Protein AF-A0A8E0RDA8-F1 (afdb_monomer)

Radius of gyration: 33.46 Å; Cα contacts (8 Å, |Δi|>4): 1144; chains: 1; bounding box: 103×60×83 Å

Secondary structure (DSSP, 8-state):
---BGGGTB--EEEEEETTEEEEEEE--HHHHHGGGSB-TT-GGGHHHHHHHHHHGGGS-TTS---HHHHHHHHT--TTSPPPHHHHHHHHHHTTEEEEEEESS--HHHHHHHHHTT--EEEEEEESSTTSS--EEEEEEEEEEEETTEEEEEEE-SBTTEEEEEE----TTSTTHHHHHHHHHHTT--SEEEEEETTTTEEEEEEEEEEEEEEEEETTS--PPPTTS-----S--PPPSSEEEEE-TT--------SSS-HHHHHHHHHHHHHTT--SS-S--HHHHHHHHSTT--HHHHTTS---BHHHHHHHHHHHH-EEEEEESSPPPHHHHHHHHHTT--EEEEEEETT--SHHHHHHH-EEEEEEEEEEESS--TTSPPEEEEE-TT-SSEEEEETT-S-EEETTEEEEEEEEEEEEEESPPPB--HHHHTSBPP----TTT-SS--SSPPPTT--S--------------GGGTTS-SB-SPEEEEETTEEEEEEEB---SSS--EEEEETTEEEEES-TTSHHHHHHHHHHHHHHHHHHHHHHTT--HHHHHHHHHHHTTS-HHHHHHHHHHHHHHHHSSPPPHHHHHHHHHHHHHHHHHHHHHHHHHHHHHTT-

Mean predicted aligned error: 21.12 Å

Sequence (623 aa):
MLSNRASGVFNVNLTKSGNDITGAEFTDSDVQALRRKHPATIKDSETKLAAVSLINLYFDDENQKTVADLETFAKIETSQEVTGEQIVNWYKSLGFSCDTSQGRLTKDLTKSLSSSGKLYLTTYKALDKKDKIQQLASIGKGFTENNFGYNPDISPVIQDESISTVYNINWSGQNAYQEYLARNKSFNYDYFTRIDISKGASQGDYQSDLTIYNIRQKSAPEVENTQFKPTIPNVTVPEKTATFNSSNNFQIRETQGSEPWCASYVEAAAINAFRKATDTPITSAKALMQLKQPGVSDEELLKLNGGSIGDSVRVIKEKYNVGVTVEERALNFSEVKKEIDAGRIIEMDAYNINAETYEEKIETGHALAIVGYVTSNDGDSSKVPYYEIWNPWWSSTFYIPADNSIFRLAGIDYRWTRSWYNWRQDGLVSVNESTAKQKVASIGNPISVVEKNFIEPNPILRGKTFYSNINLKNSQDVMQQYVSEFGAEETAEGIGATYGFASSTGKLKGKILRIRKNESTKNIYSPALPAALSFVEAVKGLKSNRELFIYYGVSTAFILTAVAISLAVPGFALAAILADIVGGITGGGMGVGAAAGLATLVIEYCKNSNSANSNYKKLEDGV

Foldseek 3Di:
DCAPVQQQAAAWDFDDDVPDTFKIAGDDPLLVCLQVQDEQPPVQCLALCQLQSVVQVSPDPVPRDDSVLLCVQLVHDPNDDDDPVSSQVSLVVVQKDWDKDFFADFPVVLAVQRVRRKKKKWKKAFPDPVQSHGIAIWIFRMWGHDQQATGTDIHSSYNQKDKAFAAPFPPVDPCRSVVNSVCRNRVPGPWIWMARNVVRDTRGTITTGMMIISIHGNLDFNDPRPVDDPCFPPPPPFPVQKDKFFQPLAAQLAFFFQAQQQVLQQLQRQLSQVVSPDNDGPDHSQRLLCQLPPPDDPVVSSHDFSAFLLSSQVCCCPVSQKAKEKDQADDAPVQQQVQSVVSGKKKFWKFFPPDPDPVNRQQRIHIKIQGIKMDGRVPDPVDFIWTWIGGSNDNGIGIDTRPDQWDDDRNGIIGRGMMMGPIDHNDDHHDDPVRRNDGGRTGGNSVNPPDDDPDPPDPVPDDDPPDPPPDPPPPDDPVCVPDPQFDDWQWADADPWIKIKTWGPDPDPFIWIWIDTHPDIDIRRHCVPPLNVLLVVLRVLRVVLVVVCVVVVHDPVLLVVLLVVPVVDDLVVSLVVSQVVVCVVPVHTDDSVVSSVNSVSSVSRNVSRVSNVVSVVVVVVPD

Nearest PDB structures (foldseek):
  1cv8-assembly1_A-2  TM=8.646E-01  e=1.963E-11  Staphylococcus aureus
  1y4h-assembly1_A  TM=8.898E-01  e=9.290E-11  Staphylococcus aureus
  1pxv-assembly1_A  TM=8.624E-01  e=7.865E-11  Staphylococcus aureus
  8oig-assembly3_C  TM=8.628E-01  e=2.258E-10  Staphylococcus aureus
  1x9y-assembly4_D  TM=5.262E-01  e=4.159E-10  Staphylococcus aureus

Solvent-accessible surface area (backbone atoms only — not comparable to full-atom values): 34364 Å² total; per-residue (Å²): 134,81,59,47,48,54,48,24,29,45,43,55,49,73,40,67,61,88,93,44,79,32,29,18,43,52,67,45,67,70,67,62,39,37,43,64,66,36,66,72,84,54,68,89,41,30,34,48,51,33,54,33,57,59,58,33,72,69,39,57,91,90,65,55,66,46,59,66,56,52,30,62,73,64,72,49,57,85,91,52,85,77,51,62,67,52,50,53,53,48,43,44,73,76,48,31,40,67,46,77,46,75,40,75,78,48,54,68,58,51,51,52,36,23,67,58,19,24,50,31,42,36,30,29,36,44,75,54,89,84,41,92,63,58,58,42,26,29,36,38,55,19,33,44,46,58,99,76,22,47,45,73,38,64,29,41,25,28,53,44,50,45,73,43,80,36,68,91,61,63,74,89,45,99,54,28,70,59,53,46,39,53,30,31,53,62,45,59,54,75,38,34,35,35,30,36,61,87,73,75,36,79,71,48,47,26,39,52,42,35,36,42,28,67,48,18,35,67,87,40,64,88,69,72,46,97,87,51,79,70,88,65,70,95,65,73,72,71,60,101,50,53,48,79,47,58,17,86,32,62,68,89,84,72,63,51,44,55,38,17,37,24,33,37,40,37,53,22,43,39,53,23,15,65,70,53,42,67,96,63,68,80,56,42,32,68,56,50,48,45,69,73,42,72,91,60,51,75,80,59,48,51,75,44,60,58,51,31,38,42,53,47,55,46,49,41,30,77,75,65,47,34,11,42,35,48,44,88,38,63,76,54,69,69,60,49,49,56,39,24,78,70,34,31,51,30,39,36,33,23,29,38,73,83,44,90,45,72,66,52,28,49,59,52,9,34,29,26,28,40,39,23,34,37,42,71,60,80,75,57,84,86,62,82,36,31,36,29,32,36,43,38,67,43,98,56,71,48,77,45,57,65,82,61,74,65,50,75,55,96,89,40,48,27,26,64,44,26,29,37,33,77,74,33,75,79,43,74,70,43,62,51,76,75,58,28,70,34,67,43,28,24,29,38,27,82,84,56,51,80,86,70,77,94,57,83,78,67,82,87,76,76,80,84,82,76,82,73,82,73,79,78,66,79,78,68,65,75,82,55,77,83,48,66,73,35,49,85,67,50,65,21,73,45,84,96,43,39,36,32,39,21,50,38,78,60,93,57,98,58,57,34,30,38,40,30,52,65,90,50,73,49,80,36,72,61,46,84,39,67,50,51,47,49,23,54,53,16,39,53,46,27,38,53,40,51,56,50,38,54,74,72,71,54,52,72,70,52,52,57,52,51,47,59,49,55,79,75,47,59,72,78,58,37,18,59,54,50,24,53,54,48,22,71,72,65,79,52,77,54,54,70,68,58,21,46,51,51,35,50,46,47,51,51,36,52,51,19,30,52,40,27,55,53,24,48,51,44,60,70,74,72,108

pLDDT: mean 72.12, std 19.64, range [21.81, 98.12]

Structure (mmCIF, N/CA/C/O backbone):
data_AF-A0A8E0RDA8-F1
#
_entry.id   AF-A0A8E0RDA8-F1
#
loop_
_atom_site.group_PDB
_atom_site.id
_atom_site.type_symbol
_atom_site.label_atom_id
_atom_site.label_alt_id
_atom_site.label_comp_id
_atom_site.label_asym_id
_atom_site.label_entity_id
_atom_site.label_seq_id
_atom_site.pdbx_PDB_ins_code
_atom_site.Cartn_x
_atom_site.Cartn_y
_atom_site.Cartn_z
_atom_site.occupancy
_atom_site.B_iso_or_equiv
_atom_site.auth_seq_id
_atom_site.auth_comp_id
_atom_site.auth_asym_id
_atom_site.auth_atom_id
_atom_site.pdbx_PDB_model_num
ATOM 1 N N . MET A 1 1 ? -3.629 19.428 -9.178 1.00 34.75 1 MET A N 1
ATOM 2 C CA . MET A 1 1 ? -3.366 18.903 -7.822 1.00 34.75 1 MET A CA 1
ATOM 3 C C . MET A 1 1 ? -1.933 19.265 -7.465 1.00 34.75 1 MET A C 1
ATOM 5 O O . MET A 1 1 ? -1.179 19.603 -8.370 1.00 34.75 1 MET A O 1
ATOM 9 N N . LEU A 1 2 ? -1.582 19.306 -6.182 1.00 36.19 2 LEU A N 1
ATOM 10 C CA . LEU A 1 2 ? -0.190 19.471 -5.752 1.00 36.19 2 LEU A CA 1
ATOM 11 C C . LEU A 1 2 ? 0.412 18.070 -5.595 1.00 36.19 2 LEU A C 1
ATOM 13 O O . LEU A 1 2 ? -0.268 17.186 -5.075 1.00 36.19 2 LEU A O 1
ATOM 17 N N . SER A 1 3 ? 1.637 17.855 -6.080 1.00 43.91 3 SER A N 1
ATOM 18 C CA . SER A 1 3 ? 2.310 16.554 -5.989 1.00 43.91 3 SER A CA 1
ATOM 19 C C . SER A 1 3 ? 2.582 16.192 -4.526 1.00 43.91 3 SER A C 1
ATOM 21 O O . SER A 1 3 ? 3.038 17.029 -3.748 1.00 43.91 3 SER A O 1
ATOM 23 N N . ASN A 1 4 ? 2.324 14.938 -4.140 1.00 51.34 4 ASN A N 1
ATOM 24 C CA . ASN A 1 4 ? 2.665 14.417 -2.816 1.00 51.34 4 ASN A CA 1
ATOM 25 C C . ASN A 1 4 ? 4.028 13.722 -2.869 1.00 51.34 4 ASN A C 1
ATOM 27 O O . ASN A 1 4 ? 4.153 12.493 -2.822 1.00 51.34 4 ASN A O 1
ATOM 31 N N . ARG A 1 5 ? 5.061 14.556 -2.972 1.00 60.34 5 ARG A N 1
ATOM 32 C CA . ARG A 1 5 ? 6.447 14.123 -3.167 1.00 60.34 5 ARG A CA 1
ATOM 33 C C . ARG A 1 5 ? 6.967 13.297 -1.998 1.00 60.34 5 ARG A C 1
ATOM 35 O O . ARG A 1 5 ? 7.676 12.331 -2.226 1.00 60.34 5 ARG A O 1
ATOM 42 N N . ALA A 1 6 ? 6.549 13.592 -0.767 1.00 49.28 6 ALA A N 1
ATOM 43 C CA . ALA A 1 6 ? 6.927 12.797 0.403 1.00 49.28 6 ALA A CA 1
ATOM 44 C C . ALA A 1 6 ? 6.525 11.315 0.251 1.00 49.28 6 ALA A C 1
ATOM 46 O O . ALA A 1 6 ? 7.305 10.429 0.593 1.00 49.28 6 ALA A O 1
ATOM 47 N N . SER A 1 7 ? 5.357 11.047 -0.342 1.00 46.16 7 SER A N 1
ATOM 48 C CA . SER A 1 7 ? 4.859 9.692 -0.633 1.00 46.16 7 SER A CA 1
ATOM 49 C C . SER A 1 7 ? 5.321 9.093 -1.971 1.00 46.16 7 SER A C 1
ATOM 51 O O . SER A 1 7 ? 4.933 7.974 -2.302 1.00 46.16 7 SER A O 1
ATOM 53 N N . GLY A 1 8 ? 6.114 9.825 -2.762 1.00 57.62 8 GLY A N 1
ATOM 54 C CA . GLY A 1 8 ? 6.546 9.381 -4.093 1.00 57.62 8 GLY A CA 1
ATOM 55 C C . GLY A 1 8 ? 5.499 9.511 -5.199 1.00 57.62 8 GLY A C 1
ATOM 56 O O . GLY A 1 8 ? 5.666 8.903 -6.256 1.00 57.62 8 GLY A O 1
ATOM 57 N N . VAL A 1 9 ? 4.426 10.281 -4.975 1.00 65.25 9 VAL A N 1
ATOM 58 C CA . VAL A 1 9 ? 3.326 10.459 -5.936 1.00 65.25 9 VAL A CA 1
ATOM 59 C C . VAL A 1 9 ? 3.387 11.847 -6.572 1.00 65.25 9 VAL A C 1
ATOM 61 O O . VAL A 1 9 ? 3.207 12.874 -5.912 1.00 65.25 9 VAL A O 1
ATOM 64 N N . PHE A 1 10 ? 3.602 11.869 -7.881 1.00 67.50 10 PHE A N 1
ATOM 65 C CA . PHE A 1 10 ? 3.641 13.061 -8.723 1.00 67.50 10 PHE A CA 1
ATOM 66 C C . PHE A 1 10 ? 2.333 13.217 -9.505 1.00 67.50 10 PHE A C 1
ATOM 68 O O . PHE A 1 10 ? 1.539 12.282 -9.635 1.00 67.50 10 PHE A O 1
ATOM 75 N N . ASN A 1 11 ? 2.090 14.418 -10.025 1.00 70.75 11 ASN A N 1
ATOM 76 C CA . ASN A 1 11 ? 0.912 14.690 -10.832 1.00 70.75 11 ASN A CA 1
ATOM 77 C C . ASN A 1 11 ? 1.047 14.013 -12.194 1.00 70.75 11 ASN A C 1
ATOM 79 O O . ASN A 1 11 ? 2.051 14.185 -12.887 1.00 70.75 11 ASN A O 1
ATOM 83 N N . VAL A 1 12 ? 0.003 13.293 -12.597 1.00 70.44 12 VAL A N 1
ATOM 84 C CA . VAL A 1 12 ? -0.047 12.572 -13.866 1.00 70.44 12 VAL A CA 1
ATOM 85 C C . VAL A 1 12 ? -1.401 12.764 -14.542 1.00 70.44 12 VAL A C 1
ATOM 87 O O . VAL A 1 12 ? -2.454 12.674 -13.911 1.00 70.44 12 VAL A O 1
ATOM 90 N N . ASN A 1 13 ? -1.369 13.021 -15.844 1.00 77.56 13 ASN A N 1
ATOM 91 C CA . ASN A 1 13 ? -2.521 12.975 -16.726 1.00 77.56 13 ASN A CA 1
ATOM 92 C C . ASN A 1 13 ? -2.609 11.588 -17.353 1.00 77.56 13 ASN A C 1
ATOM 94 O O . ASN A 1 13 ? -1.661 11.120 -17.983 1.00 77.56 13 ASN A O 1
ATOM 98 N N . LEU A 1 14 ? -3.764 10.942 -17.209 1.00 72.06 14 LEU A N 1
ATOM 99 C CA . LEU A 1 14 ? -4.016 9.640 -17.813 1.00 72.06 14 LEU A CA 1
ATOM 100 C C . LEU A 1 14 ? -4.832 9.777 -19.094 1.00 72.06 14 LEU A C 1
ATOM 102 O O . LEU A 1 14 ? -5.882 10.421 -19.109 1.00 72.06 14 LEU A O 1
ATOM 106 N N . THR A 1 15 ? -4.385 9.092 -20.142 1.00 73.06 15 THR A N 1
ATOM 107 C CA . THR A 1 15 ? -5.163 8.875 -21.365 1.00 73.06 15 THR A CA 1
ATOM 108 C C . THR A 1 15 ? -5.843 7.514 -21.283 1.00 73.06 15 THR A C 1
ATOM 110 O O . THR A 1 15 ? -5.224 6.540 -20.849 1.00 73.06 15 THR A O 1
ATOM 113 N N . LYS A 1 16 ? -7.117 7.437 -21.681 1.00 71.00 16 LYS A N 1
ATOM 114 C CA . LYS A 1 16 ? -7.912 6.202 -21.651 1.00 71.00 16 LYS A CA 1
ATOM 115 C C . LYS A 1 16 ? -8.558 5.914 -23.001 1.00 71.00 16 LYS A C 1
ATOM 117 O O . LYS A 1 16 ? -9.000 6.836 -23.683 1.00 71.00 16 LYS A O 1
ATOM 122 N N . SER A 1 17 ? -8.674 4.631 -23.330 1.00 56.06 17 SER A N 1
ATOM 123 C CA . SER A 1 17 ? -9.500 4.116 -24.423 1.00 56.06 17 SER A CA 1
ATOM 124 C C . SER A 1 17 ? -10.450 3.071 -23.847 1.00 56.06 17 SER A C 1
ATOM 126 O O . SER A 1 17 ? -10.035 1.975 -23.475 1.00 56.06 17 SER A O 1
ATOM 128 N N . GLY A 1 18 ? -11.725 3.431 -23.688 1.00 66.81 18 GLY A N 1
ATOM 129 C CA . GLY A 1 18 ? -12.658 2.629 -22.893 1.00 66.81 18 GLY A CA 1
ATOM 130 C C . GLY A 1 18 ? -12.213 2.544 -21.427 1.00 66.81 18 GLY A C 1
ATOM 131 O O . GLY A 1 18 ? -11.976 3.572 -20.791 1.00 66.81 18 GLY A O 1
ATOM 132 N N . ASN A 1 19 ? -12.096 1.321 -20.902 1.00 56.97 19 ASN A N 1
ATOM 133 C CA . ASN A 1 19 ? -11.655 1.066 -19.525 1.00 56.97 19 ASN A CA 1
ATOM 134 C C . ASN A 1 19 ? -10.127 0.977 -19.377 1.00 56.97 19 ASN A C 1
ATOM 136 O O . ASN A 1 19 ? -9.628 1.004 -18.253 1.00 56.97 19 ASN A O 1
ATOM 140 N N . ASP A 1 20 ? -9.386 0.913 -20.484 1.00 56.09 20 ASP A N 1
ATOM 141 C CA . ASP A 1 20 ? -7.939 0.741 -20.461 1.00 56.09 20 ASP A CA 1
ATOM 142 C C . ASP A 1 20 ? -7.220 2.088 -20.408 1.00 56.09 20 ASP A C 1
ATOM 144 O O . ASP A 1 20 ? -7.518 3.011 -21.171 1.00 56.09 20 ASP A O 1
ATOM 148 N N . ILE A 1 21 ? -6.224 2.196 -19.527 1.00 71.31 21 ILE A N 1
ATOM 149 C CA . ILE A 1 21 ? -5.286 3.320 -19.541 1.00 71.31 21 ILE A CA 1
ATOM 150 C C . ILE A 1 21 ? -4.303 3.081 -20.682 1.00 71.31 21 ILE A C 1
ATOM 152 O O . ILE A 1 21 ? -3.584 2.082 -20.696 1.00 71.31 21 ILE A O 1
ATOM 156 N N . THR A 1 22 ? -4.273 4.005 -21.631 1.00 75.12 22 THR A N 1
ATOM 157 C CA . THR A 1 22 ? -3.434 3.953 -22.831 1.00 75.12 22 THR A CA 1
ATOM 158 C C . THR A 1 22 ? -2.321 4.993 -22.812 1.00 75.12 22 THR A C 1
ATOM 160 O O . THR A 1 22 ? -1.497 5.031 -23.716 1.00 75.12 22 THR A O 1
ATOM 163 N N . GLY A 1 23 ? -2.248 5.838 -21.787 1.00 70.62 23 GLY A N 1
ATOM 164 C CA . GLY A 1 23 ? -1.114 6.732 -21.609 1.00 70.62 23 GLY A CA 1
ATOM 165 C C . GLY A 1 23 ? -1.068 7.346 -20.224 1.00 70.62 23 GLY A C 1
ATOM 166 O O . GLY A 1 23 ? -2.100 7.489 -19.567 1.00 70.62 23 GLY A O 1
ATOM 167 N N . ALA A 1 24 ? 0.132 7.725 -19.811 1.00 80.25 24 ALA A N 1
ATOM 168 C CA . ALA A 1 24 ? 0.392 8.465 -18.587 1.00 80.25 24 ALA A CA 1
ATOM 169 C C . ALA A 1 24 ? 1.457 9.525 -18.875 1.00 80.25 24 ALA A C 1
ATOM 171 O O . ALA A 1 24 ? 2.543 9.187 -19.345 1.00 80.25 24 ALA A O 1
ATOM 172 N N . GLU A 1 25 ? 1.147 10.786 -18.590 1.00 84.06 25 GLU A N 1
ATOM 173 C CA . GLU A 1 25 ? 2.044 11.925 -18.788 1.00 84.06 25 GLU A CA 1
ATOM 174 C C . GLU A 1 25 ? 2.137 12.740 -17.499 1.00 84.06 25 GLU A C 1
ATOM 176 O O . GLU A 1 25 ? 1.135 13.251 -17.001 1.00 84.06 25 GLU A O 1
ATOM 181 N N . PHE A 1 26 ? 3.336 12.865 -16.936 1.00 82.31 26 PHE A N 1
ATOM 182 C CA . PHE A 1 26 ? 3.539 13.600 -15.688 1.00 82.31 26 PHE A CA 1
ATOM 183 C C . PHE A 1 26 ? 3.447 15.107 -15.932 1.00 82.31 26 PHE A C 1
ATOM 185 O O . PHE A 1 26 ? 4.003 15.604 -16.900 1.00 82.31 26 PHE A O 1
ATOM 192 N N . THR A 1 27 ? 2.777 15.870 -15.073 1.00 80.25 27 THR A N 1
ATOM 193 C CA . THR A 1 27 ? 2.532 17.304 -15.333 1.00 80.25 27 THR A CA 1
ATOM 194 C C . THR A 1 27 ? 3.394 18.244 -14.499 1.00 80.25 27 THR A C 1
ATOM 196 O O . THR A 1 27 ? 3.349 19.453 -14.712 1.00 80.25 27 THR A O 1
ATOM 199 N N . ASP A 1 28 ? 4.150 17.726 -13.528 1.00 78.38 28 ASP A N 1
ATOM 200 C CA . ASP A 1 28 ? 5.095 18.532 -12.754 1.00 78.38 28 ASP A CA 1
ATOM 201 C C . ASP A 1 28 ? 6.206 19.081 -13.671 1.00 78.38 28 ASP A C 1
ATOM 203 O O . ASP A 1 28 ? 6.812 18.352 -14.463 1.00 78.38 28 ASP A O 1
ATOM 207 N N . SER A 1 29 ? 6.466 20.388 -13.587 1.00 83.62 29 SER A N 1
ATOM 208 C CA . SER A 1 29 ? 7.376 21.094 -14.499 1.00 83.62 29 SER A CA 1
ATOM 209 C C . SER A 1 29 ? 8.829 20.637 -14.372 1.00 83.62 29 SER A C 1
ATOM 211 O O . SER A 1 29 ? 9.543 20.563 -15.369 1.00 83.62 29 SER A O 1
ATOM 213 N N . ASP A 1 30 ? 9.265 20.295 -13.166 1.00 82.31 30 ASP A N 1
ATOM 214 C CA . ASP A 1 30 ? 10.597 19.766 -12.880 1.00 82.31 30 ASP A CA 1
ATOM 215 C C . ASP A 1 30 ? 10.768 18.310 -13.337 1.00 82.31 30 ASP A C 1
ATOM 217 O O . ASP A 1 30 ? 11.843 17.945 -13.816 1.00 82.31 30 ASP A O 1
ATOM 221 N N . VAL A 1 31 ? 9.703 17.502 -13.298 1.00 86.38 31 VAL A N 1
ATOM 222 C CA . VAL A 1 31 ? 9.677 16.167 -13.920 1.00 86.38 31 VAL A CA 1
ATOM 223 C C . VAL A 1 31 ? 9.787 16.284 -15.441 1.00 86.38 31 VAL A C 1
ATOM 225 O O . VAL A 1 31 ? 10.582 15.580 -16.067 1.00 86.38 31 VAL A O 1
ATOM 228 N N . GLN A 1 32 ? 9.051 17.215 -16.051 1.00 86.19 32 GLN A N 1
ATOM 229 C CA . GLN A 1 32 ? 9.147 17.488 -17.489 1.00 86.19 32 GLN A CA 1
ATOM 230 C C . GLN A 1 32 ? 10.526 18.032 -17.894 1.00 86.19 32 GLN A C 1
ATOM 232 O O . GLN A 1 32 ? 11.036 17.715 -18.973 1.00 86.19 32 GLN A O 1
ATOM 237 N N . ALA A 1 33 ? 11.179 18.785 -17.007 1.00 86.12 33 ALA A N 1
ATOM 238 C CA . ALA A 1 33 ? 12.523 19.307 -17.223 1.00 86.12 33 ALA A CA 1
ATOM 239 C C . ALA A 1 33 ? 13.627 18.236 -17.163 1.00 86.12 33 ALA A C 1
ATOM 241 O O . ALA A 1 33 ? 14.729 18.502 -17.646 1.00 86.12 33 ALA A O 1
ATOM 242 N N . LEU A 1 34 ? 13.359 17.023 -16.649 1.00 88.00 34 LEU A N 1
ATOM 243 C CA . LEU A 1 34 ? 14.370 15.964 -16.520 1.00 88.00 34 LEU A CA 1
ATOM 244 C C . LEU A 1 34 ? 15.097 15.678 -17.835 1.00 88.00 34 LEU A C 1
ATOM 246 O O . LEU A 1 34 ? 16.316 15.558 -17.825 1.00 88.00 34 LEU A O 1
ATOM 250 N N . ARG A 1 35 ? 14.389 15.649 -18.972 1.00 76.56 35 ARG A N 1
ATOM 251 C CA . ARG A 1 35 ? 14.987 15.374 -20.294 1.00 76.56 35 ARG A CA 1
ATOM 252 C C . ARG A 1 35 ? 15.999 16.438 -20.736 1.00 76.56 35 ARG A C 1
ATOM 254 O O . ARG A 1 35 ? 16.821 16.174 -21.602 1.00 76.56 35 ARG A O 1
ATOM 261 N N . ARG A 1 36 ? 15.933 17.647 -20.172 1.00 76.12 36 ARG A N 1
ATOM 262 C CA . ARG A 1 36 ? 16.795 18.781 -20.537 1.00 76.12 36 ARG A CA 1
ATOM 263 C C . ARG A 1 36 ? 17.723 19.215 -19.410 1.00 76.12 36 ARG A C 1
ATOM 265 O O . ARG A 1 36 ? 18.251 20.325 -19.464 1.00 76.12 36 ARG A O 1
ATOM 272 N N . LYS A 1 37 ? 17.909 18.367 -18.398 1.00 84.94 37 LYS A N 1
ATOM 273 C CA . LYS A 1 37 ? 18.558 18.764 -17.151 1.00 84.94 37 LYS A CA 1
ATOM 274 C C . LYS A 1 37 ? 20.063 18.988 -17.306 1.00 84.94 37 LYS A C 1
ATOM 276 O O . LYS A 1 37 ? 20.578 19.925 -16.706 1.00 84.94 37 LYS A O 1
ATOM 281 N N . HIS A 1 38 ? 20.744 18.187 -18.129 1.00 89.38 38 HIS A N 1
ATOM 282 C CA . HIS A 1 38 ? 22.207 18.226 -18.261 1.00 89.38 38 HIS A CA 1
ATOM 283 C C . HIS A 1 38 ? 22.682 18.354 -19.720 1.00 89.38 38 HIS A C 1
ATOM 285 O O . HIS A 1 38 ? 22.030 17.823 -20.626 1.00 89.38 38 HIS A O 1
ATOM 291 N N . PRO A 1 39 ? 23.818 19.038 -19.968 1.00 85.81 39 PRO A N 1
ATOM 292 C CA . PRO A 1 39 ? 24.393 19.182 -21.304 1.00 85.81 39 PRO A CA 1
ATOM 293 C C . PRO A 1 39 ? 24.971 17.858 -21.824 1.00 85.81 39 PRO A C 1
ATOM 295 O O . PRO A 1 39 ? 25.405 17.002 -21.053 1.00 85.81 39 PRO A O 1
ATOM 298 N N . ALA A 1 40 ? 25.053 17.725 -23.150 1.00 79.06 40 ALA A N 1
ATOM 299 C CA . ALA A 1 40 ? 25.505 16.513 -23.848 1.00 79.06 40 ALA A CA 1
ATOM 300 C C . ALA A 1 40 ? 26.962 16.080 -23.579 1.00 79.06 40 ALA A C 1
ATOM 302 O O . ALA A 1 40 ? 27.399 15.035 -24.056 1.00 79.06 40 ALA A O 1
ATOM 303 N N . THR A 1 41 ? 27.741 16.870 -22.841 1.00 80.31 41 THR A N 1
ATOM 304 C CA . THR A 1 41 ? 29.162 16.615 -22.572 1.00 80.31 41 THR A CA 1
ATOM 305 C C . THR A 1 41 ? 29.422 15.708 -21.363 1.00 80.31 41 THR A C 1
ATOM 307 O O . THR A 1 41 ? 30.552 15.259 -21.206 1.00 80.31 41 THR A O 1
ATOM 310 N N . ILE A 1 42 ? 28.421 15.401 -20.524 1.00 75.62 42 ILE A N 1
ATOM 311 C CA . ILE A 1 42 ? 28.600 14.699 -19.228 1.00 75.62 42 ILE A CA 1
ATOM 312 C C . ILE A 1 42 ? 28.315 13.182 -19.327 1.00 75.62 42 ILE A C 1
ATOM 314 O O . ILE A 1 42 ? 27.798 12.551 -18.406 1.00 75.62 42 ILE A O 1
ATOM 318 N N . LYS A 1 43 ? 28.632 12.578 -20.477 1.00 70.69 43 LYS A N 1
ATOM 319 C CA . LYS A 1 43 ? 28.207 11.214 -20.842 1.00 70.69 43 LYS A CA 1
ATOM 320 C C . LYS A 1 43 ? 28.690 10.120 -19.882 1.00 70.69 43 LYS A C 1
ATOM 322 O O . LYS A 1 43 ? 27.966 9.156 -19.670 1.00 70.69 43 LYS A O 1
ATOM 327 N N . ASP A 1 44 ? 29.863 10.293 -19.278 1.00 69.25 44 ASP A N 1
ATOM 328 C CA . ASP A 1 44 ? 30.513 9.289 -18.417 1.00 69.25 44 ASP A CA 1
ATOM 329 C C . ASP A 1 44 ? 29.967 9.274 -16.973 1.00 69.25 44 ASP A C 1
ATOM 331 O O . ASP A 1 44 ? 30.509 8.619 -16.089 1.00 69.25 44 ASP A O 1
ATOM 335 N N . SER A 1 45 ? 28.917 10.045 -16.675 1.00 81.75 45 SER A N 1
ATOM 336 C CA . SER A 1 45 ? 28.287 10.077 -15.346 1.00 81.75 45 SER A CA 1
ATOM 337 C C . SER A 1 45 ? 26.766 10.014 -15.411 1.00 81.75 45 SER A C 1
ATOM 339 O O . SER A 1 45 ? 26.096 10.358 -14.439 1.00 81.75 45 SER A O 1
ATOM 341 N N . GLU A 1 46 ? 26.205 9.558 -16.532 1.00 86.62 46 GLU A N 1
ATOM 342 C CA . GLU A 1 46 ? 24.759 9.504 -16.775 1.00 86.62 46 GLU A CA 1
ATOM 343 C C . GLU A 1 46 ? 24.008 8.790 -15.639 1.00 86.62 46 GLU A C 1
ATOM 345 O O . GLU A 1 46 ? 23.046 9.331 -15.094 1.00 86.62 46 GLU A O 1
ATOM 350 N N . THR A 1 47 ? 24.509 7.637 -15.184 1.00 90.88 47 THR A N 1
ATOM 351 C CA . THR A 1 47 ? 23.926 6.877 -14.067 1.00 90.88 47 THR A CA 1
ATOM 352 C C . THR A 1 47 ? 23.876 7.693 -12.771 1.00 90.88 47 THR A C 1
ATOM 354 O O . THR A 1 47 ? 22.839 7.759 -12.105 1.00 90.88 47 THR A O 1
ATOM 357 N N . LYS A 1 48 ? 24.983 8.368 -12.430 1.00 93.38 48 LYS A N 1
ATOM 358 C CA . LYS A 1 48 ? 25.088 9.226 -11.239 1.00 93.38 48 LYS A CA 1
ATOM 359 C C . LYS A 1 48 ? 24.152 10.429 -11.359 1.00 93.38 48 LYS A C 1
ATOM 361 O O . LYS A 1 48 ? 23.424 10.747 -10.421 1.00 93.38 48 LYS A O 1
ATOM 366 N N . LEU A 1 49 ? 24.125 11.067 -12.530 1.00 92.94 49 LEU A N 1
ATOM 367 C CA . LEU A 1 49 ? 23.271 12.215 -12.817 1.00 92.94 49 LEU A CA 1
ATOM 368 C C . LEU A 1 49 ? 21.794 11.855 -12.753 1.00 92.94 49 LEU A C 1
ATOM 370 O O . LEU A 1 49 ? 21.029 12.624 -12.179 1.00 92.94 49 LEU A O 1
ATOM 374 N N . ALA A 1 50 ? 21.378 10.714 -13.296 1.00 93.88 50 ALA A N 1
ATOM 375 C CA . ALA A 1 50 ? 19.997 10.255 -13.231 1.00 93.88 50 ALA A CA 1
ATOM 376 C C . ALA A 1 50 ? 19.581 9.968 -11.778 1.00 93.88 50 ALA A C 1
ATOM 378 O O . ALA A 1 50 ? 18.535 10.446 -11.335 1.00 93.88 50 ALA A O 1
ATOM 379 N N . ALA A 1 51 ? 20.432 9.284 -11.004 1.00 94.44 51 ALA A N 1
ATOM 380 C CA . ALA A 1 51 ? 20.181 9.007 -9.590 1.00 94.44 51 ALA A CA 1
ATOM 381 C C . ALA A 1 51 ? 20.045 10.293 -8.756 1.00 94.44 51 ALA A C 1
ATOM 383 O O . ALA A 1 51 ? 19.072 10.458 -8.016 1.00 94.44 51 ALA A O 1
ATOM 384 N N . VAL A 1 52 ? 20.981 11.232 -8.906 1.00 93.50 52 VAL A N 1
ATOM 385 C CA . VAL A 1 52 ? 20.932 12.539 -8.235 1.00 93.50 52 VAL A CA 1
ATOM 386 C C . VAL A 1 52 ? 19.710 13.330 -8.698 1.00 93.50 52 VAL A C 1
ATOM 388 O O . VAL A 1 52 ? 18.982 13.900 -7.892 1.00 93.50 52 VAL A O 1
ATOM 391 N N . SER A 1 53 ? 19.431 13.329 -10.002 1.00 93.62 53 SER A N 1
ATOM 392 C CA . SER A 1 53 ? 18.335 14.106 -10.577 1.00 93.62 53 SER A CA 1
ATOM 393 C C . SER A 1 53 ? 16.969 13.659 -10.088 1.00 93.62 53 SER A C 1
ATOM 395 O O . SER A 1 53 ? 16.122 14.525 -9.886 1.00 93.62 53 SER A O 1
ATOM 397 N N . LEU A 1 54 ? 16.773 12.350 -9.908 1.00 93.50 54 LEU A N 1
ATOM 398 C CA . LEU A 1 54 ? 15.536 11.776 -9.395 1.00 93.50 54 LEU A CA 1
ATOM 399 C C . LEU A 1 54 ? 15.344 12.089 -7.911 1.00 93.50 54 LEU A C 1
ATOM 401 O O . LEU A 1 54 ? 14.277 12.566 -7.532 1.00 93.50 54 LEU A O 1
ATOM 405 N N . ILE A 1 55 ? 16.362 11.859 -7.073 1.00 82.38 55 ILE A N 1
ATOM 406 C CA . ILE A 1 55 ? 16.224 12.081 -5.625 1.00 82.38 55 ILE A CA 1
ATOM 407 C C . ILE A 1 55 ? 16.053 13.564 -5.289 1.00 82.38 55 ILE A C 1
ATOM 409 O O . ILE A 1 55 ? 15.334 13.927 -4.365 1.00 82.38 55 ILE A O 1
ATOM 413 N N . ASN A 1 56 ? 16.629 14.438 -6.106 1.00 84.31 56 ASN A N 1
ATOM 414 C CA . ASN A 1 56 ? 16.497 15.878 -5.967 1.00 84.31 56 ASN A CA 1
ATOM 415 C C . ASN A 1 56 ? 15.094 16.419 -6.241 1.00 84.31 56 ASN A C 1
ATOM 417 O O . ASN A 1 56 ? 14.812 17.546 -5.850 1.00 84.31 56 ASN A O 1
ATOM 421 N N . LEU A 1 57 ? 14.198 15.636 -6.850 1.00 81.25 57 LEU A N 1
ATOM 422 C CA . LEU A 1 57 ? 12.784 16.015 -6.935 1.00 81.25 57 LEU A CA 1
ATOM 423 C C . LEU A 1 57 ? 12.111 16.055 -5.554 1.00 81.25 57 LEU A C 1
ATOM 425 O O . LEU A 1 57 ? 11.058 16.670 -5.405 1.00 81.25 57 LEU A O 1
ATOM 429 N N . TYR A 1 58 ? 12.706 15.397 -4.555 1.00 71.62 58 TYR A N 1
ATOM 430 C CA . TYR A 1 58 ? 12.199 15.298 -3.187 1.00 71.62 58 TYR A CA 1
ATOM 431 C C . TYR A 1 58 ? 12.838 16.313 -2.231 1.00 71.62 58 TYR A C 1
ATOM 433 O O . TYR A 1 58 ? 12.362 16.461 -1.106 1.00 71.62 58 TYR A O 1
ATOM 441 N N . PHE A 1 59 ? 13.907 16.987 -2.660 1.00 57.75 59 PHE A N 1
ATOM 442 C CA . PHE A 1 59 ? 14.604 18.014 -1.892 1.00 57.75 59 PHE A CA 1
ATOM 443 C C . PHE A 1 59 ? 14.223 19.406 -2.399 1.00 57.75 59 PHE A C 1
ATOM 445 O O . PHE A 1 59 ? 13.930 19.585 -3.580 1.00 57.75 59 PHE A O 1
ATOM 452 N N . ASP A 1 60 ? 14.239 20.393 -1.507 1.00 56.41 60 ASP A N 1
ATOM 453 C CA . ASP A 1 60 ? 14.187 21.803 -1.901 1.00 56.41 60 ASP A CA 1
ATOM 454 C C . ASP A 1 60 ? 15.496 22.243 -2.585 1.00 56.41 60 ASP A C 1
ATOM 456 O O . ASP A 1 60 ? 16.470 21.484 -2.652 1.00 56.41 60 ASP A O 1
ATOM 460 N N . ASP A 1 61 ? 15.511 23.467 -3.111 1.00 66.06 61 ASP A N 1
ATOM 461 C CA . ASP A 1 61 ? 16.653 24.028 -3.842 1.00 66.06 61 ASP A CA 1
ATOM 462 C C . ASP A 1 61 ? 17.912 24.189 -2.967 1.00 66.06 61 ASP A C 1
ATOM 464 O O . ASP A 1 61 ? 19.028 24.147 -3.483 1.00 66.06 61 ASP A O 1
ATOM 468 N N . GLU A 1 62 ? 17.754 24.341 -1.649 1.00 53.69 62 GLU A N 1
ATOM 469 C CA . GLU A 1 62 ? 18.856 24.559 -0.702 1.00 53.69 62 GLU A CA 1
ATOM 470 C C . GLU A 1 62 ? 19.514 23.238 -0.266 1.00 53.69 62 GLU A C 1
ATOM 472 O O . GLU A 1 62 ? 20.681 23.221 0.125 1.00 53.69 62 GLU A O 1
ATOM 477 N N . ASN A 1 63 ? 18.792 22.117 -0.370 1.00 59.59 63 ASN A N 1
ATOM 478 C CA . ASN A 1 63 ? 19.210 20.798 0.112 1.00 59.59 63 ASN A CA 1
ATOM 479 C C . ASN A 1 63 ? 19.503 19.781 -1.002 1.00 59.59 63 ASN A C 1
ATOM 481 O O . ASN A 1 63 ? 19.676 18.584 -0.716 1.00 59.59 63 ASN A O 1
ATOM 485 N N . GLN A 1 64 ? 19.567 20.248 -2.250 1.00 75.69 64 GLN A N 1
ATOM 486 C CA . GLN A 1 64 ? 19.888 19.446 -3.427 1.00 75.69 64 GLN A CA 1
ATOM 487 C C . GLN A 1 64 ? 21.159 18.620 -3.208 1.00 75.69 64 GLN A C 1
ATOM 489 O O . GLN A 1 64 ? 22.176 19.111 -2.721 1.00 75.69 64 GLN A O 1
ATOM 494 N N . LYS A 1 65 ? 21.103 17.346 -3.592 1.00 85.25 65 LYS A N 1
ATOM 495 C CA . LYS A 1 65 ? 22.265 16.462 -3.607 1.00 85.25 65 LYS A CA 1
ATOM 496 C C . LYS A 1 65 ? 23.053 16.634 -4.888 1.00 85.25 65 LYS A C 1
ATOM 498 O O . LYS A 1 65 ? 22.524 17.030 -5.928 1.00 85.25 65 LYS A O 1
ATOM 503 N N . THR A 1 66 ? 24.329 16.307 -4.800 1.00 90.50 66 THR A N 1
ATOM 504 C CA . THR A 1 66 ? 25.289 16.385 -5.891 1.00 90.50 66 THR A CA 1
ATOM 505 C C . THR A 1 66 ? 25.813 14.999 -6.244 1.00 90.50 66 THR A C 1
ATOM 507 O O . THR A 1 66 ? 25.666 14.035 -5.492 1.00 90.50 66 THR A O 1
ATOM 510 N N . VAL A 1 67 ? 26.464 14.895 -7.403 1.00 93.31 67 VAL A N 1
ATOM 511 C CA . VAL A 1 67 ? 27.198 13.678 -7.778 1.00 93.31 67 VAL A CA 1
ATOM 512 C C . VAL A 1 67 ? 28.309 13.378 -6.767 1.00 93.31 67 VAL A C 1
ATOM 514 O O . VAL A 1 67 ? 28.487 12.222 -6.400 1.00 93.31 67 VAL A O 1
ATOM 517 N N . ALA A 1 68 ? 28.981 14.408 -6.242 1.00 90.81 68 ALA A N 1
ATOM 518 C CA . ALA A 1 68 ? 30.026 14.245 -5.234 1.00 90.81 68 ALA A CA 1
ATOM 519 C C . ALA A 1 68 ? 29.494 13.629 -3.925 1.00 90.81 68 ALA A C 1
ATOM 521 O O . ALA A 1 68 ? 30.185 12.814 -3.312 1.00 90.81 68 ALA A O 1
ATOM 522 N N . ASP A 1 69 ? 28.260 13.951 -3.518 1.00 82.75 69 ASP A N 1
ATOM 523 C CA . ASP A 1 69 ? 27.630 13.342 -2.335 1.00 82.75 69 ASP A CA 1
ATOM 524 C C . ASP A 1 69 ? 27.405 11.836 -2.527 1.00 82.75 69 ASP A C 1
ATOM 526 O O . ASP A 1 69 ? 27.664 11.040 -1.621 1.00 82.75 69 ASP A O 1
ATOM 530 N N . LEU A 1 70 ? 26.945 11.440 -3.720 1.00 88.44 70 LEU A N 1
ATOM 531 C CA . LEU A 1 70 ? 26.768 10.035 -4.085 1.00 88.44 70 LEU A CA 1
ATOM 532 C C . LEU A 1 70 ? 28.114 9.303 -4.147 1.00 88.44 70 LEU A C 1
ATOM 534 O O . LEU A 1 70 ? 28.235 8.210 -3.600 1.00 88.44 70 LEU A O 1
ATOM 538 N N . GLU A 1 71 ? 29.130 9.897 -4.773 1.00 90.06 71 GLU A N 1
ATOM 539 C CA . GLU A 1 71 ? 30.478 9.319 -4.873 1.00 90.06 71 GLU A CA 1
ATOM 540 C C . GLU A 1 71 ? 31.109 9.109 -3.495 1.00 90.06 71 GLU A C 1
ATOM 542 O O . GLU A 1 71 ? 31.612 8.023 -3.194 1.00 90.06 71 GLU A O 1
ATOM 547 N N . THR A 1 72 ? 30.991 10.115 -2.625 1.00 84.69 72 THR A N 1
ATOM 548 C CA . THR A 1 72 ? 31.470 10.060 -1.239 1.00 84.69 72 THR A CA 1
ATOM 549 C C . THR A 1 72 ? 30.776 8.945 -0.460 1.00 84.69 72 THR A C 1
ATOM 551 O O . THR A 1 72 ? 31.440 8.162 0.220 1.00 84.69 72 THR A O 1
ATOM 554 N N . PHE A 1 73 ? 29.448 8.828 -0.576 1.00 84.62 73 PHE A N 1
ATOM 555 C CA . PHE A 1 73 ? 28.693 7.764 0.086 1.00 84.62 73 PHE A CA 1
ATOM 556 C C . PHE A 1 73 ? 29.071 6.374 -0.436 1.00 84.62 73 PHE A C 1
ATOM 558 O O . PHE A 1 73 ? 29.314 5.454 0.347 1.00 84.62 73 PHE A O 1
ATOM 565 N N . ALA A 1 74 ? 29.129 6.222 -1.759 1.00 80.62 74 ALA A N 1
ATOM 566 C CA . ALA A 1 74 ? 29.428 4.957 -2.418 1.00 80.62 74 ALA A CA 1
ATOM 567 C C . ALA A 1 74 ? 30.909 4.557 -2.313 1.00 80.62 74 ALA A C 1
ATOM 569 O O . ALA A 1 74 ? 31.236 3.409 -2.616 1.00 80.62 74 ALA A O 1
ATOM 570 N N . LYS A 1 75 ? 31.776 5.473 -1.851 1.00 91.50 75 LYS A N 1
ATOM 571 C CA . LYS A 1 75 ? 33.235 5.320 -1.746 1.00 91.50 75 LYS A CA 1
ATOM 572 C C . LYS A 1 75 ? 33.872 4.968 -3.091 1.00 91.50 75 LYS A C 1
ATOM 574 O O . LYS A 1 75 ? 34.682 4.048 -3.175 1.00 91.50 75 LYS A O 1
ATOM 579 N N . ILE A 1 76 ? 33.472 5.698 -4.129 1.00 88.38 76 ILE A N 1
ATOM 580 C CA . ILE A 1 76 ? 33.953 5.514 -5.500 1.00 88.38 76 ILE A CA 1
ATOM 581 C C . ILE A 1 76 ? 34.642 6.778 -6.012 1.00 88.38 76 ILE A C 1
ATOM 583 O O . ILE A 1 76 ? 34.299 7.891 -5.616 1.00 88.38 76 ILE A O 1
ATOM 587 N N . GLU A 1 77 ? 35.603 6.606 -6.914 1.00 87.62 77 GLU A N 1
ATOM 588 C CA . GLU A 1 77 ? 36.222 7.718 -7.639 1.00 87.62 77 GLU A CA 1
ATOM 589 C C . GLU A 1 77 ? 35.285 8.262 -8.732 1.00 87.62 77 GLU A C 1
ATOM 591 O O . GLU A 1 77 ? 34.384 7.571 -9.217 1.00 87.62 77 GLU A O 1
ATOM 596 N N . THR A 1 78 ? 35.522 9.493 -9.192 1.00 85.69 78 THR A N 1
ATOM 597 C CA . THR A 1 78 ? 34.693 10.122 -10.235 1.00 85.69 78 THR A CA 1
ATOM 598 C C . THR A 1 78 ? 34.665 9.326 -11.545 1.00 85.69 78 THR A C 1
ATOM 600 O O . THR A 1 78 ? 33.632 9.267 -12.208 1.00 85.69 78 THR A O 1
ATOM 603 N N . SER A 1 79 ? 35.761 8.645 -11.882 1.00 84.06 79 SER A N 1
ATOM 604 C CA . SER A 1 79 ? 35.886 7.773 -13.059 1.00 84.06 79 SER A CA 1
ATOM 605 C C . SER A 1 79 ? 35.169 6.423 -12.923 1.00 84.06 79 SER A C 1
ATOM 607 O O . SER A 1 79 ? 35.030 5.708 -13.913 1.00 84.06 79 SER A O 1
ATOM 609 N N . GLN A 1 80 ? 34.747 6.042 -11.715 1.00 87.50 80 GLN A N 1
ATOM 610 C CA . GLN A 1 80 ? 34.108 4.757 -11.449 1.00 87.50 80 GLN A CA 1
ATOM 611 C C . GLN A 1 80 ? 32.589 4.848 -11.592 1.00 87.50 80 GLN A C 1
ATOM 613 O O . GLN A 1 80 ? 31.963 5.821 -11.172 1.00 87.50 80 GLN A O 1
ATOM 618 N N . GLU A 1 81 ? 31.990 3.794 -12.139 1.00 87.44 81 GLU A N 1
ATOM 619 C CA . GLU A 1 81 ? 30.539 3.664 -12.262 1.00 87.44 81 GLU A CA 1
ATOM 620 C C . GLU A 1 81 ? 29.876 3.393 -10.908 1.00 87.44 81 GLU A C 1
ATOM 622 O O . GLU A 1 81 ? 30.420 2.684 -10.059 1.00 87.44 81 GLU A O 1
ATOM 627 N N . VAL A 1 82 ? 28.658 3.909 -10.733 1.00 90.50 82 VAL A N 1
ATOM 628 C CA . VAL A 1 82 ? 27.820 3.599 -9.570 1.00 90.50 82 VAL A CA 1
ATOM 629 C C . VAL A 1 82 ? 26.851 2.471 -9.912 1.00 90.50 82 VAL A C 1
ATOM 631 O O . VAL A 1 82 ? 26.222 2.479 -10.966 1.00 90.50 82 VAL A O 1
ATOM 634 N N . THR A 1 83 ? 26.716 1.494 -9.022 1.00 88.81 83 THR A N 1
ATOM 635 C CA . THR A 1 83 ? 25.768 0.383 -9.187 1.00 88.81 83 THR A CA 1
ATOM 636 C C . THR A 1 83 ? 24.363 0.748 -8.710 1.00 88.81 83 THR A C 1
ATOM 638 O O . THR A 1 83 ? 24.180 1.602 -7.839 1.00 88.81 83 THR A O 1
ATOM 641 N N . GLY A 1 84 ? 23.351 0.035 -9.217 1.00 85.56 84 GLY A N 1
ATOM 642 C CA . GLY A 1 84 ? 21.972 0.168 -8.738 1.00 85.56 84 GLY A CA 1
ATOM 643 C C . GLY A 1 84 ? 21.827 -0.072 -7.228 1.00 85.56 84 GLY A C 1
ATOM 644 O O . GLY A 1 84 ? 21.112 0.663 -6.553 1.00 85.56 84 GLY A O 1
ATOM 645 N N . GLU A 1 85 ? 22.556 -1.041 -6.669 1.00 83.75 85 GLU A N 1
ATOM 646 C CA . GLU A 1 85 ? 22.548 -1.323 -5.228 1.00 83.75 85 GLU A CA 1
ATOM 647 C C . GLU A 1 85 ? 23.152 -0.174 -4.404 1.00 83.75 85 GLU A C 1
ATOM 649 O O . GLU A 1 85 ? 22.586 0.222 -3.383 1.00 83.75 85 GLU A O 1
ATOM 654 N N . GLN A 1 86 ? 24.253 0.426 -4.873 1.00 86.75 86 GLN A N 1
ATOM 655 C CA . GLN A 1 86 ? 24.828 1.618 -4.241 1.00 86.75 86 GLN A CA 1
ATOM 656 C C . GLN A 1 86 ? 23.845 2.797 -4.258 1.00 86.75 86 GLN A C 1
ATOM 658 O O . GLN A 1 86 ? 23.731 3.494 -3.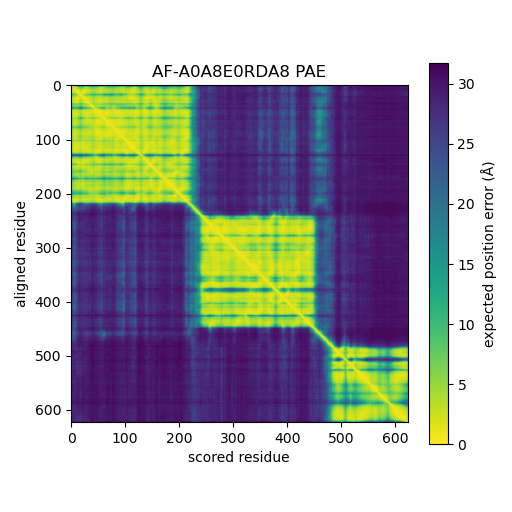251 1.00 86.75 86 GLN A O 1
ATOM 663 N N . ILE A 1 87 ? 23.084 2.982 -5.345 1.00 90.19 87 ILE A N 1
ATOM 664 C CA . ILE A 1 87 ? 22.035 4.013 -5.423 1.00 90.19 87 ILE A CA 1
ATOM 665 C C . ILE A 1 87 ? 20.918 3.738 -4.407 1.00 90.19 87 ILE A C 1
ATOM 667 O O . ILE A 1 87 ? 20.527 4.646 -3.676 1.00 90.19 87 ILE A O 1
ATOM 671 N N . VAL A 1 88 ? 20.426 2.497 -4.313 1.00 73.88 88 VAL A N 1
ATOM 672 C CA . VAL A 1 88 ? 19.394 2.111 -3.330 1.00 73.88 88 VAL A CA 1
ATOM 673 C C . VAL A 1 88 ? 19.865 2.394 -1.905 1.00 73.88 88 VAL A C 1
ATOM 675 O O . VAL A 1 88 ? 19.134 2.988 -1.111 1.00 73.88 88 VAL A O 1
ATOM 678 N N . ASN A 1 89 ? 21.092 1.993 -1.576 1.00 63.75 89 ASN A N 1
ATOM 679 C CA . ASN A 1 89 ? 21.664 2.211 -0.251 1.00 63.75 89 ASN A CA 1
ATOM 680 C C . ASN A 1 89 ? 21.853 3.703 0.047 1.00 63.75 89 ASN A C 1
ATOM 682 O O . ASN A 1 89 ? 21.618 4.133 1.177 1.00 63.75 89 ASN A O 1
ATOM 686 N N . TRP A 1 90 ? 22.195 4.501 -0.965 1.00 78.88 90 TRP A N 1
ATOM 687 C CA . TRP A 1 90 ? 22.284 5.950 -0.833 1.00 78.88 90 TRP A CA 1
ATOM 688 C C . TRP A 1 90 ? 20.917 6.588 -0.586 1.00 78.88 90 TRP A C 1
ATOM 690 O O . TRP A 1 90 ? 20.750 7.355 0.354 1.00 78.88 90 TRP A O 1
ATOM 700 N N . TYR A 1 91 ? 19.886 6.212 -1.342 1.00 78.56 91 TYR A N 1
ATOM 701 C CA . TYR A 1 91 ? 18.527 6.697 -1.083 1.00 78.56 91 TYR A CA 1
ATOM 702 C C . TYR A 1 91 ? 18.059 6.324 0.334 1.00 78.56 91 TYR A C 1
ATOM 704 O O . TYR A 1 91 ? 17.487 7.154 1.043 1.00 78.56 91 TYR A O 1
ATOM 712 N N . LYS A 1 92 ? 18.375 5.107 0.798 1.00 63.81 92 LYS A N 1
ATOM 713 C CA . LYS A 1 92 ? 18.074 4.659 2.166 1.00 63.81 92 LYS A CA 1
ATOM 714 C C . LYS A 1 92 ? 18.785 5.470 3.247 1.00 63.81 92 LYS A C 1
ATOM 716 O O . LYS A 1 92 ? 18.169 5.726 4.290 1.00 63.81 92 LYS A O 1
ATOM 721 N N . SER A 1 93 ? 20.041 5.863 3.021 1.00 56.25 93 SER A N 1
ATOM 722 C CA . SER A 1 93 ? 20.808 6.695 3.959 1.00 56.25 93 SER A CA 1
ATOM 723 C C . SER A 1 93 ? 20.302 8.138 4.004 1.00 56.25 93 SER A C 1
ATOM 725 O O . SER A 1 93 ? 20.353 8.771 5.054 1.00 56.25 93 SER A O 1
ATOM 727 N N . LEU A 1 94 ? 19.703 8.615 2.912 1.00 55.50 94 LEU A N 1
ATOM 728 C CA . LEU A 1 94 ? 19.013 9.904 2.834 1.00 55.50 94 LEU A CA 1
ATOM 729 C C . LEU A 1 94 ? 17.614 9.904 3.480 1.00 55.50 94 LEU A C 1
ATOM 731 O O . LEU A 1 94 ? 16.919 10.916 3.429 1.00 55.50 94 LEU A O 1
ATOM 735 N N . GLY A 1 95 ? 17.187 8.792 4.088 1.00 46.62 95 GLY A N 1
ATOM 736 C CA . GLY A 1 95 ? 15.893 8.689 4.766 1.00 46.62 95 GLY A CA 1
ATOM 737 C C . GLY A 1 95 ? 14.735 8.256 3.865 1.00 46.62 95 GLY A C 1
ATOM 738 O O . GLY A 1 95 ? 13.579 8.427 4.248 1.00 46.62 95 GLY A O 1
ATOM 739 N N . PHE A 1 96 ? 15.018 7.672 2.698 1.00 56.88 96 PHE A N 1
ATOM 740 C CA . PHE A 1 96 ? 13.996 7.154 1.787 1.00 56.88 96 PHE A CA 1
ATOM 741 C C . PHE A 1 96 ? 13.843 5.632 1.885 1.00 56.88 96 PHE A C 1
ATOM 743 O O . PHE A 1 96 ? 14.766 4.897 2.233 1.00 56.88 96 PHE A O 1
ATOM 750 N N . SER A 1 97 ? 12.653 5.157 1.555 1.00 53.81 97 SER A N 1
ATOM 751 C CA . SER A 1 97 ? 12.345 3.768 1.242 1.00 53.81 97 SER A CA 1
ATOM 752 C C . SER A 1 97 ? 12.105 3.666 -0.257 1.00 53.81 97 SER A C 1
ATOM 754 O O . SER A 1 97 ? 11.540 4.572 -0.867 1.00 53.81 97 SER A O 1
ATOM 756 N N . CYS A 1 98 ? 12.545 2.571 -0.858 1.00 63.59 98 CYS A N 1
ATOM 757 C CA . CYS A 1 98 ? 12.305 2.270 -2.261 1.00 63.59 98 CYS A CA 1
ATOM 758 C C . CYS A 1 98 ? 12.187 0.761 -2.437 1.00 63.59 98 CYS A C 1
ATOM 760 O O . CYS A 1 98 ? 12.767 -0.014 -1.671 1.00 63.59 98 CYS A O 1
ATOM 762 N N . ASP A 1 99 ? 11.440 0.380 -3.460 1.00 71.50 99 ASP A N 1
ATOM 763 C CA . ASP A 1 99 ? 11.257 -1.000 -3.871 1.00 71.50 99 ASP A CA 1
ATOM 764 C C . ASP A 1 99 ? 12.144 -1.258 -5.097 1.00 71.50 99 ASP A C 1
ATOM 766 O O . ASP A 1 99 ? 12.537 -0.327 -5.814 1.00 71.50 99 ASP A O 1
ATOM 770 N N . THR A 1 100 ? 12.481 -2.524 -5.342 1.00 70.56 100 THR A N 1
ATOM 771 C CA . THR A 1 100 ? 13.352 -2.910 -6.454 1.00 70.56 100 THR A CA 1
ATOM 772 C C . THR A 1 100 ? 12.779 -4.066 -7.263 1.00 70.56 100 THR A C 1
ATOM 774 O O . THR A 1 100 ? 12.028 -4.899 -6.761 1.00 70.56 100 THR A O 1
ATOM 777 N N . SER A 1 101 ? 13.111 -4.099 -8.552 1.00 72.19 101 SER A N 1
ATOM 778 C CA . SER A 1 101 ? 12.834 -5.215 -9.457 1.00 72.19 101 SER A CA 1
ATOM 779 C C . SER A 1 101 ? 14.095 -5.506 -10.255 1.00 72.19 101 SER A C 1
ATOM 781 O O . SER A 1 101 ? 14.632 -4.606 -10.901 1.00 72.19 101 SER A O 1
ATOM 783 N N . GLN A 1 102 ? 14.579 -6.744 -10.201 1.00 80.25 102 GLN A N 1
ATOM 784 C CA . GLN A 1 102 ? 15.772 -7.161 -10.936 1.00 80.25 102 GLN A CA 1
ATOM 785 C C . GLN A 1 102 ? 15.430 -7.649 -12.344 1.00 80.25 102 GLN A C 1
ATOM 787 O O . GLN A 1 102 ? 14.375 -8.237 -12.585 1.00 80.25 102 GLN A O 1
ATOM 792 N N . GLY A 1 103 ? 16.369 -7.445 -13.261 1.00 82.94 103 GLY A N 1
ATOM 793 C CA . GLY A 1 103 ? 16.334 -7.973 -14.611 1.00 82.94 103 GLY A CA 1
ATOM 794 C C . GLY A 1 103 ? 15.486 -7.145 -15.568 1.00 82.94 103 GLY A C 1
ATOM 795 O O . GLY A 1 103 ? 15.619 -5.925 -15.686 1.00 82.94 103 GLY A O 1
ATOM 796 N N . ARG A 1 104 ? 14.662 -7.842 -16.348 1.00 85.56 104 ARG A N 1
ATOM 797 C CA . ARG A 1 104 ? 13.992 -7.285 -17.521 1.00 85.56 104 ARG A CA 1
ATOM 798 C C . ARG A 1 104 ? 12.886 -6.300 -17.134 1.00 85.56 104 ARG A C 1
ATOM 800 O O . ARG A 1 104 ? 11.937 -6.671 -16.450 1.00 85.56 104 ARG A O 1
ATOM 807 N N . LEU A 1 105 ? 12.959 -5.073 -17.646 1.00 86.44 105 LEU A N 1
ATOM 808 C CA . LEU A 1 105 ? 11.889 -4.085 -17.514 1.00 86.44 105 LEU A CA 1
ATOM 809 C C . LEU A 1 105 ? 10.631 -4.568 -18.255 1.00 86.44 105 LEU A C 1
ATOM 811 O O . LEU A 1 105 ? 10.722 -4.886 -19.442 1.00 86.44 105 LEU A O 1
ATOM 815 N N . THR A 1 106 ? 9.474 -4.614 -17.587 1.00 84.25 106 THR A N 1
ATOM 816 C CA . THR A 1 106 ? 8.216 -5.128 -18.161 1.00 84.25 106 THR A CA 1
ATOM 817 C C . THR A 1 106 ? 7.189 -4.026 -18.418 1.00 84.25 106 THR A C 1
ATOM 819 O O . THR A 1 106 ? 7.202 -2.961 -17.788 1.00 84.25 106 THR A O 1
ATOM 822 N N . LYS A 1 107 ? 6.261 -4.298 -19.345 1.00 82.56 107 LYS A N 1
ATOM 823 C CA . LYS A 1 107 ? 5.115 -3.427 -19.629 1.00 82.56 107 LYS A CA 1
ATOM 824 C C . LYS A 1 107 ? 4.263 -3.209 -18.384 1.00 82.56 107 LYS A C 1
ATOM 826 O O . LYS A 1 107 ? 4.005 -2.067 -18.031 1.00 82.56 107 LYS A O 1
ATOM 831 N N . ASP A 1 108 ? 3.874 -4.286 -17.707 1.00 80.12 108 ASP A N 1
ATOM 832 C CA . ASP A 1 108 ? 2.957 -4.217 -16.564 1.00 80.12 108 ASP A CA 1
ATOM 833 C C . ASP A 1 108 ? 3.533 -3.382 -15.421 1.00 80.12 108 ASP A C 1
ATOM 835 O O . ASP A 1 108 ? 2.837 -2.529 -14.870 1.00 80.12 108 ASP A O 1
ATOM 839 N N . LEU A 1 109 ? 4.827 -3.554 -15.123 1.00 76.50 109 LEU A N 1
ATOM 840 C CA . LEU A 1 109 ? 5.512 -2.767 -14.101 1.00 76.50 109 LEU A CA 1
ATOM 841 C C . LEU A 1 109 ? 5.522 -1.280 -14.471 1.00 76.50 109 LEU A C 1
ATOM 843 O O . LEU A 1 109 ? 5.034 -0.443 -13.717 1.00 76.50 109 LEU A O 1
ATOM 847 N N . THR A 1 110 ? 6.043 -0.939 -15.649 1.00 82.38 110 THR A N 1
ATOM 848 C CA . THR A 1 110 ? 6.208 0.466 -16.068 1.00 82.38 110 THR A CA 1
ATOM 849 C C . THR A 1 110 ? 4.874 1.191 -16.250 1.00 82.38 110 THR A C 1
ATOM 851 O O . THR A 1 110 ? 4.741 2.356 -15.855 1.00 82.38 110 THR A O 1
ATOM 854 N N . LYS A 1 111 ? 3.864 0.483 -16.767 1.00 80.06 111 LYS A N 1
ATOM 855 C CA . LYS A 1 111 ? 2.489 0.959 -16.911 1.00 80.06 111 LYS A CA 1
ATOM 856 C C . LYS A 1 111 ? 1.841 1.209 -15.553 1.00 80.06 111 LYS A C 1
ATOM 858 O O . LYS A 1 111 ? 1.260 2.276 -15.358 1.00 80.06 111 LYS A O 1
ATOM 863 N N . SER A 1 112 ? 1.970 0.270 -14.614 1.00 76.00 112 SER A N 1
ATOM 864 C CA . SER A 1 112 ? 1.440 0.400 -13.251 1.00 76.00 112 SER A CA 1
ATOM 865 C C . SER A 1 112 ? 2.057 1.597 -12.522 1.00 76.00 112 SER A C 1
ATOM 867 O O . SER A 1 112 ? 1.342 2.487 -12.058 1.00 76.00 112 SER A O 1
ATOM 869 N N . LEU A 1 113 ? 3.391 1.690 -12.518 1.00 76.88 113 LEU A N 1
ATOM 870 C CA . LEU A 1 113 ? 4.116 2.761 -11.834 1.00 76.88 113 LEU A CA 1
ATOM 871 C C . LEU A 1 113 ? 3.736 4.138 -12.377 1.00 76.88 113 LEU A C 1
ATOM 873 O O . LEU A 1 113 ? 3.268 4.991 -11.621 1.00 76.88 113 LEU A O 1
ATOM 877 N N . SER A 1 114 ? 3.834 4.326 -13.692 1.00 80.19 114 SER A N 1
ATOM 878 C CA . SER A 1 114 ? 3.539 5.613 -14.323 1.00 80.19 114 SER A CA 1
ATOM 879 C C . SER A 1 114 ? 2.074 6.015 -14.157 1.00 80.19 114 SER A C 1
ATOM 881 O O . SER A 1 114 ? 1.789 7.171 -13.859 1.00 80.19 114 SER A O 1
ATOM 883 N N . SER A 1 115 ? 1.139 5.063 -14.285 1.00 69.81 115 SER A N 1
ATOM 884 C CA . SER A 1 115 ? -0.292 5.337 -14.078 1.00 69.81 115 SER A CA 1
ATOM 885 C C . SER A 1 115 ? -0.603 5.738 -12.636 1.00 69.81 115 SER A C 1
ATOM 887 O O . SER A 1 115 ? -1.555 6.472 -12.392 1.00 69.81 115 SER A O 1
ATOM 889 N N . SER A 1 116 ? 0.210 5.279 -11.681 1.00 59.31 116 SER A N 1
ATOM 890 C CA . SER A 1 116 ? 0.102 5.640 -10.266 1.00 59.31 116 SER A CA 1
ATOM 891 C C . SER A 1 116 ? 0.842 6.934 -9.894 1.00 59.31 116 SER A C 1
ATOM 893 O O . SER A 1 116 ? 0.928 7.267 -8.712 1.00 59.31 116 SER A O 1
ATOM 895 N N . GLY A 1 117 ? 1.381 7.667 -10.874 1.00 66.19 117 GLY A N 1
ATOM 896 C CA . GLY A 1 117 ? 2.158 8.882 -10.630 1.00 66.19 117 GLY A CA 1
ATOM 897 C C . GLY A 1 117 ? 3.507 8.611 -9.960 1.00 66.19 117 GLY A C 1
ATOM 898 O O . GLY A 1 117 ? 4.078 9.518 -9.363 1.00 66.19 117 GLY A O 1
ATOM 899 N N . LYS A 1 118 ? 4.026 7.380 -10.032 1.00 78.56 118 LYS A N 1
ATOM 900 C CA . LYS A 1 118 ? 5.319 7.003 -9.451 1.00 78.56 118 LYS A CA 1
ATOM 901 C C . LYS A 1 118 ? 6.400 7.019 -10.524 1.00 78.56 118 LYS A C 1
ATOM 903 O O . LYS A 1 118 ? 6.293 6.333 -11.540 1.00 78.56 118 LYS A O 1
ATOM 908 N N . LEU A 1 119 ? 7.459 7.780 -10.268 1.00 88.38 119 LEU A N 1
ATOM 909 C CA . LEU A 1 119 ? 8.680 7.744 -11.070 1.00 88.38 119 LEU A CA 1
ATOM 910 C C . LEU A 1 119 ? 9.513 6.512 -10.704 1.00 88.38 119 LEU A C 1
ATOM 912 O O . LEU A 1 119 ? 9.431 5.992 -9.588 1.00 88.38 119 LEU A O 1
ATOM 916 N N . TYR A 1 120 ? 10.345 6.066 -11.637 1.00 93.56 120 TYR A N 1
ATOM 917 C CA . TYR A 1 120 ? 11.266 4.955 -11.414 1.00 93.56 120 TYR A CA 1
ATOM 918 C C . TYR A 1 120 ? 12.611 5.215 -12.085 1.00 93.56 120 TYR A C 1
ATOM 920 O O . TYR A 1 120 ? 12.668 5.847 -13.134 1.00 93.56 120 TYR A O 1
ATOM 928 N N . LEU A 1 121 ? 13.694 4.711 -11.500 1.00 96.69 121 LEU A N 1
ATOM 929 C CA . LEU A 1 121 ? 15.022 4.680 -12.108 1.00 96.69 121 LEU A CA 1
ATOM 930 C C . LEU A 1 121 ? 15.291 3.262 -12.593 1.00 96.69 121 LEU A C 1
ATOM 932 O O . LEU A 1 121 ? 15.134 2.326 -11.824 1.00 96.69 121 LEU A O 1
ATOM 936 N N . THR A 1 122 ? 15.710 3.081 -13.838 1.00 96.12 122 THR A N 1
ATOM 937 C CA . THR A 1 122 ? 16.205 1.782 -14.319 1.00 96.12 122 THR A CA 1
ATOM 938 C C . THR A 1 122 ? 17.673 1.913 -14.661 1.00 96.12 122 THR A C 1
ATOM 940 O O . THR A 1 122 ? 18.018 2.816 -15.418 1.00 96.12 122 THR A O 1
ATOM 943 N N . THR A 1 123 ? 18.515 1.042 -14.108 1.00 94.31 123 THR A N 1
ATOM 944 C CA . THR A 1 123 ? 19.914 0.879 -14.510 1.00 94.31 123 THR A CA 1
ATOM 945 C C . THR A 1 123 ? 20.026 -0.184 -15.596 1.00 94.31 123 THR A C 1
ATOM 947 O O . THR A 1 123 ? 19.224 -1.122 -15.652 1.00 94.31 123 THR A O 1
ATOM 950 N N . TYR A 1 124 ? 21.031 -0.052 -16.457 1.00 92.19 124 TYR A N 1
ATOM 951 C CA . TYR A 1 124 ? 21.300 -0.995 -17.535 1.00 92.19 124 TYR A CA 1
ATOM 952 C C . TYR A 1 124 ? 22.785 -1.348 -17.580 1.00 92.19 124 TYR A C 1
ATOM 954 O O . TYR A 1 124 ? 23.635 -0.520 -17.255 1.00 92.19 124 TYR A O 1
A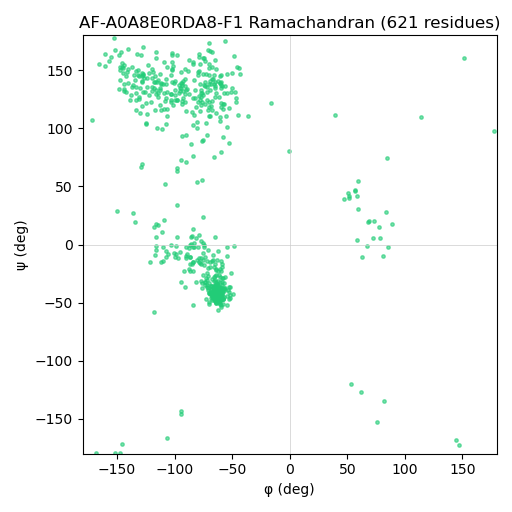TOM 962 N N . LYS A 1 125 ? 23.086 -2.573 -18.011 1.00 90.81 125 LYS A N 1
ATOM 963 C CA . LYS A 1 125 ? 24.439 -3.111 -18.189 1.00 90.81 125 LYS A CA 1
ATOM 964 C C . LYS A 1 125 ? 24.751 -3.287 -19.667 1.00 90.81 125 LYS A C 1
ATOM 966 O O . LYS A 1 125 ? 23.893 -3.757 -20.415 1.00 90.81 125 LYS A O 1
ATOM 971 N N . ALA A 1 126 ? 25.966 -2.924 -20.073 1.00 89.56 126 ALA A N 1
ATOM 972 C CA . ALA A 1 126 ? 26.424 -3.088 -21.452 1.00 89.56 126 ALA A CA 1
ATOM 973 C C . ALA A 1 126 ? 26.461 -4.568 -21.862 1.00 89.56 126 ALA A C 1
ATOM 975 O O . ALA A 1 126 ? 26.854 -5.430 -21.072 1.00 89.56 126 ALA A O 1
ATOM 976 N N . LEU A 1 127 ? 26.059 -4.856 -23.101 1.00 87.50 127 LEU A N 1
ATOM 977 C CA . LEU A 1 127 ? 26.145 -6.193 -23.694 1.00 87.50 127 LEU A CA 1
ATOM 978 C C . LEU A 1 127 ? 27.554 -6.500 -24.229 1.00 87.50 127 LEU A C 1
ATOM 980 O O . LEU A 1 127 ? 27.987 -7.651 -24.154 1.00 87.50 127 LEU A O 1
ATOM 984 N N . ASP A 1 128 ? 28.286 -5.489 -24.714 1.00 77.19 128 ASP A N 1
ATOM 985 C CA . ASP A 1 128 ? 29.700 -5.592 -25.102 1.00 77.19 128 ASP A CA 1
ATOM 986 C C . ASP A 1 128 ? 30.584 -4.759 -24.153 1.00 77.19 128 ASP A C 1
ATOM 988 O O . ASP A 1 128 ? 30.307 -3.604 -23.833 1.00 77.19 128 ASP A O 1
ATOM 992 N N . LYS A 1 129 ? 31.698 -5.345 -23.707 1.00 62.88 129 LYS A N 1
ATOM 993 C CA . LYS A 1 129 ? 32.684 -4.701 -22.823 1.00 62.88 129 LYS A CA 1
ATOM 994 C C . LYS A 1 129 ? 33.575 -3.681 -23.541 1.00 62.88 129 LYS A C 1
ATOM 996 O O . LYS A 1 129 ? 34.378 -3.023 -22.884 1.00 62.88 129 LYS A O 1
ATOM 1001 N N . LYS A 1 130 ? 33.498 -3.577 -24.872 1.00 60.34 130 LYS A N 1
ATOM 1002 C CA . LYS A 1 130 ? 34.264 -2.593 -25.659 1.00 60.34 130 LYS A CA 1
ATOM 1003 C C . LYS A 1 130 ? 33.690 -1.175 -25.591 1.00 60.34 130 LYS A C 1
ATOM 1005 O O . LYS A 1 130 ? 34.416 -0.229 -25.903 1.00 60.34 130 LYS A O 1
ATOM 1010 N N . ASP A 1 131 ? 32.442 -1.024 -25.154 1.00 56.72 131 ASP A N 1
ATOM 1011 C CA . ASP A 1 131 ? 31.810 0.277 -24.961 1.00 56.72 131 ASP A CA 1
ATOM 1012 C C . ASP A 1 131 ? 32.336 0.941 -23.683 1.00 56.72 131 ASP A C 1
ATOM 1014 O O . ASP A 1 131 ? 32.400 0.334 -22.614 1.00 56.72 131 ASP A O 1
ATOM 1018 N N . LYS A 1 132 ? 32.753 2.208 -23.776 1.00 65.00 132 LYS A N 1
ATOM 1019 C CA . LYS A 1 132 ? 33.413 2.910 -22.659 1.00 65.00 132 LYS A CA 1
ATOM 1020 C C . LYS A 1 132 ? 32.515 3.094 -21.427 1.00 65.00 132 LYS A C 1
ATOM 1022 O O . LYS A 1 132 ? 33.048 3.253 -20.337 1.00 65.00 132 LYS A O 1
ATOM 1027 N N . ILE A 1 133 ? 31.192 3.045 -21.595 1.00 77.94 133 ILE A N 1
ATOM 1028 C CA . ILE A 1 133 ? 30.209 3.196 -20.515 1.00 77.94 133 ILE A CA 1
ATOM 1029 C C . ILE A 1 133 ? 29.608 1.829 -20.215 1.00 77.94 133 ILE A C 1
ATOM 1031 O O . ILE A 1 133 ? 28.874 1.266 -21.029 1.00 77.94 133 ILE A O 1
ATOM 1035 N N . GLN A 1 134 ? 29.943 1.295 -19.043 1.00 84.12 134 GLN A N 1
ATOM 1036 C CA . GLN A 1 134 ? 29.541 -0.050 -18.625 1.00 84.12 134 GLN A CA 1
ATOM 1037 C C . GLN A 1 134 ? 28.167 -0.068 -17.946 1.00 84.12 134 GLN A C 1
ATOM 1039 O O . GLN A 1 134 ? 27.509 -1.112 -17.925 1.00 84.12 134 GLN A O 1
ATOM 1044 N N . GLN A 1 135 ? 27.731 1.075 -17.408 1.00 85.56 135 GLN A N 1
ATOM 1045 C CA . GLN A 1 135 ? 26.427 1.247 -16.778 1.00 85.56 135 GLN A CA 1
ATOM 1046 C C . GLN A 1 135 ? 25.778 2.558 -17.218 1.00 85.56 135 GLN A C 1
ATOM 1048 O O . GLN A 1 135 ? 26.425 3.598 -17.240 1.00 85.56 135 GLN A O 1
ATOM 1053 N N . LEU A 1 136 ? 24.481 2.515 -17.510 1.00 88.06 136 LEU A N 1
ATOM 1054 C CA . LEU A 1 136 ? 23.659 3.716 -17.702 1.00 88.06 136 LEU A CA 1
ATOM 1055 C C . LEU A 1 136 ? 22.411 3.653 -16.823 1.00 88.06 136 LEU A C 1
ATOM 1057 O O . LEU A 1 136 ? 22.069 2.590 -16.292 1.00 88.06 136 LEU A O 1
ATOM 1061 N N . ALA A 1 137 ? 21.677 4.760 -16.736 1.00 92.44 137 ALA A N 1
ATOM 1062 C CA . ALA A 1 137 ? 20.355 4.755 -16.135 1.00 92.44 137 ALA A CA 1
ATOM 1063 C C . ALA A 1 137 ? 19.391 5.729 -16.805 1.00 92.44 137 ALA A C 1
ATOM 1065 O O . ALA A 1 137 ? 19.780 6.740 -17.375 1.00 92.44 137 ALA A O 1
ATOM 1066 N N . SER A 1 138 ? 18.101 5.440 -16.669 1.00 93.69 138 SER A N 1
ATOM 1067 C CA . SER A 1 138 ? 17.027 6.302 -17.154 1.00 93.69 138 SER A CA 1
ATOM 1068 C C . SER A 1 138 ? 15.931 6.453 -16.114 1.00 93.69 138 SER A C 1
ATOM 1070 O O . SER A 1 138 ? 15.587 5.480 -15.438 1.00 93.69 138 SER A O 1
ATOM 1072 N N . ILE A 1 139 ? 15.314 7.630 -16.063 1.00 96.06 139 ILE A N 1
ATOM 1073 C CA . ILE A 1 139 ? 14.132 7.892 -15.243 1.00 96.06 139 ILE A CA 1
ATOM 1074 C C . ILE A 1 139 ? 12.877 7.681 -16.089 1.00 96.06 139 ILE A C 1
ATOM 1076 O O . ILE A 1 139 ? 12.688 8.362 -17.095 1.00 96.06 139 ILE A O 1
ATOM 1080 N N . GLY A 1 140 ? 12.012 6.764 -15.677 1.00 94.00 140 GLY A N 1
ATOM 1081 C CA . GLY A 1 140 ? 10.687 6.592 -16.251 1.00 94.00 140 GLY A CA 1
ATOM 1082 C C . GLY A 1 140 ? 9.716 7.657 -15.769 1.00 94.00 140 GLY A C 1
ATOM 1083 O O . GLY A 1 140 ? 9.563 7.858 -14.564 1.00 94.00 140 GLY A O 1
ATOM 1084 N N . LYS A 1 141 ? 9.072 8.329 -16.723 1.00 88.88 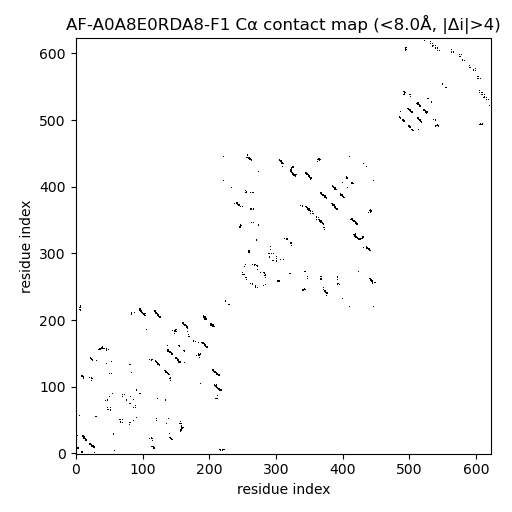141 LYS A N 1
ATOM 1085 C CA . LYS A 1 141 ? 8.204 9.491 -16.499 1.00 88.88 141 LYS A CA 1
ATOM 1086 C C . LYS A 1 141 ? 6.906 9.440 -17.309 1.00 88.88 141 LYS A C 1
ATOM 1088 O O . LYS A 1 141 ? 6.338 10.483 -17.628 1.00 88.88 141 LYS A O 1
ATOM 1093 N N . GLY A 1 142 ? 6.438 8.242 -17.651 1.00 89.06 142 GLY A N 1
ATOM 1094 C CA . GLY A 1 142 ? 5.199 8.059 -18.396 1.00 89.06 142 GLY A CA 1
ATOM 1095 C C . GLY A 1 142 ? 5.224 6.866 -19.338 1.00 89.06 142 GLY A C 1
ATOM 1096 O O . GLY A 1 142 ? 6.171 6.080 -19.364 1.00 89.06 142 GLY A O 1
ATOM 1097 N N . PHE A 1 143 ? 4.175 6.753 -20.145 1.00 91.69 143 PHE A N 1
ATOM 1098 C CA . PHE A 1 143 ? 4.132 5.853 -21.297 1.00 91.69 143 PHE A CA 1
ATOM 1099 C C . PHE A 1 143 ? 3.046 6.278 -22.283 1.00 91.69 143 PHE A C 1
ATOM 1101 O O . PHE A 1 143 ? 2.117 7.016 -21.949 1.00 91.69 143 PHE A O 1
ATOM 1108 N N . THR A 1 144 ? 3.138 5.747 -23.497 1.00 87.69 144 THR A N 1
ATOM 1109 C CA . THR A 1 144 ? 2.067 5.768 -24.492 1.00 87.69 144 THR A CA 1
ATOM 1110 C C . THR A 1 144 ? 1.852 4.363 -25.038 1.00 87.69 144 THR A C 1
ATOM 1112 O O . THR A 1 144 ? 2.798 3.660 -25.382 1.00 87.69 144 THR A O 1
ATOM 1115 N N . GLU A 1 145 ? 0.592 3.963 -25.140 1.00 83.75 145 GLU A N 1
ATOM 1116 C CA . GLU A 1 145 ? 0.146 2.718 -25.743 1.00 83.75 145 GLU A CA 1
ATOM 1117 C C . GLU A 1 145 ? -0.879 3.029 -26.831 1.00 83.75 145 GLU A C 1
ATOM 1119 O O . GLU A 1 145 ? -1.906 3.662 -26.591 1.00 83.75 145 GLU A O 1
ATOM 1124 N N . ASN A 1 146 ? -0.590 2.602 -28.054 1.00 79.38 146 ASN A N 1
ATOM 1125 C CA . ASN A 1 146 ? -1.463 2.832 -29.195 1.00 79.38 146 ASN A CA 1
ATOM 1126 C C . ASN A 1 146 ? -1.400 1.649 -30.173 1.00 79.38 146 ASN A C 1
ATOM 1128 O O . ASN A 1 146 ? -0.799 0.609 -29.901 1.00 79.38 146 ASN A O 1
ATOM 1132 N N . ASN A 1 147 ? -2.019 1.807 -31.343 1.00 75.06 147 ASN A N 1
ATOM 1133 C CA . ASN A 1 147 ? -2.066 0.756 -32.359 1.00 75.06 147 ASN A CA 1
ATOM 1134 C C . ASN A 1 147 ? -0.679 0.307 -32.856 1.00 75.06 147 ASN A C 1
ATOM 1136 O O . ASN A 1 147 ? -0.558 -0.825 -33.329 1.00 75.06 147 ASN A O 1
ATOM 1140 N N . PHE A 1 148 ? 0.342 1.157 -32.724 1.00 69.81 148 PHE A N 1
ATOM 1141 C CA . PHE A 1 148 ? 1.719 0.888 -33.134 1.00 69.81 148 PHE A CA 1
ATOM 1142 C C . PHE A 1 148 ? 2.548 0.175 -32.059 1.00 69.81 148 PHE A C 1
ATOM 1144 O O . PHE A 1 148 ? 3.571 -0.415 -32.396 1.00 69.81 148 PHE A O 1
ATOM 1151 N N . GLY A 1 149 ? 2.111 0.177 -30.795 1.00 77.25 149 GLY A N 1
ATOM 1152 C CA . GLY A 1 149 ? 2.800 -0.537 -29.723 1.00 77.25 149 GLY A CA 1
ATOM 1153 C C . GLY A 1 149 ? 2.772 0.161 -28.368 1.00 77.25 149 GLY A C 1
ATOM 1154 O O . GLY A 1 149 ? 2.022 1.116 -28.156 1.00 77.25 149 GLY A O 1
ATOM 1155 N N . TYR A 1 150 ? 3.593 -0.352 -27.451 1.00 86.81 150 TYR A N 1
ATOM 1156 C CA . TYR A 1 150 ? 3.786 0.195 -26.112 1.00 86.81 150 TYR A CA 1
ATOM 1157 C C . TYR A 1 150 ? 5.161 0.856 -26.020 1.00 86.81 150 TYR A C 1
ATOM 1159 O O . TYR A 1 150 ? 6.179 0.217 -26.280 1.00 86.81 150 TYR A O 1
ATOM 1167 N N . ASN A 1 151 ? 5.194 2.122 -25.611 1.00 85.00 151 ASN A N 1
ATOM 1168 C CA . ASN A 1 151 ? 6.429 2.874 -25.456 1.00 85.00 151 ASN A CA 1
ATOM 1169 C C . ASN A 1 151 ? 6.486 3.553 -24.078 1.00 85.00 151 ASN A C 1
ATOM 1171 O O . ASN A 1 151 ? 5.688 4.465 -23.831 1.00 85.00 151 ASN A O 1
ATOM 1175 N N . PRO A 1 152 ? 7.396 3.146 -23.176 1.00 91.25 152 PRO A N 1
ATOM 1176 C CA . PRO A 1 152 ? 7.632 3.886 -21.945 1.00 91.25 152 PRO A CA 1
ATOM 1177 C C . PRO A 1 152 ? 8.333 5.217 -22.257 1.00 91.25 152 PRO A C 1
ATOM 1179 O O . PRO A 1 152 ? 9.263 5.272 -23.059 1.00 91.25 152 PRO A O 1
ATOM 1182 N N . ASP A 1 153 ? 7.909 6.295 -21.602 1.00 91.06 153 ASP A N 1
ATOM 1183 C CA . ASP A 1 153 ? 8.602 7.582 -21.668 1.00 91.06 153 ASP A CA 1
ATOM 1184 C C . ASP A 1 153 ? 9.741 7.569 -20.647 1.00 91.06 153 ASP A C 1
ATOM 1186 O O . ASP A 1 153 ? 9.517 7.675 -19.437 1.00 91.06 153 ASP A O 1
ATOM 1190 N N . ILE A 1 154 ? 10.964 7.379 -21.138 1.00 91.38 154 ILE A N 1
ATOM 1191 C CA . ILE A 1 154 ? 12.179 7.319 -20.325 1.00 91.38 154 ILE A CA 1
ATOM 1192 C C . ILE A 1 154 ? 13.107 8.493 -20.638 1.00 91.38 154 ILE A C 1
ATOM 1194 O O . ILE A 1 154 ? 13.272 8.912 -21.782 1.00 91.38 154 ILE A O 1
ATOM 1198 N N . SER A 1 155 ? 13.734 9.024 -19.592 1.00 91.06 155 SER A N 1
ATOM 1199 C CA . SER A 1 155 ? 14.644 10.162 -19.653 1.00 91.06 155 SER A CA 1
ATOM 1200 C C . SER A 1 155 ? 16.055 9.751 -19.220 1.00 91.06 155 SER A C 1
ATOM 1202 O O . SER A 1 155 ? 16.238 9.462 -18.036 1.00 91.06 155 SER A O 1
ATOM 1204 N N . PRO A 1 156 ? 17.063 9.803 -20.113 1.00 85.38 156 PRO A N 1
ATOM 1205 C CA . PRO A 1 156 ? 18.481 9.658 -19.754 1.00 85.38 156 PRO A CA 1
ATOM 1206 C C . PRO A 1 156 ? 19.061 10.912 -19.076 1.00 85.38 156 PRO A C 1
ATOM 1208 O O . PRO A 1 156 ? 20.243 10.976 -18.783 1.00 85.38 156 PRO A O 1
ATOM 1211 N N . VAL A 1 157 ? 18.240 11.949 -18.866 1.00 88.44 157 VAL A N 1
ATOM 1212 C CA . VAL A 1 157 ? 18.565 13.269 -18.285 1.00 88.44 157 VAL A CA 1
ATOM 1213 C C . VAL A 1 157 ? 19.578 14.145 -19.042 1.00 88.44 157 VAL A C 1
ATOM 1215 O O . VAL A 1 157 ? 19.679 15.341 -18.753 1.00 88.44 157 VAL A O 1
ATOM 1218 N N . ILE A 1 158 ? 20.261 13.589 -20.043 1.00 87.94 158 ILE A N 1
ATOM 1219 C CA . ILE A 1 158 ? 21.144 14.290 -20.982 1.00 87.94 158 ILE A CA 1
ATOM 1220 C C . ILE A 1 158 ? 20.355 14.761 -22.223 1.00 87.94 158 ILE A C 1
ATOM 1222 O O . ILE A 1 158 ? 19.598 13.990 -22.812 1.00 87.94 158 ILE A O 1
ATOM 1226 N N . GLN A 1 159 ? 20.542 16.025 -22.636 1.00 83.38 159 GLN A N 1
ATOM 1227 C CA . GLN A 1 159 ? 19.727 16.712 -23.661 1.00 83.38 159 GLN A CA 1
ATOM 1228 C C . GLN A 1 159 ? 19.669 16.037 -25.045 1.00 83.38 159 GLN A C 1
ATOM 1230 O O . GLN A 1 159 ? 18.602 16.029 -25.662 1.00 83.38 159 GLN A O 1
ATOM 1235 N N . ASP A 1 160 ? 20.777 15.461 -25.513 1.00 82.44 160 ASP A N 1
ATOM 1236 C CA . ASP A 1 160 ? 20.906 14.896 -26.867 1.00 82.44 160 ASP A CA 1
ATOM 1237 C C . ASP A 1 160 ? 20.981 13.367 -26.871 1.00 82.44 160 ASP A C 1
ATOM 1239 O O . ASP A 1 160 ? 21.472 12.760 -27.824 1.00 82.44 160 ASP A O 1
ATOM 1243 N N . GLU A 1 161 ? 20.502 12.728 -25.806 1.00 83.69 161 GLU A N 1
ATOM 1244 C CA . GLU A 1 161 ? 20.562 11.277 -25.667 1.00 83.69 161 GLU A CA 1
ATOM 1245 C C . GLU A 1 161 ? 19.173 10.662 -25.612 1.00 83.69 161 GLU A C 1
ATOM 1247 O O . GLU A 1 161 ? 18.207 11.226 -25.090 1.00 83.69 161 GLU A O 1
ATOM 1252 N N . SER A 1 162 ? 19.074 9.473 -26.191 1.00 85.31 162 SER A N 1
ATOM 1253 C CA . SER A 1 162 ? 17.889 8.636 -26.123 1.00 85.31 162 SER A CA 1
ATOM 1254 C C . SER A 1 162 ? 18.295 7.211 -25.809 1.00 85.31 162 SER A C 1
ATOM 1256 O O . SER A 1 162 ? 19.287 6.704 -26.326 1.00 85.31 162 SER A O 1
ATOM 1258 N N . ILE A 1 163 ? 17.484 6.558 -24.990 1.00 87.62 163 ILE A N 1
ATOM 1259 C CA . ILE A 1 163 ? 17.526 5.118 -24.796 1.00 87.62 163 ILE A CA 1
ATOM 1260 C C . ILE A 1 163 ? 16.276 4.578 -25.478 1.00 87.62 163 ILE A C 1
ATOM 1262 O O . ILE A 1 163 ? 15.167 5.032 -25.197 1.00 87.62 163 ILE A O 1
ATOM 1266 N N . SER A 1 164 ? 16.456 3.661 -26.420 1.00 84.44 164 SER A N 1
ATOM 1267 C CA . SER A 1 164 ? 15.370 3.117 -27.235 1.00 84.44 164 SER A CA 1
ATOM 1268 C C . SER A 1 164 ? 15.385 1.598 -27.198 1.00 84.44 164 SER A C 1
ATOM 1270 O O . SER A 1 164 ? 16.445 0.982 -27.155 1.00 84.44 164 SER A O 1
ATOM 1272 N N . THR A 1 165 ? 14.205 0.983 -27.221 1.00 90.44 165 THR A N 1
ATOM 1273 C CA . THR A 1 165 ? 14.095 -0.477 -27.321 1.00 90.44 165 THR A CA 1
ATOM 1274 C C . THR A 1 165 ? 14.423 -0.953 -28.731 1.00 90.44 165 THR A C 1
ATOM 1276 O O . THR A 1 165 ? 14.011 -0.338 -29.716 1.00 90.44 165 THR A O 1
ATOM 1279 N N . VAL A 1 166 ? 15.136 -2.073 -28.828 1.00 87.94 166 VAL A N 1
ATOM 1280 C CA . VAL A 1 166 ? 15.455 -2.742 -30.091 1.00 87.94 166 VAL A CA 1
ATOM 1281 C C . VAL A 1 166 ? 14.721 -4.072 -30.169 1.00 87.94 166 VAL A C 1
ATOM 1283 O O . VAL A 1 166 ? 14.630 -4.809 -29.190 1.00 87.94 166 VAL A O 1
ATOM 1286 N N . TYR A 1 167 ? 14.200 -4.369 -31.356 1.00 85.94 167 TYR A N 1
ATOM 1287 C CA . TYR A 1 167 ? 13.542 -5.626 -31.688 1.00 85.94 167 TYR A CA 1
ATOM 1288 C C . TYR A 1 167 ? 14.265 -6.216 -32.899 1.00 85.94 167 TYR A C 1
ATOM 1290 O O . TYR A 1 167 ? 14.209 -5.659 -33.996 1.00 85.94 167 TYR A O 1
ATOM 1298 N N . ASN A 1 168 ? 14.949 -7.336 -32.702 1.00 87.25 168 ASN A N 1
ATOM 1299 C CA . ASN A 1 168 ? 15.607 -8.105 -33.745 1.00 87.25 168 ASN A CA 1
ATOM 1300 C C . ASN A 1 168 ? 14.533 -8.789 -34.588 1.00 87.25 168 ASN A C 1
ATOM 1302 O O . ASN A 1 168 ? 14.033 -9.857 -34.239 1.00 87.25 168 ASN A O 1
ATOM 1306 N N . ILE A 1 169 ? 14.156 -8.132 -35.681 1.00 84.25 169 ILE A N 1
ATOM 1307 C CA . ILE A 1 169 ? 13.155 -8.608 -36.632 1.00 84.25 169 ILE A CA 1
ATOM 1308 C C . ILE A 1 169 ? 13.857 -8.998 -37.924 1.00 84.25 169 ILE A C 1
ATOM 1310 O O . ILE A 1 169 ? 14.621 -8.216 -38.495 1.00 84.25 169 ILE A O 1
ATOM 1314 N N . ASN A 1 170 ? 13.565 -10.197 -38.427 1.00 83.19 170 ASN A N 1
ATOM 1315 C CA . ASN A 1 170 ? 13.991 -10.574 -39.766 1.00 83.19 170 ASN A CA 1
ATOM 1316 C C . ASN A 1 170 ? 13.100 -9.884 -40.810 1.00 83.19 170 ASN A C 1
ATOM 1318 O O . ASN A 1 170 ? 12.098 -10.441 -41.256 1.00 83.19 170 ASN A O 1
ATOM 1322 N N . TRP A 1 171 ? 13.493 -8.683 -41.233 1.00 77.75 171 TRP A N 1
ATOM 1323 C CA . TRP A 1 171 ? 12.742 -7.867 -42.194 1.00 77.75 171 TRP A CA 1
ATOM 1324 C C . TRP A 1 171 ? 12.586 -8.484 -43.590 1.00 77.75 171 TRP A C 1
ATOM 1326 O O . TRP A 1 171 ? 11.749 -8.022 -44.359 1.00 77.75 171 TRP A O 1
ATOM 1336 N N . SER A 1 172 ? 13.340 -9.540 -43.913 1.00 83.56 172 SER A N 1
ATOM 1337 C CA . SER A 1 172 ? 13.159 -10.292 -45.163 1.00 83.56 172 SER A CA 1
ATOM 1338 C C . SER A 1 172 ? 11.977 -11.275 -45.126 1.00 83.56 172 SER A C 1
ATOM 1340 O O . SER A 1 172 ? 11.583 -11.800 -46.166 1.00 83.56 172 SER A O 1
ATOM 1342 N N . GLY A 1 173 ? 11.397 -11.532 -43.946 1.00 83.25 173 GLY A N 1
ATOM 1343 C CA . GLY A 1 173 ? 10.271 -12.446 -43.767 1.00 83.25 173 GLY A CA 1
ATOM 1344 C C . GLY A 1 173 ? 8.917 -11.834 -44.144 1.00 83.25 173 GLY A C 1
ATOM 1345 O O . GLY A 1 173 ? 8.643 -10.667 -43.873 1.00 83.25 173 GLY A O 1
ATOM 1346 N N . GLN A 1 174 ? 8.015 -12.656 -44.690 1.00 78.31 174 GLN A N 1
ATOM 1347 C CA . GLN A 1 174 ? 6.692 -12.235 -45.182 1.00 78.31 174 GLN A CA 1
ATOM 1348 C C . GLN A 1 174 ? 5.782 -11.606 -44.099 1.00 78.31 174 GLN A C 1
ATOM 1350 O O . GLN A 1 174 ? 4.877 -10.847 -44.431 1.00 78.31 174 GLN A O 1
ATOM 1355 N N . ASN A 1 175 ? 6.049 -11.870 -42.811 1.00 84.88 175 ASN A N 1
ATOM 1356 C CA . ASN A 1 175 ? 5.273 -11.378 -41.662 1.00 84.88 175 ASN A CA 1
ATOM 1357 C C . ASN A 1 175 ? 6.071 -10.465 -40.707 1.00 84.88 175 ASN A C 1
ATOM 1359 O O . ASN A 1 175 ? 5.614 -10.204 -39.594 1.00 84.88 175 ASN A O 1
ATOM 1363 N N . ALA A 1 176 ? 7.234 -9.953 -41.127 1.00 73.75 176 ALA A N 1
ATOM 1364 C CA . ALA A 1 176 ? 8.154 -9.196 -40.271 1.00 73.75 176 ALA A CA 1
ATOM 1365 C C . ALA A 1 176 ? 7.489 -8.031 -39.512 1.00 73.75 176 ALA A C 1
ATOM 1367 O O . ALA A 1 176 ? 7.688 -7.855 -38.312 1.00 73.75 176 ALA A O 1
ATOM 1368 N N . TYR A 1 177 ? 6.637 -7.258 -40.191 1.00 77.56 177 TYR A N 1
ATOM 1369 C CA . TYR A 1 177 ? 5.933 -6.131 -39.575 1.00 77.56 177 TYR A CA 1
ATOM 1370 C C . TYR A 1 177 ? 4.905 -6.567 -38.517 1.00 77.56 177 TYR A C 1
ATOM 1372 O O . TYR A 1 177 ? 4.751 -5.901 -37.495 1.00 77.56 177 TYR A O 1
ATOM 1380 N N . GLN A 1 178 ? 4.223 -7.698 -38.725 1.00 83.19 178 GLN A N 1
ATOM 1381 C CA . GLN A 1 178 ? 3.265 -8.228 -37.747 1.00 83.19 178 GLN A CA 1
ATOM 1382 C C . GLN A 1 178 ? 3.983 -8.776 -36.512 1.00 83.19 178 GLN A C 1
ATOM 1384 O O . GLN A 1 178 ? 3.533 -8.550 -35.390 1.00 83.19 178 GLN A O 1
ATOM 1389 N N . GLU A 1 179 ? 5.128 -9.433 -36.710 1.00 80.81 179 GLU A N 1
ATOM 1390 C CA . GLU A 1 179 ? 5.996 -9.875 -35.618 1.00 80.81 179 GLU A CA 1
ATOM 1391 C C . GLU A 1 179 ? 6.506 -8.681 -34.800 1.00 80.81 179 GLU A C 1
ATOM 1393 O O . GLU A 1 179 ? 6.378 -8.673 -33.574 1.00 80.81 179 GLU A O 1
ATOM 1398 N N . TYR A 1 180 ? 6.999 -7.636 -35.473 1.00 83.12 180 TYR A N 1
ATOM 1399 C CA . TYR A 1 180 ? 7.405 -6.387 -34.831 1.00 83.12 180 TYR A CA 1
ATOM 1400 C C . TYR A 1 180 ? 6.276 -5.787 -33.987 1.00 83.12 180 TYR A C 1
ATOM 1402 O O . TYR A 1 180 ? 6.477 -5.503 -32.808 1.00 83.12 180 TYR A O 1
ATOM 1410 N N . LEU A 1 181 ? 5.080 -5.625 -34.563 1.00 81.44 181 LEU A N 1
ATOM 1411 C CA . LEU A 1 181 ? 3.935 -5.044 -33.862 1.00 81.44 181 LEU A CA 1
ATOM 1412 C C . LEU A 1 181 ? 3.516 -5.875 -32.648 1.00 81.44 181 LEU A C 1
ATOM 1414 O O . LEU A 1 181 ? 3.236 -5.305 -31.594 1.00 81.44 181 LEU A O 1
ATOM 1418 N N . ALA A 1 182 ? 3.468 -7.204 -32.774 1.00 80.50 182 ALA A N 1
ATOM 1419 C CA . ALA A 1 182 ? 3.118 -8.090 -31.668 1.00 80.50 182 ALA A CA 1
ATOM 1420 C C . ALA A 1 182 ? 4.123 -7.950 -30.517 1.00 80.50 182 ALA A C 1
ATOM 1422 O O . ALA A 1 182 ? 3.725 -7.731 -29.371 1.00 80.50 182 ALA A O 1
ATOM 1423 N N . ARG A 1 183 ? 5.423 -7.987 -30.836 1.00 87.88 183 ARG A N 1
ATOM 1424 C CA . ARG A 1 183 ? 6.499 -7.841 -29.850 1.00 87.88 183 ARG A CA 1
ATOM 1425 C C . ARG A 1 183 ? 6.526 -6.451 -29.224 1.00 87.88 183 ARG A C 1
ATOM 1427 O O . ARG A 1 183 ? 6.708 -6.349 -28.017 1.00 87.88 183 ARG A O 1
ATOM 1434 N N . ASN A 1 184 ? 6.301 -5.394 -29.998 1.00 83.38 184 ASN A N 1
ATOM 1435 C CA . ASN A 1 184 ? 6.241 -4.030 -29.480 1.00 83.38 184 ASN A CA 1
ATOM 1436 C C . ASN A 1 184 ? 5.032 -3.844 -28.542 1.00 83.38 184 ASN A C 1
ATOM 1438 O O . ASN A 1 184 ? 5.178 -3.360 -27.421 1.00 83.38 184 ASN A O 1
ATOM 1442 N N . LYS A 1 185 ? 3.843 -4.335 -28.920 1.00 84.19 185 LYS A N 1
ATOM 1443 C CA . LYS A 1 185 ? 2.640 -4.292 -28.063 1.00 84.19 185 LYS A CA 1
ATOM 1444 C C . LYS A 1 185 ? 2.810 -5.033 -26.737 1.00 84.19 185 LYS A C 1
ATOM 1446 O O . LYS A 1 185 ? 2.277 -4.580 -25.721 1.00 84.19 185 LYS A O 1
ATOM 1451 N N . SER A 1 186 ? 3.535 -6.151 -26.736 1.00 83.38 186 SER A N 1
ATOM 1452 C CA . SER A 1 186 ? 3.869 -6.901 -25.521 1.00 83.38 186 SER A CA 1
ATOM 1453 C C . SER A 1 186 ? 5.126 -6.384 -24.810 1.00 83.38 186 SER A C 1
ATOM 1455 O O . SER A 1 186 ? 5.522 -6.967 -23.806 1.00 83.38 186 SER A O 1
ATOM 1457 N N . PHE A 1 187 ? 5.777 -5.337 -25.334 1.00 90.06 187 PHE A N 1
ATOM 1458 C CA . PHE A 1 187 ? 7.063 -4.816 -24.858 1.00 90.06 187 PHE A CA 1
ATOM 1459 C C . PHE A 1 187 ? 8.152 -5.901 -24.735 1.00 90.06 187 PHE A C 1
ATOM 1461 O O . PHE A 1 187 ? 8.909 -5.967 -23.769 1.00 90.06 187 PHE A O 1
ATOM 1468 N N . ASN A 1 188 ? 8.213 -6.797 -25.723 1.00 89.06 188 ASN A N 1
ATOM 1469 C CA . ASN A 1 188 ? 9.142 -7.920 -25.777 1.00 89.06 188 ASN A CA 1
ATOM 1470 C C . ASN A 1 188 ? 10.382 -7.608 -26.648 1.00 89.06 188 ASN A C 1
ATOM 1472 O O . ASN A 1 188 ? 10.573 -8.197 -27.717 1.00 89.06 188 ASN A O 1
ATOM 1476 N N . TYR A 1 189 ? 11.201 -6.658 -26.188 1.00 91.62 189 TYR A N 1
ATOM 1477 C CA . TYR A 1 189 ? 12.441 -6.174 -26.823 1.00 91.62 189 TYR A CA 1
ATOM 1478 C C . TYR A 1 189 ? 13.628 -7.147 -26.697 1.00 91.62 189 TYR A C 1
ATOM 1480 O O . TYR A 1 189 ? 13.650 -8.002 -25.826 1.00 91.62 189 TYR A O 1
ATOM 1488 N N . ASP A 1 190 ? 14.661 -7.044 -27.515 1.00 89.00 190 ASP A N 1
ATOM 1489 C CA . ASP A 1 190 ? 15.888 -7.822 -27.293 1.00 89.00 190 ASP A CA 1
ATOM 1490 C C . ASP A 1 190 ? 16.788 -7.100 -26.291 1.00 89.00 190 ASP A C 1
ATOM 1492 O O . ASP A 1 190 ? 17.131 -7.656 -25.252 1.00 89.00 190 ASP A O 1
ATOM 1496 N N . TYR A 1 191 ? 17.056 -5.822 -26.545 1.00 91.75 191 TYR A N 1
ATOM 1497 C CA . TYR A 1 191 ? 17.896 -4.962 -25.715 1.00 91.75 191 TYR A CA 1
ATOM 1498 C C . TYR A 1 191 ? 17.485 -3.491 -25.864 1.00 91.75 191 TYR A C 1
ATOM 1500 O O . TYR A 1 191 ? 16.574 -3.155 -26.626 1.00 91.75 191 TYR A O 1
ATOM 1508 N N . PHE A 1 192 ? 18.141 -2.610 -25.118 1.00 91.31 192 PHE A N 1
ATOM 1509 C CA . PHE A 1 192 ? 18.066 -1.167 -25.297 1.00 91.31 192 PHE A CA 1
ATOM 1510 C C . PHE A 1 192 ? 19.318 -0.672 -26.005 1.00 91.31 192 PHE A C 1
ATOM 1512 O O . PHE A 1 192 ? 20.414 -1.116 -25.688 1.00 91.31 192 PHE A O 1
ATOM 1519 N N . THR A 1 193 ? 19.171 0.272 -26.924 1.00 87.88 193 THR A N 1
ATOM 1520 C CA . THR A 1 193 ? 20.304 0.950 -27.554 1.00 87.88 193 THR A CA 1
ATOM 1521 C C . THR A 1 193 ? 20.333 2.405 -27.109 1.00 87.88 193 THR A C 1
ATOM 1523 O O . THR A 1 193 ? 19.284 3.056 -27.002 1.00 87.88 193 THR A O 1
ATOM 1526 N N . ARG A 1 194 ? 21.531 2.911 -26.818 1.00 86.62 194 ARG A N 1
ATOM 1527 C CA . ARG A 1 194 ? 21.757 4.327 -26.521 1.00 86.62 194 ARG A CA 1
ATOM 1528 C C . ARG A 1 194 ? 22.087 5.053 -27.815 1.00 86.62 194 ARG A C 1
ATOM 1530 O O . ARG A 1 194 ? 22.966 4.627 -28.555 1.00 86.62 194 ARG A O 1
ATOM 1537 N N . ILE A 1 195 ? 21.400 6.155 -28.083 1.00 83.69 195 ILE A N 1
ATOM 1538 C CA . ILE A 1 195 ? 21.520 6.924 -29.322 1.00 83.69 195 ILE A CA 1
ATOM 1539 C C . ILE A 1 195 ? 21.916 8.356 -28.983 1.00 83.69 195 ILE A C 1
ATOM 1541 O O . ILE A 1 195 ? 21.245 9.020 -28.192 1.00 83.69 195 ILE A O 1
ATOM 1545 N N . ASP A 1 196 ? 22.969 8.842 -29.639 1.00 80.19 196 ASP A N 1
ATOM 1546 C CA . ASP A 1 196 ? 23.271 10.269 -29.718 1.00 80.19 196 ASP A CA 1
ATOM 1547 C C . ASP A 1 196 ? 22.390 10.880 -30.812 1.00 80.19 196 ASP A C 1
ATOM 1549 O O . ASP A 1 196 ? 22.611 10.660 -32.008 1.00 80.19 196 ASP A O 1
ATOM 1553 N N . ILE A 1 197 ? 21.362 11.620 -30.401 1.00 80.12 197 ILE A N 1
ATOM 1554 C CA . ILE A 1 197 ? 20.354 12.199 -31.294 1.00 80.12 197 ILE A CA 1
ATOM 1555 C C . ILE A 1 197 ? 20.999 13.232 -32.223 1.00 80.12 197 ILE A C 1
ATOM 1557 O O . ILE A 1 197 ? 20.634 13.312 -33.395 1.00 80.12 197 ILE A O 1
ATOM 1561 N N . SER A 1 198 ? 21.993 13.982 -31.733 1.00 77.00 198 SER A N 1
ATOM 1562 C CA . SER A 1 198 ? 22.678 15.017 -32.516 1.00 77.00 198 SER A CA 1
ATOM 1563 C C . SER A 1 198 ? 23.479 14.437 -33.687 1.00 77.00 198 SER A C 1
ATOM 1565 O O . SER A 1 198 ? 23.657 15.096 -34.711 1.00 77.00 198 SER A O 1
ATOM 1567 N N . LYS A 1 199 ? 23.936 13.186 -33.552 1.00 77.94 199 LYS A N 1
ATOM 1568 C CA . LYS A 1 199 ? 24.745 12.476 -34.555 1.00 77.94 199 LYS A CA 1
ATOM 1569 C C . LYS A 1 199 ? 23.982 11.374 -35.285 1.00 77.94 199 LYS A C 1
ATOM 1571 O O . LYS A 1 199 ? 24.512 10.825 -36.247 1.00 77.94 199 LYS A O 1
ATOM 1576 N N . GLY A 1 200 ? 22.781 11.021 -34.823 1.00 76.00 200 GLY A N 1
ATOM 1577 C CA . GLY A 1 200 ? 22.009 9.889 -35.338 1.00 76.00 200 GLY A CA 1
ATOM 1578 C C . GLY A 1 200 ? 22.747 8.551 -35.217 1.00 76.00 200 GLY A C 1
ATOM 1579 O O . GLY A 1 200 ? 22.574 7.683 -36.068 1.00 76.00 200 GLY A O 1
ATOM 1580 N N . ALA A 1 201 ? 23.606 8.399 -34.205 1.00 75.56 201 ALA A N 1
ATOM 1581 C CA . ALA A 1 201 ? 24.509 7.258 -34.070 1.00 75.56 201 ALA A CA 1
ATOM 1582 C C . ALA A 1 201 ? 24.245 6.484 -32.774 1.00 75.56 201 ALA A C 1
ATOM 1584 O O . ALA A 1 201 ? 24.103 7.086 -31.706 1.00 75.56 201 ALA A O 1
ATOM 1585 N N . SER A 1 202 ? 24.219 5.150 -32.869 1.00 80.12 202 SER A N 1
ATOM 1586 C CA . SER A 1 202 ? 24.213 4.279 -31.689 1.00 80.12 202 SER A CA 1
ATOM 1587 C C . SER A 1 202 ? 25.563 4.357 -30.970 1.00 80.12 202 SER A C 1
ATOM 1589 O O . SER A 1 202 ? 26.615 4.465 -31.605 1.00 80.12 202 SER A O 1
ATOM 1591 N N . GLN A 1 203 ? 25.516 4.350 -29.641 1.00 79.06 203 GLN A N 1
ATOM 1592 C CA . GLN A 1 203 ? 26.670 4.460 -28.749 1.00 79.06 203 GLN A CA 1
ATOM 1593 C C . GLN A 1 203 ? 26.890 3.209 -27.890 1.00 79.06 203 GLN A C 1
ATOM 1595 O O . GLN A 1 203 ? 27.824 3.206 -27.091 1.00 79.06 203 GLN A O 1
ATOM 1600 N N . GLY A 1 204 ? 26.031 2.197 -28.024 1.00 86.31 204 GLY A N 1
ATOM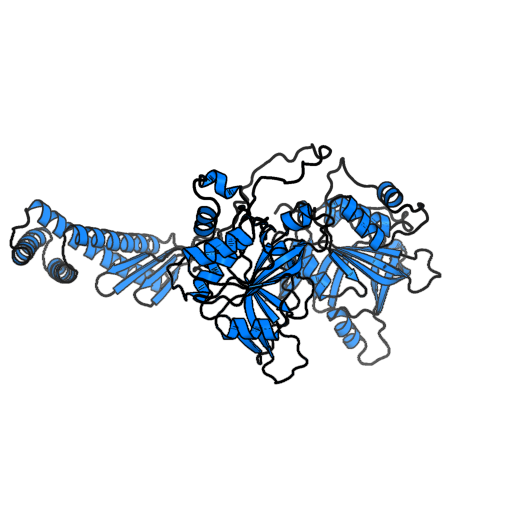 1601 C CA . GLY A 1 204 ? 26.126 0.948 -27.279 1.00 86.31 204 GLY A CA 1
ATOM 1602 C C . GLY A 1 204 ? 24.770 0.286 -27.060 1.00 86.31 204 GLY A C 1
ATOM 1603 O O . GLY A 1 204 ? 23.720 0.942 -27.114 1.00 86.31 204 GLY A O 1
ATOM 1604 N N . ASP A 1 205 ? 24.825 -1.011 -26.770 1.00 89.81 205 ASP A N 1
ATOM 1605 C CA . ASP A 1 205 ? 23.664 -1.865 -26.535 1.00 89.81 205 ASP A CA 1
ATOM 1606 C C . ASP A 1 205 ? 23.675 -2.435 -25.111 1.00 89.81 205 ASP A C 1
ATOM 1608 O O . ASP A 1 205 ? 24.717 -2.815 -24.570 1.00 89.81 205 ASP A O 1
ATOM 1612 N N . TYR A 1 206 ? 22.497 -2.490 -24.492 1.00 91.75 206 TYR A N 1
ATOM 1613 C CA . TYR A 1 206 ? 22.356 -2.625 -23.048 1.00 91.75 206 TYR A CA 1
ATOM 1614 C C . TYR A 1 206 ? 21.148 -3.465 -22.632 1.00 91.75 206 TYR A C 1
ATOM 1616 O O . TYR A 1 206 ? 20.079 -3.414 -23.242 1.00 91.75 206 TYR A O 1
ATOM 1624 N N . GLN A 1 207 ? 21.287 -4.179 -21.517 1.00 93.19 207 GLN A N 1
ATOM 1625 C CA . GLN A 1 207 ? 20.198 -4.899 -20.862 1.00 93.19 207 GLN A CA 1
ATOM 1626 C C . GLN A 1 207 ? 19.795 -4.195 -19.570 1.00 93.19 207 GLN A C 1
ATOM 1628 O O . GLN A 1 207 ? 20.663 -3.785 -18.802 1.00 93.19 207 GLN A O 1
ATOM 1633 N N . SER A 1 208 ? 18.494 -4.088 -19.292 1.00 91.88 208 SER A N 1
ATOM 1634 C CA . SER A 1 208 ? 18.035 -3.613 -17.984 1.00 91.88 208 SER A CA 1
ATOM 1635 C C . SER A 1 208 ? 18.524 -4.541 -16.867 1.00 91.88 208 SER A C 1
ATOM 1637 O O . SER A 1 208 ? 18.511 -5.765 -17.015 1.00 91.88 208 SER A O 1
ATOM 1639 N N . ASP A 1 209 ? 18.951 -3.946 -15.760 1.00 90.81 209 ASP A N 1
ATOM 1640 C CA . ASP A 1 209 ? 19.584 -4.641 -14.642 1.00 90.81 209 ASP A CA 1
ATOM 1641 C C . ASP A 1 209 ? 18.772 -4.503 -13.351 1.00 90.81 209 ASP A C 1
ATOM 1643 O O . ASP A 1 209 ? 18.329 -5.502 -12.785 1.00 90.81 209 ASP A O 1
ATOM 1647 N N . LEU A 1 210 ? 18.527 -3.269 -12.904 1.00 87.75 210 LEU A N 1
ATOM 1648 C CA . LEU A 1 210 ? 17.761 -2.989 -11.694 1.00 87.75 210 LEU A CA 1
ATOM 1649 C C . LEU A 1 210 ? 16.814 -1.815 -11.925 1.00 87.75 210 LEU A C 1
ATOM 1651 O O . LEU A 1 210 ? 17.239 -0.730 -12.314 1.00 87.75 210 LEU A O 1
ATOM 1655 N N . THR A 1 211 ? 15.538 -2.001 -11.608 1.00 89.88 211 THR A N 1
ATOM 1656 C CA . THR A 1 211 ? 14.564 -0.912 -11.527 1.00 89.88 211 THR A CA 1
ATOM 1657 C C . THR A 1 211 ? 14.305 -0.564 -10.068 1.00 89.88 211 THR A C 1
ATOM 1659 O O . THR A 1 211 ? 13.883 -1.420 -9.296 1.00 89.88 211 THR A O 1
ATOM 1662 N N . ILE A 1 212 ? 14.539 0.694 -9.700 1.00 88.25 212 ILE A N 1
ATOM 1663 C CA . ILE A 1 212 ? 14.281 1.299 -8.391 1.00 88.25 212 ILE A CA 1
ATOM 1664 C C . ILE A 1 212 ? 13.012 2.143 -8.510 1.00 88.25 212 ILE A C 1
ATOM 1666 O O . ILE A 1 212 ? 12.930 3.029 -9.362 1.00 88.25 212 ILE A O 1
ATOM 1670 N N . TYR A 1 213 ? 12.015 1.886 -7.672 1.00 84.06 213 TYR A N 1
ATOM 1671 C CA . TYR A 1 213 ? 10.708 2.541 -7.753 1.00 84.06 213 TYR A CA 1
ATOM 1672 C C . TYR A 1 213 ? 10.077 2.711 -6.367 1.00 84.06 213 TYR A C 1
ATOM 1674 O O . TYR A 1 213 ? 10.684 2.372 -5.352 1.00 84.06 213 TYR A O 1
ATOM 1682 N N . ASN A 1 214 ? 8.872 3.292 -6.316 1.00 68.88 214 ASN A N 1
ATOM 1683 C CA . ASN A 1 214 ? 8.152 3.580 -5.065 1.00 68.88 214 ASN A CA 1
ATOM 1684 C C . ASN A 1 214 ? 9.019 4.355 -4.050 1.00 68.88 214 ASN A C 1
ATOM 1686 O O . ASN A 1 214 ? 9.026 4.054 -2.854 1.00 68.88 214 ASN A O 1
ATOM 1690 N N . ILE A 1 215 ? 9.803 5.312 -4.560 1.00 70.62 215 ILE A N 1
ATOM 1691 C CA . ILE A 1 215 ? 10.733 6.119 -3.770 1.00 70.62 215 ILE A CA 1
ATOM 1692 C C . ILE A 1 215 ? 9.908 7.076 -2.912 1.00 70.62 215 ILE A C 1
ATOM 1694 O O . ILE A 1 215 ? 9.193 7.925 -3.433 1.00 70.62 215 ILE A O 1
ATOM 1698 N N . ARG A 1 216 ? 9.989 6.919 -1.596 1.00 62.66 216 ARG A N 1
ATOM 1699 C CA . ARG A 1 216 ? 9.170 7.647 -0.618 1.00 62.66 216 ARG A CA 1
ATOM 1700 C C . ARG A 1 216 ? 9.977 7.931 0.635 1.00 62.66 216 ARG A C 1
ATOM 1702 O O . ARG A 1 216 ? 10.894 7.180 0.952 1.00 62.66 216 ARG A O 1
ATOM 1709 N N . GLN A 1 217 ? 9.663 8.993 1.361 1.00 49.00 217 GLN A N 1
ATOM 1710 C CA . GLN A 1 217 ? 10.298 9.242 2.655 1.00 49.00 217 GLN A CA 1
ATOM 1711 C C . GLN A 1 217 ? 9.903 8.132 3.641 1.00 49.00 217 GLN A C 1
ATOM 1713 O O . GLN A 1 217 ? 8.749 7.712 3.661 1.00 49.00 217 GLN A O 1
ATOM 1718 N N . LYS A 1 218 ? 10.839 7.656 4.474 1.00 44.22 218 LYS A N 1
ATOM 1719 C CA . LYS A 1 218 ? 10.583 6.602 5.481 1.00 44.22 218 LYS A CA 1
ATOM 1720 C C . LYS A 1 218 ? 9.453 6.961 6.455 1.00 44.22 218 LYS A C 1
ATOM 1722 O O . LYS A 1 218 ? 8.799 6.066 6.972 1.00 44.22 218 LYS A O 1
ATOM 1727 N N . SER A 1 219 ? 9.236 8.255 6.693 1.00 32.03 219 SER A N 1
ATOM 1728 C CA . SER A 1 219 ? 8.189 8.812 7.556 1.00 32.03 219 SER A CA 1
ATOM 1729 C C . SER A 1 219 ? 6.859 9.081 6.843 1.00 32.03 219 SER A C 1
ATOM 1731 O O . SER A 1 219 ? 5.887 9.439 7.504 1.00 32.03 219 SER A O 1
ATOM 1733 N N . ALA A 1 220 ? 6.796 8.955 5.515 1.00 28.83 220 ALA A N 1
ATOM 1734 C CA . ALA A 1 220 ? 5.572 9.193 4.764 1.00 28.83 220 ALA A CA 1
ATOM 1735 C C . ALA A 1 220 ? 4.737 7.901 4.694 1.00 28.83 220 ALA A C 1
ATOM 1737 O O . ALA A 1 220 ? 5.274 6.862 4.295 1.00 28.83 220 ALA A O 1
ATOM 17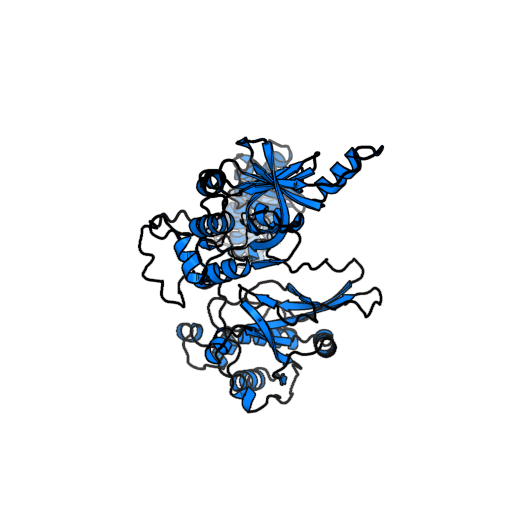38 N N . PRO A 1 221 ? 3.435 7.938 5.040 1.00 31.05 221 PRO A N 1
ATOM 1739 C CA . PRO A 1 221 ? 2.558 6.795 4.822 1.00 31.05 221 PRO A CA 1
ATOM 1740 C C . PRO A 1 221 ? 2.522 6.450 3.326 1.00 31.05 221 PRO A C 1
ATOM 1742 O O . PRO A 1 221 ? 2.582 7.343 2.476 1.00 31.05 221 PRO A O 1
ATOM 1745 N N . GLU A 1 222 ? 2.407 5.161 2.987 1.00 32.78 222 GLU A N 1
ATOM 1746 C CA . GLU A 1 222 ? 1.972 4.782 1.641 1.00 32.78 222 GLU A CA 1
ATOM 1747 C C . GLU A 1 222 ? 0.578 5.366 1.440 1.00 32.78 222 GLU A C 1
ATOM 1749 O O . GLU A 1 222 ? -0.395 4.925 2.047 1.00 32.78 222 GLU A O 1
ATOM 1754 N N . VAL A 1 223 ? 0.488 6.415 0.632 1.00 31.84 223 VAL A N 1
ATOM 1755 C CA . VAL A 1 223 ? -0.802 6.994 0.286 1.00 31.84 223 VAL A CA 1
ATOM 1756 C C . VAL A 1 223 ? -1.402 6.084 -0.773 1.00 31.84 223 VAL A C 1
ATOM 1758 O O . VAL A 1 223 ? -0.776 5.843 -1.810 1.00 31.84 223 VAL A O 1
ATOM 1761 N N . GLU A 1 224 ? -2.609 5.576 -0.522 1.00 30.34 224 GLU A N 1
ATOM 1762 C CA . GLU A 1 224 ? -3.433 5.007 -1.583 1.00 30.34 224 GLU A CA 1
ATOM 1763 C C . GLU A 1 224 ? -3.548 6.045 -2.703 1.00 30.34 224 GLU A C 1
ATOM 1765 O O . GLU A 1 224 ? -4.084 7.142 -2.517 1.00 30.34 224 GLU A O 1
ATOM 1770 N N . ASN A 1 225 ? -3.039 5.716 -3.890 1.00 28.03 225 ASN A N 1
ATOM 1771 C CA . ASN A 1 225 ? -3.414 6.484 -5.058 1.00 28.03 225 ASN A CA 1
ATOM 1772 C C . ASN A 1 225 ? -4.878 6.146 -5.356 1.00 28.03 225 ASN A C 1
ATOM 1774 O O . ASN A 1 225 ? -5.205 5.011 -5.685 1.00 28.03 225 ASN A O 1
ATOM 1778 N N . THR A 1 226 ? -5.749 7.151 -5.300 1.00 28.78 226 THR A N 1
ATOM 1779 C CA . THR A 1 226 ? -7.186 7.058 -5.620 1.00 28.78 226 THR A CA 1
ATOM 1780 C C . THR A 1 226 ? -7.527 6.477 -7.008 1.00 28.78 226 THR A C 1
ATOM 1782 O O . THR A 1 226 ? -8.704 6.326 -7.327 1.00 28.78 226 THR A O 1
ATOM 1785 N N . GLN A 1 227 ? -6.538 6.144 -7.848 1.00 28.84 227 GLN A N 1
ATOM 1786 C CA . GLN A 1 227 ? -6.724 5.471 -9.136 1.00 28.84 227 GLN A CA 1
ATOM 1787 C C . GLN A 1 227 ? -6.287 4.000 -9.202 1.00 28.84 227 GLN A C 1
ATOM 1789 O O . GLN A 1 227 ? -6.604 3.363 -10.203 1.00 28.84 227 GLN A O 1
ATOM 1794 N N . PHE A 1 228 ? -5.661 3.426 -8.170 1.00 27.95 228 PHE A N 1
ATOM 1795 C CA . PHE A 1 228 ? -5.427 1.980 -8.075 1.00 27.95 228 PHE A CA 1
ATOM 1796 C C . PHE A 1 228 ? -5.450 1.516 -6.619 1.00 27.95 228 PHE A C 1
ATOM 1798 O O . PHE A 1 228 ? -4.813 2.119 -5.759 1.00 27.95 228 PHE A O 1
ATOM 1805 N N . LYS A 1 229 ? -6.168 0.412 -6.367 1.00 24.91 229 LYS A N 1
ATOM 1806 C CA . LYS A 1 229 ? -6.140 -0.304 -5.086 1.00 24.91 229 LYS A CA 1
ATOM 1807 C C . LYS A 1 229 ? -4.685 -0.580 -4.672 1.00 24.91 229 LYS A C 1
ATOM 1809 O O . LYS A 1 229 ? -3.857 -0.784 -5.567 1.00 24.91 229 LYS A O 1
ATOM 1814 N N . PRO A 1 230 ? -4.386 -0.603 -3.357 1.00 23.22 230 PRO A N 1
ATOM 1815 C CA . PRO A 1 230 ? -3.070 -0.964 -2.831 1.00 23.22 230 PRO A CA 1
ATOM 1816 C C . PRO A 1 230 ? -2.560 -2.222 -3.520 1.00 23.22 230 PRO A C 1
ATOM 1818 O O . PRO A 1 230 ? -3.371 -3.022 -3.982 1.00 23.22 230 PRO A O 1
ATOM 1821 N N . THR A 1 231 ? -1.237 -2.381 -3.598 1.00 27.55 231 THR A N 1
ATOM 1822 C CA . THR A 1 231 ? -0.574 -3.571 -4.132 1.00 27.55 231 THR A CA 1
ATOM 1823 C C . THR A 1 231 ? -1.127 -4.802 -3.418 1.00 27.55 231 THR A C 1
ATOM 1825 O O . THR A 1 231 ? -0.610 -5.246 -2.396 1.00 27.55 231 THR A O 1
ATOM 1828 N N . ILE A 1 232 ? -2.219 -5.350 -3.946 1.00 28.08 232 ILE A N 1
ATOM 1829 C CA . ILE A 1 232 ? -2.614 -6.717 -3.694 1.00 28.08 232 ILE A CA 1
ATOM 1830 C C . ILE A 1 232 ? -1.365 -7.474 -4.160 1.00 28.08 232 ILE A C 1
ATOM 1832 O O . ILE A 1 232 ? -0.859 -7.168 -5.253 1.00 28.08 232 ILE A O 1
ATOM 1836 N N . PRO A 1 233 ? -0.804 -8.406 -3.367 1.00 23.23 233 PRO A N 1
ATOM 1837 C CA . PRO A 1 233 ? 0.138 -9.368 -3.924 1.00 23.23 233 PRO A CA 1
ATOM 1838 C C . PRO A 1 233 ? -0.435 -9.870 -5.253 1.00 23.23 233 PRO A C 1
ATOM 1840 O O . PRO A 1 233 ? -1.649 -9.827 -5.438 1.00 23.23 233 PRO A O 1
ATOM 1843 N N . ASN A 1 234 ? 0.392 -10.283 -6.211 1.00 25.69 234 ASN A N 1
ATOM 1844 C CA . ASN A 1 234 ? -0.113 -10.816 -7.475 1.00 25.69 234 ASN A CA 1
ATOM 1845 C C . ASN A 1 234 ? -0.847 -12.143 -7.186 1.00 25.69 234 ASN A C 1
ATOM 1847 O O . ASN A 1 234 ? -0.309 -13.231 -7.346 1.00 25.69 234 ASN A O 1
ATOM 1851 N N . VAL A 1 235 ? -2.053 -12.042 -6.638 1.00 28.09 235 VAL A N 1
ATOM 1852 C CA . VAL A 1 235 ? -2.985 -13.108 -6.369 1.00 28.09 235 VAL A CA 1
ATOM 1853 C C . VAL A 1 235 ? -3.815 -13.077 -7.621 1.00 28.09 235 VAL A C 1
ATOM 1855 O O . VAL A 1 235 ? -4.751 -12.289 -7.766 1.00 28.09 235 VAL A O 1
ATOM 1858 N N . THR A 1 236 ? -3.417 -13.907 -8.578 1.00 25.95 236 THR A N 1
ATOM 1859 C CA . THR A 1 236 ? -4.394 -14.458 -9.499 1.00 25.95 236 THR A CA 1
ATOM 1860 C C . THR A 1 236 ? -5.556 -14.884 -8.613 1.00 25.95 236 THR A C 1
ATOM 1862 O O . THR A 1 236 ? -5.371 -15.748 -7.755 1.00 25.95 236 THR A O 1
ATOM 1865 N N . VAL A 1 237 ? -6.699 -14.191 -8.716 1.00 26.95 237 VAL A N 1
ATOM 1866 C CA . VAL A 1 237 ? -7.925 -14.641 -8.053 1.00 26.95 237 VAL A CA 1
ATOM 1867 C C . VAL A 1 237 ? -8.002 -16.124 -8.385 1.00 26.95 237 VAL A C 1
ATOM 1869 O O . VAL A 1 237 ? -7.898 -16.442 -9.577 1.00 26.95 237 VAL A O 1
ATOM 1872 N N . PRO A 1 238 ? -8.061 -17.018 -7.382 1.00 27.14 238 PRO A N 1
ATOM 1873 C CA . PRO A 1 238 ? -8.118 -18.437 -7.652 1.00 27.14 238 PRO A CA 1
ATOM 1874 C C . PRO A 1 238 ? -9.176 -18.665 -8.728 1.00 27.14 238 PRO A C 1
ATOM 1876 O O . PRO A 1 238 ? -10.256 -18.066 -8.667 1.00 27.14 238 PRO A O 1
ATOM 1879 N N . GLU A 1 239 ? -8.825 -19.434 -9.761 1.00 31.16 239 GLU A N 1
ATOM 1880 C CA . GLU A 1 239 ? -9.751 -19.770 -10.840 1.00 31.16 239 GLU A CA 1
ATOM 1881 C C . GLU A 1 239 ? -11.088 -20.248 -10.246 1.00 31.16 239 GLU A C 1
ATOM 1883 O O . GLU A 1 239 ? -11.154 -20.634 -9.079 1.00 31.16 239 GLU A O 1
ATOM 1888 N N . LYS A 1 240 ? -12.164 -20.258 -11.047 1.00 29.38 240 LYS A N 1
ATOM 1889 C CA . LYS A 1 240 ? -13.544 -20.674 -10.679 1.00 29.38 240 LYS A CA 1
ATOM 1890 C C . LYS A 1 240 ? -13.673 -22.023 -9.926 1.00 29.38 240 LYS A C 1
ATOM 1892 O O . LYS A 1 240 ? -14.776 -22.426 -9.574 1.00 29.38 240 LYS A O 1
ATOM 1897 N N . THR A 1 241 ? -12.567 -22.711 -9.686 1.00 33.25 241 THR A N 1
ATOM 1898 C CA . THR A 1 241 ? -12.343 -23.934 -8.930 1.00 33.25 241 THR A CA 1
ATOM 1899 C C . THR A 1 241 ? -11.604 -23.672 -7.601 1.00 33.25 241 THR A C 1
ATOM 1901 O O . THR A 1 241 ? -10.613 -24.341 -7.336 1.00 33.25 241 THR A O 1
ATOM 1904 N N . ALA A 1 242 ? -12.045 -22.753 -6.736 1.00 36.91 242 ALA A N 1
ATOM 1905 C CA . ALA A 1 242 ? -11.461 -22.574 -5.393 1.00 36.91 242 ALA A CA 1
ATOM 1906 C C . ALA A 1 242 ? -12.514 -22.590 -4.278 1.00 36.91 242 ALA A C 1
ATOM 1908 O O . ALA A 1 242 ? -13.615 -22.066 -4.452 1.00 36.91 242 ALA A O 1
ATOM 1909 N N . THR A 1 243 ? -12.196 -23.224 -3.143 1.00 46.09 243 THR A N 1
ATOM 1910 C CA . THR A 1 243 ? -13.074 -23.283 -1.964 1.00 46.09 243 THR A CA 1
ATOM 1911 C C . THR A 1 243 ? -12.564 -22.276 -0.963 1.00 46.09 243 THR A C 1
ATOM 1913 O O . THR A 1 243 ? -11.437 -22.377 -0.478 1.00 46.09 243 THR A O 1
ATOM 1916 N N . PHE A 1 244 ? -13.437 -21.335 -0.643 1.00 47.69 244 PHE A N 1
ATOM 1917 C CA . PHE A 1 244 ? -13.247 -20.359 0.411 1.00 47.69 244 PHE A CA 1
ATOM 1918 C C . PHE A 1 244 ? -13.890 -20.908 1.677 1.00 47.69 244 PHE A C 1
ATOM 1920 O O . PHE A 1 244 ? -15.074 -21.243 1.674 1.00 47.69 244 PHE A O 1
ATOM 1927 N N . ASN A 1 245 ? -13.107 -21.018 2.745 1.00 50.59 245 ASN A N 1
ATOM 1928 C CA . ASN A 1 245 ? -13.598 -21.430 4.050 1.00 50.59 245 ASN A CA 1
ATOM 1929 C C . ASN A 1 245 ? -13.214 -20.357 5.059 1.00 50.59 245 ASN A C 1
ATOM 1931 O O . ASN A 1 245 ? -12.060 -20.276 5.473 1.00 50.59 245 ASN A O 1
ATOM 1935 N N . SER A 1 246 ? -14.187 -19.543 5.446 1.00 59.44 246 SER A N 1
ATOM 1936 C CA . SER A 1 246 ? -14.041 -18.539 6.498 1.00 59.44 246 SER A CA 1
ATOM 1937 C C . SER A 1 246 ? -14.781 -19.013 7.744 1.00 59.44 246 SER A C 1
ATOM 1939 O O . SER A 1 246 ? -15.753 -19.768 7.660 1.00 59.44 246 SER A O 1
ATOM 1941 N N . SER A 1 247 ? -14.347 -18.575 8.922 1.00 61.84 247 SER A N 1
ATOM 1942 C CA . SER A 1 247 ? -15.099 -18.833 10.145 1.00 61.84 247 SER A CA 1
ATOM 1943 C C . SER A 1 247 ? -16.451 -18.126 10.068 1.00 61.84 247 SER A C 1
ATOM 1945 O O . SER A 1 247 ? -16.528 -16.901 10.134 1.00 61.84 247 SER A O 1
ATOM 1947 N N . ASN A 1 248 ? -17.535 -18.901 10.005 1.00 62.62 248 ASN A N 1
ATOM 1948 C CA . ASN A 1 248 ? -18.908 -18.379 9.941 1.00 62.62 248 ASN A CA 1
ATOM 1949 C C . ASN A 1 248 ? -19.302 -17.508 11.149 1.00 62.62 248 ASN A C 1
ATOM 1951 O O . ASN A 1 248 ? -20.326 -16.833 11.112 1.00 62.62 248 ASN A O 1
ATOM 1955 N N . ASN A 1 249 ? -18.520 -17.547 12.233 1.00 71.94 249 ASN A N 1
ATOM 1956 C CA . ASN A 1 249 ? -18.782 -16.780 13.449 1.00 71.94 249 ASN A CA 1
ATOM 1957 C C . ASN A 1 249 ? -17.958 -15.482 13.522 1.00 71.94 249 ASN A C 1
ATOM 1959 O O . ASN A 1 249 ? -18.153 -14.679 14.437 1.00 71.94 249 ASN A O 1
ATOM 1963 N N . PHE A 1 250 ? -17.015 -15.278 12.600 1.00 75.88 250 PHE A N 1
ATOM 1964 C CA . PHE A 1 250 ? -16.184 -14.084 12.572 1.00 75.88 250 PHE A CA 1
ATOM 1965 C C . PHE A 1 250 ? -16.910 -12.922 11.882 1.00 75.88 250 PHE A C 1
ATOM 1967 O O . PHE A 1 250 ? -17.473 -13.073 10.802 1.00 75.88 250 PHE A O 1
ATOM 1974 N N . GLN A 1 251 ? -16.872 -11.747 12.512 1.00 71.25 251 GLN A N 1
ATOM 1975 C CA . GLN A 1 251 ? -17.295 -10.477 11.922 1.00 71.25 251 GLN A CA 1
ATOM 1976 C C . GLN A 1 251 ? -16.423 -9.359 12.492 1.00 71.25 251 GLN A C 1
ATOM 1978 O O . GLN A 1 251 ? -16.129 -9.356 13.694 1.00 71.25 251 GLN A O 1
ATOM 1983 N N . ILE A 1 252 ? -16.070 -8.393 11.647 1.00 68.88 252 ILE A N 1
ATOM 1984 C CA . ILE A 1 252 ? -15.352 -7.185 12.056 1.00 68.88 252 ILE A CA 1
ATOM 1985 C C . ILE A 1 252 ? -16.363 -6.241 12.712 1.00 68.88 252 ILE A C 1
ATOM 1987 O O . ILE A 1 252 ? -17.303 -5.791 12.061 1.00 68.88 252 ILE A O 1
ATOM 1991 N N . ARG A 1 253 ? -16.192 -5.975 14.011 1.00 75.31 253 ARG A N 1
ATOM 1992 C CA . ARG A 1 253 ? -17.118 -5.151 14.817 1.00 75.31 253 ARG A CA 1
ATOM 1993 C C . ARG A 1 253 ? -16.529 -3.817 15.262 1.00 75.31 253 ARG A C 1
ATOM 1995 O O . ARG A 1 253 ? -17.262 -2.935 15.692 1.00 75.31 253 ARG A O 1
ATOM 2002 N N . GLU A 1 254 ? -15.216 -3.683 15.167 1.00 70.62 254 GLU A N 1
ATOM 2003 C CA . GLU A 1 254 ? -14.456 -2.497 15.539 1.00 70.62 254 GLU A CA 1
ATOM 2004 C C . GLU A 1 254 ? -13.123 -2.506 14.786 1.00 70.62 254 GLU A C 1
ATOM 2006 O O . GLU A 1 254 ? -12.668 -3.557 14.330 1.00 70.62 254 GLU A O 1
ATOM 2011 N N . THR A 1 255 ? -12.514 -1.334 14.643 1.00 70.56 255 THR A N 1
ATOM 2012 C CA . THR A 1 255 ? -11.214 -1.141 13.991 1.00 70.56 255 THR A CA 1
ATOM 2013 C C . THR A 1 255 ? -10.324 -0.287 14.877 1.00 70.56 255 THR A C 1
ATOM 2015 O O . THR A 1 255 ? -10.805 0.647 15.516 1.00 70.56 255 THR A O 1
ATOM 2018 N N . GLN A 1 256 ? -9.030 -0.576 14.864 1.00 66.31 256 GLN A N 1
ATOM 2019 C CA . GLN A 1 256 ? -8.026 0.073 15.691 1.00 66.31 256 GLN A CA 1
ATOM 2020 C C . GLN A 1 256 ? -7.630 1.464 15.173 1.00 66.31 256 GLN A C 1
ATOM 2022 O O . GLN A 1 256 ? -7.313 1.647 13.990 1.00 66.31 256 GLN A O 1
ATOM 2027 N N . GLY A 1 257 ? -7.596 2.422 16.100 1.00 68.25 257 GLY A N 1
ATOM 2028 C CA . GLY A 1 257 ? -7.041 3.762 15.949 1.00 68.25 257 GLY A CA 1
ATOM 2029 C C . GLY A 1 257 ? -5.586 3.852 16.423 1.00 68.25 257 GLY A C 1
ATOM 2030 O O . GLY A 1 257 ? -4.780 2.947 16.204 1.00 68.25 257 GLY A O 1
ATOM 2031 N N . SER A 1 258 ? -5.210 4.975 17.031 1.00 67.69 258 SER A N 1
ATOM 2032 C CA . SER A 1 258 ? -3.809 5.275 17.373 1.00 67.69 258 SER A CA 1
ATOM 2033 C C . SER A 1 258 ? -3.324 4.535 18.608 1.00 67.69 258 SER A C 1
ATOM 2035 O O . SER A 1 258 ? -2.120 4.433 18.847 1.00 67.69 258 SER A O 1
ATOM 2037 N N . GLU A 1 259 ? -4.260 3.998 19.376 1.00 79.75 259 GLU A N 1
ATOM 2038 C CA . GLU A 1 259 ? -4.000 3.249 20.581 1.00 79.75 259 GLU A CA 1
ATOM 2039 C C . GLU A 1 259 ? -3.268 1.920 20.292 1.00 79.75 259 GLU A C 1
ATOM 2041 O O . GLU A 1 259 ? -3.596 1.215 19.332 1.00 79.75 259 GLU A O 1
ATOM 2046 N N . PRO A 1 260 ? -2.267 1.543 21.110 1.00 82.31 260 PRO A N 1
ATOM 2047 C CA . PRO A 1 260 ? -1.386 0.390 20.885 1.00 82.31 260 PRO A CA 1
ATOM 2048 C C . PRO A 1 260 ? -2.027 -0.950 21.303 1.00 82.31 260 PRO A C 1
ATOM 2050 O O . PRO A 1 260 ? -1.491 -1.689 22.134 1.00 82.31 260 PRO A O 1
ATOM 2053 N N . TRP A 1 261 ? -3.224 -1.247 20.789 1.00 90.75 261 TRP A N 1
ATOM 2054 C CA . TRP A 1 261 ? -4.104 -2.311 21.300 1.00 90.75 261 TRP A CA 1
ATOM 2055 C C . TRP A 1 261 ? -4.371 -3.456 20.313 1.00 90.75 261 TRP A C 1
ATOM 2057 O O . TRP A 1 261 ? -5.334 -4.193 20.514 1.00 90.75 261 TRP A O 1
ATOM 2067 N N . CYS A 1 262 ? -3.566 -3.624 19.258 1.00 87.56 262 CYS A N 1
ATOM 2068 C CA . CYS A 1 262 ? -3.824 -4.610 18.197 1.00 87.56 262 CYS A CA 1
ATOM 2069 C C . CYS A 1 262 ? -4.148 -6.018 18.728 1.00 87.56 262 CYS A C 1
ATOM 2071 O O . CYS A 1 262 ? -5.131 -6.608 18.282 1.00 87.56 262 CYS A O 1
ATOM 2073 N N . ALA A 1 263 ? -3.423 -6.512 19.740 1.00 94.94 263 ALA A N 1
ATOM 2074 C CA . ALA A 1 263 ? -3.732 -7.791 20.387 1.00 94.94 263 ALA A CA 1
ATOM 2075 C C . ALA A 1 263 ? -5.135 -7.810 21.013 1.00 94.94 263 ALA A C 1
ATOM 2077 O O . ALA A 1 263 ? -5.928 -8.697 20.730 1.00 94.94 263 ALA A O 1
ATOM 2078 N N . SER A 1 264 ? -5.516 -6.781 21.774 1.00 95.12 264 SER A N 1
ATOM 2079 C CA . SER A 1 264 ? -6.852 -6.704 22.383 1.00 95.12 264 SER A CA 1
ATOM 2080 C C . SER A 1 264 ? -7.984 -6.654 21.344 1.00 95.12 264 SER A C 1
ATOM 2082 O O . SER A 1 264 ? -9.060 -7.186 21.607 1.00 95.12 264 SER A O 1
ATOM 2084 N N . TYR A 1 265 ? -7.764 -6.069 20.160 1.00 94.44 265 TYR A N 1
ATOM 2085 C CA . TYR A 1 265 ? -8.730 -6.133 19.053 1.00 94.44 265 TYR A CA 1
ATOM 2086 C C . TYR A 1 265 ? -8.891 -7.560 18.512 1.00 94.44 265 TYR A C 1
ATOM 2088 O O . TYR A 1 265 ? -10.017 -8.023 18.308 1.00 94.44 265 TYR A O 1
ATOM 2096 N N . VAL A 1 266 ? -7.782 -8.279 18.314 1.00 97.44 266 VAL A N 1
ATOM 2097 C CA . VAL A 1 266 ? -7.819 -9.673 17.849 1.00 97.44 266 VAL A CA 1
ATOM 2098 C C . VAL A 1 266 ? -8.418 -10.601 18.905 1.00 97.44 266 VAL A C 1
ATOM 2100 O O . VAL A 1 266 ? -9.314 -11.380 18.583 1.00 97.44 266 VAL A O 1
ATOM 2103 N N . GLU A 1 267 ? -8.018 -10.471 20.168 1.00 96.69 267 GLU A N 1
ATOM 2104 C CA . GLU A 1 267 ? -8.567 -11.228 21.295 1.00 96.69 267 GLU A CA 1
ATOM 2105 C C . GLU A 1 267 ? -10.083 -11.005 21.441 1.00 96.69 267 GLU A C 1
ATOM 2107 O O . GLU A 1 267 ? -10.842 -11.961 21.626 1.00 96.69 267 GLU A O 1
ATOM 2112 N N . ALA A 1 268 ? -10.555 -9.757 21.318 1.00 94.62 268 ALA A N 1
ATOM 2113 C CA . ALA A 1 268 ? -11.981 -9.443 21.361 1.00 94.62 268 ALA A CA 1
ATOM 2114 C C . ALA A 1 268 ? -12.733 -10.115 20.209 1.00 94.62 268 ALA A C 1
ATOM 2116 O O . ALA A 1 268 ? -13.775 -10.745 20.425 1.00 94.62 268 ALA A O 1
ATOM 2117 N N . ALA A 1 269 ? -12.192 -10.044 18.990 1.00 92.00 269 ALA A N 1
ATOM 2118 C CA . ALA A 1 269 ? -12.764 -10.729 17.839 1.00 92.00 269 ALA A CA 1
ATOM 2119 C C . ALA A 1 269 ? -12.761 -12.255 18.012 1.00 92.00 269 ALA A C 1
ATOM 2121 O O . ALA A 1 269 ? -13.744 -12.907 17.656 1.00 92.00 269 ALA A O 1
ATOM 2122 N N . ALA A 1 270 ? -11.717 -12.825 18.616 1.00 94.62 270 ALA A N 1
ATOM 2123 C CA . ALA A 1 270 ? -11.615 -14.253 18.881 1.00 94.62 270 ALA A CA 1
ATOM 2124 C C . ALA A 1 270 ? -12.647 -14.721 19.910 1.00 94.62 270 ALA A C 1
ATOM 2126 O O . ALA A 1 270 ? -13.326 -15.721 19.676 1.00 94.62 270 ALA A O 1
ATOM 2127 N N . ILE A 1 271 ? -12.841 -13.975 21.002 1.00 92.88 271 ILE A N 1
ATOM 2128 C CA . ILE A 1 271 ? -13.890 -14.252 21.994 1.00 92.88 271 ILE A CA 1
ATOM 2129 C C . ILE A 1 271 ? -15.272 -14.152 21.345 1.00 92.88 271 ILE A C 1
ATOM 2131 O O . ILE A 1 271 ? -16.087 -15.062 21.504 1.00 92.88 271 ILE A O 1
ATOM 2135 N N . ASN A 1 272 ? -15.531 -13.077 20.595 1.00 87.81 272 ASN A N 1
ATOM 2136 C CA . ASN A 1 272 ? -16.806 -12.857 19.913 1.00 87.81 272 ASN A CA 1
ATOM 2137 C C . ASN A 1 272 ? -17.105 -13.976 18.903 1.00 87.81 272 ASN A C 1
ATOM 2139 O O . ASN A 1 272 ? -18.219 -14.499 18.889 1.00 87.81 272 ASN A O 1
ATOM 2143 N N . ALA A 1 273 ? -16.115 -14.393 18.109 1.00 86.00 273 ALA A N 1
ATOM 2144 C CA . ALA A 1 273 ? -16.258 -15.487 17.154 1.00 86.00 273 ALA A CA 1
ATOM 2145 C C . ALA A 1 273 ? -16.456 -16.835 17.860 1.00 86.00 273 ALA A C 1
ATOM 2147 O O . ALA A 1 273 ? -17.392 -17.571 17.549 1.00 86.00 273 ALA A O 1
ATOM 2148 N N . PHE A 1 274 ? -15.637 -17.143 18.867 1.00 88.69 274 PHE A N 1
ATOM 2149 C CA . PHE A 1 274 ? -15.736 -18.388 19.631 1.00 88.69 274 PHE A CA 1
ATOM 2150 C C . PHE A 1 274 ? -17.105 -18.542 20.308 1.00 88.69 274 PHE A C 1
ATOM 2152 O O . PHE A 1 274 ? -17.704 -19.619 20.303 1.00 88.69 274 PHE A O 1
ATOM 2159 N N . ARG A 1 275 ? -17.628 -17.447 20.863 1.00 86.81 275 ARG A N 1
ATOM 2160 C CA . ARG A 1 275 ? -18.938 -17.397 21.519 1.00 86.81 275 ARG A CA 1
ATOM 2161 C C . ARG A 1 275 ? -20.107 -17.177 20.560 1.00 86.81 275 ARG A C 1
ATOM 2163 O O . ARG A 1 275 ? -21.246 -17.185 21.020 1.00 86.81 275 ARG A O 1
ATOM 2170 N N . LYS A 1 276 ? -19.843 -17.019 19.259 1.00 85.62 276 LYS A N 1
ATOM 2171 C CA . LYS A 1 276 ? -20.855 -16.797 18.216 1.00 85.62 276 LYS A CA 1
ATOM 2172 C C . LYS A 1 276 ? -21.733 -15.574 18.503 1.00 85.62 276 LYS A C 1
ATOM 2174 O O . LYS A 1 276 ? -22.958 -15.647 18.430 1.00 85.62 276 LYS A O 1
ATOM 2179 N N . ALA A 1 277 ? -21.097 -14.465 18.876 1.00 73.75 277 ALA A N 1
ATOM 2180 C CA . ALA A 1 277 ? -21.779 -13.192 19.073 1.00 73.75 277 ALA A CA 1
ATOM 2181 C C . ALA A 1 277 ? -22.577 -12.799 17.814 1.00 73.75 277 ALA A C 1
ATOM 2183 O O . ALA A 1 277 ? -22.161 -13.088 16.690 1.00 73.75 277 ALA A O 1
ATOM 2184 N N . THR A 1 278 ? -23.711 -12.128 18.007 1.00 72.38 278 THR A N 1
ATOM 2185 C CA . THR A 1 278 ? -24.544 -11.565 16.931 1.00 72.38 278 THR A CA 1
ATOM 2186 C C . THR A 1 278 ? -24.158 -10.095 16.705 1.00 72.38 278 THR A C 1
ATOM 2188 O O . THR A 1 278 ? -22.982 -9.743 16.855 1.00 72.38 278 THR A O 1
ATOM 2191 N N . ASP A 1 279 ? -25.110 -9.224 16.359 1.00 63.75 279 ASP A N 1
ATOM 2192 C CA . ASP A 1 279 ? -24.873 -7.785 16.176 1.00 63.75 279 ASP A CA 1
ATOM 2193 C C . ASP A 1 279 ? -24.391 -7.101 17.464 1.00 63.75 279 ASP A C 1
ATOM 2195 O O . ASP A 1 279 ? -23.691 -6.093 17.418 1.00 63.75 279 ASP A O 1
ATOM 2199 N N . THR A 1 280 ? -24.732 -7.657 18.632 1.00 73.19 280 THR A N 1
ATOM 2200 C CA . THR A 1 280 ? -24.210 -7.183 19.919 1.00 73.19 280 THR A CA 1
ATOM 2201 C C . THR A 1 280 ? -22.921 -7.935 20.273 1.00 73.19 280 THR A C 1
ATOM 2203 O O . THR A 1 280 ? -22.978 -9.148 20.505 1.00 73.19 280 THR A O 1
ATOM 2206 N N . PRO A 1 281 ? -21.755 -7.260 20.332 1.00 82.69 281 PRO A N 1
ATOM 2207 C CA . PRO A 1 281 ? -20.511 -7.894 20.754 1.00 82.69 281 PRO A CA 1
ATOM 2208 C C . PRO A 1 281 ? -20.569 -8.307 22.229 1.00 82.69 281 PRO A C 1
ATOM 2210 O O . PRO A 1 281 ? -21.146 -7.613 23.063 1.00 82.69 281 PRO A O 1
ATOM 2213 N N . ILE A 1 282 ? -19.911 -9.417 22.562 1.00 87.56 282 ILE A N 1
ATOM 2214 C CA . ILE A 1 282 ? -19.707 -9.862 23.950 1.00 87.56 282 ILE A CA 1
ATOM 2215 C C . ILE A 1 282 ? -18.609 -9.035 24.616 1.00 87.56 282 ILE A C 1
ATOM 2217 O O . ILE A 1 282 ? -18.655 -8.787 25.819 1.00 87.56 282 ILE A O 1
ATOM 2221 N N . THR A 1 283 ? -17.609 -8.622 23.840 1.00 93.50 283 THR A N 1
ATOM 2222 C CA . THR A 1 283 ? -16.535 -7.751 24.310 1.00 93.50 283 THR A CA 1
ATOM 2223 C C . THR A 1 283 ? -15.960 -6.895 23.183 1.00 93.50 283 THR A C 1
ATOM 2225 O O . THR A 1 283 ? -16.221 -7.149 22.006 1.00 93.50 283 THR A O 1
ATOM 2228 N N . SER A 1 284 ? -15.165 -5.902 23.570 1.00 91.12 284 SER A N 1
ATOM 2229 C CA . SER A 1 284 ? -14.396 -5.004 22.708 1.00 91.12 284 SER A CA 1
ATOM 2230 C C . SER A 1 284 ? -12.955 -4.885 23.204 1.00 91.12 284 SER A C 1
ATOM 2232 O O . SER A 1 284 ? -12.660 -5.194 24.365 1.00 91.12 284 SER A O 1
ATOM 2234 N N . ALA A 1 285 ? -12.064 -4.372 22.359 1.00 92.25 285 ALA A N 1
ATOM 2235 C CA . ALA A 1 285 ? -10.684 -4.077 22.718 1.00 92.25 285 ALA A CA 1
ATOM 2236 C C . ALA A 1 285 ? -10.612 -3.157 23.944 1.00 92.25 285 ALA A C 1
ATOM 2238 O O . ALA A 1 285 ? -9.880 -3.444 24.890 1.00 92.25 285 ALA A O 1
ATOM 2239 N N . LYS A 1 286 ? -11.438 -2.100 23.984 1.00 91.44 286 LYS A N 1
ATOM 2240 C CA . LYS A 1 286 ? -11.513 -1.178 25.128 1.00 91.44 286 LYS A CA 1
ATOM 2241 C C . LYS A 1 286 ? -11.908 -1.897 26.422 1.00 91.44 286 LYS A C 1
ATOM 2243 O O . LYS A 1 286 ? -11.280 -1.669 27.453 1.00 91.44 286 LYS A O 1
ATOM 2248 N N . ALA A 1 287 ? -12.911 -2.778 26.375 1.00 92.94 287 ALA A N 1
ATOM 2249 C CA . ALA A 1 287 ? -13.344 -3.533 27.551 1.00 92.94 287 ALA A CA 1
ATOM 2250 C C . ALA A 1 287 ? -12.238 -4.470 28.060 1.00 92.94 287 ALA A C 1
ATOM 2252 O O . ALA A 1 287 ? -11.976 -4.525 29.262 1.00 92.94 287 ALA A O 1
ATOM 2253 N N . LEU A 1 288 ? -11.534 -5.157 27.153 1.00 94.38 288 LEU A N 1
ATOM 2254 C CA . LEU A 1 288 ? -10.381 -5.983 27.517 1.00 94.38 288 LEU A CA 1
ATOM 2255 C C . LEU A 1 288 ? -9.253 -5.145 28.124 1.00 94.38 288 LEU A C 1
ATOM 2257 O O . LEU A 1 288 ? -8.699 -5.529 29.152 1.00 94.38 288 LEU A O 1
ATOM 2261 N N . MET A 1 289 ? -8.953 -3.980 27.552 1.00 92.94 289 MET A N 1
ATOM 2262 C CA . MET A 1 289 ? -7.945 -3.067 28.089 1.00 92.94 289 MET A CA 1
ATOM 2263 C C . MET A 1 289 ? -8.291 -2.579 29.500 1.00 92.94 289 MET A C 1
ATOM 2265 O O . MET A 1 289 ? -7.435 -2.625 30.382 1.00 92.94 289 MET A O 1
ATOM 2269 N N . GLN A 1 290 ? -9.545 -2.197 29.755 1.00 92.62 290 GLN A N 1
ATOM 2270 C CA . GLN A 1 290 ? -10.010 -1.793 31.089 1.00 92.62 290 GLN A CA 1
ATOM 2271 C C . GLN A 1 290 ? -9.905 -2.933 32.116 1.00 92.62 290 GLN A C 1
ATOM 2273 O O . GLN A 1 290 ? -9.592 -2.694 33.281 1.00 92.62 290 GLN A O 1
ATOM 2278 N N . LEU A 1 291 ? -10.134 -4.183 31.698 1.00 92.06 291 LEU A N 1
ATOM 2279 C CA . LEU A 1 291 ? -9.974 -5.357 32.562 1.00 92.06 291 LEU A CA 1
ATOM 2280 C C . LEU A 1 291 ? -8.504 -5.674 32.866 1.00 92.06 291 LEU A C 1
ATOM 2282 O O . LEU A 1 291 ? -8.199 -6.128 33.969 1.00 92.06 291 LEU A O 1
ATOM 2286 N N . LYS A 1 292 ? -7.603 -5.440 31.905 1.00 89.81 292 LYS A N 1
ATOM 2287 C CA . LYS A 1 292 ? -6.150 -5.607 32.074 1.00 89.81 292 LYS A CA 1
ATOM 2288 C C . LYS A 1 292 ? -5.542 -4.494 32.941 1.00 89.81 292 LYS A C 1
ATOM 2290 O O . LYS A 1 292 ? -4.553 -4.746 33.621 1.00 89.81 292 LYS A O 1
ATOM 2295 N N . GLN A 1 293 ? -6.136 -3.298 32.939 1.00 88.69 293 GLN A N 1
ATOM 2296 C CA . GLN A 1 293 ? -5.658 -2.105 33.652 1.00 88.69 293 GLN A CA 1
ATOM 2297 C C . GLN A 1 293 ? -6.779 -1.470 34.506 1.00 88.69 293 GLN A C 1
ATOM 2299 O O . GLN A 1 293 ? -7.248 -0.366 34.206 1.00 88.69 293 GLN A O 1
ATOM 2304 N N . PRO A 1 294 ? -7.255 -2.154 35.566 1.00 86.75 294 PRO A N 1
ATOM 2305 C CA . PRO A 1 294 ? -8.386 -1.676 36.353 1.00 86.75 294 PRO A CA 1
ATOM 2306 C C . PRO A 1 294 ? -8.060 -0.361 37.073 1.00 86.75 294 PRO A C 1
ATOM 2308 O O . PRO A 1 294 ? -7.015 -0.224 37.704 1.00 86.75 294 PRO A O 1
ATOM 2311 N N . GLY A 1 295 ? -8.990 0.596 37.018 1.00 83.88 295 GLY A N 1
ATOM 2312 C CA . GLY A 1 295 ? -8.871 1.891 37.701 1.00 83.88 295 GLY A CA 1
ATOM 2313 C C . GLY A 1 295 ? -8.107 2.972 36.929 1.00 83.88 295 GLY A C 1
ATOM 2314 O O . GLY A 1 295 ? -8.036 4.099 37.411 1.00 83.88 295 GLY A O 1
ATOM 2315 N N . VAL A 1 296 ? -7.582 2.663 35.739 1.00 87.12 296 VAL A N 1
ATOM 2316 C CA . VAL A 1 296 ? -6.985 3.654 34.832 1.00 87.12 296 VAL A CA 1
ATOM 2317 C C . VAL A 1 296 ? -8.090 4.415 34.096 1.00 87.12 296 VAL A C 1
ATOM 2319 O O . VAL A 1 296 ? -9.083 3.824 33.667 1.00 87.12 296 VAL A O 1
ATOM 2322 N N . SER A 1 297 ? -7.930 5.732 33.953 1.00 86.06 297 SER A N 1
ATOM 2323 C CA . SER A 1 297 ? -8.878 6.562 33.203 1.00 86.06 297 SER A CA 1
ATOM 2324 C C . SER A 1 297 ? -8.845 6.245 31.702 1.00 86.06 297 SER A C 1
ATOM 2326 O O . SER A 1 297 ? -7.814 5.838 31.172 1.00 86.06 297 SER A O 1
ATOM 2328 N N . ASP A 1 298 ? -9.948 6.470 30.983 1.00 80.25 298 ASP A N 1
ATOM 2329 C CA . ASP A 1 298 ? -10.008 6.201 29.536 1.00 80.25 298 ASP A CA 1
ATOM 2330 C C . ASP A 1 298 ? -8.918 6.957 28.745 1.00 80.25 298 ASP A C 1
ATOM 2332 O O . ASP A 1 298 ? -8.334 6.402 27.817 1.00 80.25 298 ASP A O 1
ATOM 2336 N N . GLU A 1 299 ? -8.599 8.197 29.128 1.00 78.62 299 GLU A N 1
ATOM 2337 C CA . GLU A 1 299 ? -7.558 9.004 28.472 1.00 78.62 299 GLU A CA 1
ATOM 2338 C C . GLU A 1 299 ? -6.140 8.463 28.692 1.00 78.62 299 GLU A C 1
ATOM 2340 O O . GLU A 1 299 ? -5.282 8.560 27.809 1.00 78.62 299 GLU A O 1
ATOM 2345 N N . GLU A 1 300 ? -5.866 7.916 29.875 1.00 80.00 300 GLU A N 1
ATOM 2346 C CA . GLU A 1 300 ? -4.583 7.282 30.179 1.00 80.00 300 GLU A CA 1
ATOM 2347 C C . GLU A 1 300 ? -4.488 5.907 29.527 1.00 80.00 300 GLU A C 1
ATOM 2349 O O . GLU A 1 300 ? -3.436 5.556 28.994 1.00 80.00 300 GLU A O 1
ATOM 2354 N N . LEU A 1 301 ? -5.597 5.166 29.492 1.00 80.62 301 LEU A N 1
ATOM 2355 C CA . LEU A 1 301 ? -5.668 3.836 28.906 1.00 80.62 301 LEU A CA 1
ATOM 2356 C C . LEU A 1 301 ? -5.256 3.848 27.430 1.00 80.62 301 LEU A C 1
ATOM 2358 O O . LEU A 1 301 ? -4.511 2.967 27.002 1.00 80.62 301 LEU A O 1
ATOM 2362 N N . LEU A 1 302 ? -5.674 4.868 26.666 1.00 79.19 302 LEU A N 1
ATOM 2363 C CA . LEU A 1 302 ? -5.336 5.047 25.240 1.00 79.19 302 LEU A CA 1
ATOM 2364 C C . LEU A 1 302 ? -3.824 5.136 24.966 1.00 79.19 302 LEU A C 1
ATOM 2366 O O . LEU A 1 302 ? -3.393 4.965 23.828 1.00 79.19 302 LEU A O 1
ATOM 2370 N N . LYS A 1 303 ? -3.010 5.393 25.997 1.00 78.81 303 LYS A N 1
ATOM 2371 C CA . LYS A 1 303 ? -1.546 5.508 25.905 1.00 78.81 303 LYS A CA 1
ATOM 2372 C C . LYS A 1 303 ? -0.821 4.233 26.345 1.00 78.81 303 LYS A C 1
ATOM 2374 O O . LYS A 1 303 ? 0.392 4.138 26.172 1.00 78.81 303 LYS A O 1
ATOM 2379 N N . LEU A 1 304 ? -1.530 3.276 26.946 1.00 79.62 304 LEU A N 1
ATOM 2380 C CA . LEU A 1 304 ? -0.952 2.050 27.491 1.00 79.62 304 LEU A CA 1
ATOM 2381 C C . LEU A 1 304 ? -0.992 0.916 26.469 1.00 79.62 304 LEU A C 1
ATOM 2383 O O . LEU A 1 304 ? -1.990 0.726 25.776 1.00 79.62 304 LEU A O 1
ATOM 2387 N N . ASN A 1 305 ? 0.082 0.124 26.429 1.00 80.44 305 ASN A N 1
ATOM 2388 C CA . ASN A 1 305 ? 0.121 -1.134 25.683 1.00 80.44 305 ASN A CA 1
ATOM 2389 C C . ASN A 1 305 ? -0.787 -2.197 26.320 1.00 80.44 305 ASN A C 1
ATOM 2391 O O . ASN A 1 305 ? -1.197 -2.081 27.476 1.00 80.44 305 ASN A O 1
ATOM 2395 N N . GLY A 1 306 ? -1.047 -3.271 25.573 1.00 74.75 306 GLY A N 1
ATOM 2396 C CA . GLY A 1 306 ? -1.891 -4.389 26.003 1.00 74.75 306 GLY A CA 1
ATOM 2397 C C . GLY A 1 306 ? -1.375 -5.227 27.183 1.00 74.75 306 GLY A C 1
ATOM 2398 O O . GLY A 1 306 ? -1.993 -6.237 27.506 1.00 74.75 306 GLY A O 1
ATOM 2399 N N . GLY A 1 307 ? -0.279 -4.834 27.842 1.00 85.31 307 GLY A N 1
ATOM 2400 C CA . GLY A 1 307 ? 0.279 -5.542 28.994 1.00 85.31 307 GLY A CA 1
ATOM 2401 C C . GLY A 1 307 ? 1.022 -6.827 28.623 1.00 85.31 307 GLY A C 1
ATOM 2402 O O . GLY A 1 307 ? 1.594 -6.948 27.536 1.00 85.31 307 GLY A O 1
ATOM 2403 N N . SER A 1 308 ? 1.066 -7.779 29.559 1.00 91.25 308 SER A N 1
ATOM 2404 C CA . SER A 1 308 ? 1.713 -9.074 29.335 1.00 91.25 308 SER A CA 1
ATOM 2405 C C . SER A 1 308 ? 0.764 -10.103 28.717 1.00 91.25 308 SER A C 1
ATOM 2407 O O . SER A 1 308 ? -0.464 -10.024 28.843 1.00 91.25 308 SER A O 1
ATOM 2409 N N . ILE A 1 309 ? 1.344 -11.120 28.080 1.00 93.62 309 ILE A N 1
ATOM 2410 C CA . ILE A 1 309 ? 0.610 -12.294 27.592 1.00 93.62 309 ILE A CA 1
ATOM 2411 C C . ILE A 1 309 ? -0.099 -12.985 28.758 1.00 93.62 309 ILE A C 1
ATOM 2413 O O . ILE A 1 309 ? -1.274 -13.326 28.646 1.00 93.62 309 ILE A O 1
ATOM 2417 N N . GLY A 1 310 ? 0.590 -13.136 29.895 1.00 92.56 310 GLY A N 1
ATOM 2418 C CA . GLY A 1 310 ? 0.061 -13.733 31.120 1.00 92.56 310 GLY A CA 1
ATOM 2419 C C . GLY A 1 310 ? -1.170 -13.005 31.667 1.00 92.56 310 GLY A C 1
ATOM 2420 O O . GLY A 1 310 ? -2.139 -13.650 32.068 1.00 92.56 310 GLY A O 1
ATOM 2421 N N . ASP A 1 311 ? -1.171 -11.671 31.642 1.00 91.31 311 ASP A N 1
ATOM 2422 C CA . ASP A 1 311 ? -2.334 -10.879 32.055 1.00 91.31 311 ASP A CA 1
ATOM 2423 C C . ASP A 1 311 ? -3.507 -11.061 31.092 1.00 91.31 311 ASP A C 1
ATOM 2425 O O . ASP A 1 311 ? -4.644 -11.237 31.531 1.00 91.31 311 ASP A O 1
ATOM 2429 N N . SER A 1 312 ? -3.228 -11.078 29.788 1.00 93.69 312 SER A N 1
ATOM 2430 C CA . SER A 1 312 ? -4.253 -11.232 28.755 1.00 93.69 312 SER A CA 1
ATOM 2431 C C . SER A 1 312 ? -4.934 -12.597 28.850 1.00 93.69 312 SER A C 1
ATOM 2433 O O . SER A 1 312 ? -6.155 -12.664 28.992 1.00 93.69 312 SER A O 1
ATOM 2435 N N . VAL A 1 313 ? -4.169 -13.692 28.916 1.00 93.94 313 VAL A N 1
ATOM 2436 C CA . VAL A 1 313 ? -4.747 -15.037 29.079 1.00 93.94 313 VAL A CA 1
ATOM 2437 C C . VAL A 1 313 ? -5.493 -15.206 30.407 1.00 93.94 313 VAL A C 1
ATOM 2439 O O . VAL A 1 313 ? -6.520 -15.887 30.442 1.00 93.94 313 VAL A O 1
ATOM 2442 N N . ARG A 1 314 ? -5.030 -14.564 31.493 1.00 91.69 314 ARG A N 1
ATOM 2443 C CA . ARG A 1 314 ? -5.731 -14.554 32.788 1.00 91.69 314 ARG A CA 1
ATOM 2444 C C . ARG A 1 314 ? -7.083 -13.856 32.667 1.00 91.69 314 ARG A C 1
ATOM 2446 O O . ARG A 1 314 ? -8.089 -14.439 33.058 1.00 91.69 314 ARG A O 1
ATOM 2453 N N . VAL A 1 315 ? -7.126 -12.653 32.089 1.00 92.81 315 VAL A N 1
ATOM 2454 C CA . VAL A 1 315 ? -8.372 -11.893 31.881 1.00 92.81 315 VAL A CA 1
ATOM 2455 C C . VAL A 1 315 ? -9.350 -12.677 31.006 1.00 92.81 315 VAL A C 1
ATOM 2457 O O . VAL A 1 315 ? -10.517 -12.819 31.373 1.00 92.81 315 VAL A O 1
ATOM 2460 N N . ILE A 1 316 ? -8.875 -13.245 29.893 1.00 93.12 316 ILE A N 1
ATOM 2461 C CA . ILE A 1 316 ? -9.684 -14.069 28.984 1.00 93.12 316 ILE A CA 1
ATOM 2462 C C . ILE A 1 316 ? -10.305 -15.257 29.741 1.00 93.12 316 ILE A C 1
ATOM 2464 O O . ILE A 1 316 ? -11.509 -15.518 29.626 1.00 93.12 316 ILE A O 1
ATOM 2468 N N . LYS A 1 317 ? -9.520 -15.943 30.581 1.00 91.38 317 LYS A N 1
ATOM 2469 C CA . LYS A 1 317 ? -9.999 -17.082 31.369 1.00 91.38 317 LYS A CA 1
ATOM 2470 C C . LYS A 1 317 ? -10.963 -16.672 32.479 1.00 91.38 317 LYS A C 1
ATOM 2472 O O . LYS A 1 317 ? -12.038 -17.251 32.580 1.00 91.38 317 LYS A O 1
ATOM 2477 N N . GLU A 1 318 ? -10.611 -15.702 33.310 1.00 91.88 318 GLU A N 1
ATOM 2478 C CA . GLU A 1 318 ? -11.394 -15.351 34.501 1.00 91.88 318 GLU A CA 1
ATOM 2479 C C . GLU A 1 318 ? -12.691 -14.608 34.167 1.00 91.88 318 GLU A C 1
ATOM 2481 O O . GLU A 1 318 ? -13.698 -14.800 34.846 1.00 91.88 318 GLU A O 1
ATOM 2486 N N . LYS A 1 319 ? -12.690 -13.761 33.129 1.00 93.62 319 LYS A N 1
ATOM 2487 C CA . LYS A 1 319 ? -13.845 -12.913 32.790 1.00 93.62 319 LYS A CA 1
ATOM 2488 C C . LYS A 1 319 ? -14.759 -13.526 31.745 1.00 93.62 319 LYS A C 1
ATOM 2490 O O . LYS A 1 319 ? -15.966 -13.313 31.807 1.00 93.62 319 LYS A O 1
ATOM 2495 N N . TYR A 1 320 ? -14.205 -14.308 30.822 1.00 91.38 320 TYR A N 1
ATOM 2496 C CA . TYR A 1 320 ? -14.973 -14.882 29.717 1.00 91.38 320 TYR A CA 1
ATOM 2497 C C . TYR A 1 320 ? -15.041 -16.404 29.761 1.00 91.38 320 TYR A C 1
ATOM 2499 O O . TYR A 1 320 ? -15.742 -16.993 28.939 1.00 91.38 320 TYR A O 1
ATOM 2507 N N . ASN A 1 321 ? -14.348 -17.056 30.701 1.00 91.19 321 ASN A N 1
ATOM 2508 C CA . ASN A 1 321 ? -14.247 -18.511 30.800 1.00 91.19 321 ASN A CA 1
ATOM 2509 C C . ASN A 1 321 ? -13.845 -19.179 29.472 1.00 91.19 321 ASN A C 1
ATOM 2511 O O . ASN A 1 321 ? -14.425 -20.181 29.043 1.00 91.19 321 ASN A O 1
ATOM 2515 N N . VAL A 1 322 ? -12.853 -18.580 28.808 1.00 91.81 322 VAL A N 1
ATOM 2516 C CA . VAL A 1 322 ? -12.249 -19.085 27.572 1.00 91.81 322 VAL A CA 1
ATOM 2517 C C . VAL A 1 322 ? -10.792 -19.453 27.853 1.00 91.81 322 VAL A C 1
ATOM 2519 O O . VAL A 1 322 ? -10.048 -18.685 28.453 1.00 91.81 322 VAL A O 1
ATOM 2522 N N . GLY A 1 323 ? -10.386 -20.656 27.458 1.00 91.31 323 GLY A N 1
ATOM 2523 C CA . GLY A 1 323 ? -8.988 -21.082 27.431 1.00 91.31 323 GLY A CA 1
ATOM 2524 C C . GLY A 1 323 ? -8.381 -20.864 26.047 1.00 91.31 323 GLY A C 1
ATOM 2525 O O . GLY A 1 323 ? -9.078 -20.994 25.042 1.00 91.31 323 GLY A O 1
ATOM 2526 N N . VAL A 1 324 ? -7.080 -20.583 25.999 1.00 95.12 324 VAL A N 1
ATOM 2527 C CA . VAL A 1 324 ? -6.306 -20.369 24.766 1.00 95.12 324 VAL A CA 1
ATOM 2528 C C . VAL A 1 324 ? -4.927 -21.021 24.893 1.00 95.12 324 VAL A C 1
ATOM 2530 O O . VAL A 1 324 ? -4.409 -21.197 26.002 1.00 95.12 324 VAL A O 1
ATOM 2533 N N . THR A 1 325 ? -4.361 -21.448 23.766 1.00 95.81 325 THR A N 1
ATOM 2534 C CA . THR A 1 325 ? -2.982 -21.935 23.666 1.00 95.81 325 THR A CA 1
ATOM 2535 C C . THR A 1 325 ? -2.125 -20.885 22.968 1.00 95.81 325 THR A C 1
ATOM 2537 O O . THR A 1 325 ? -2.514 -20.413 21.905 1.00 95.81 325 THR A O 1
ATOM 2540 N N . VAL A 1 326 ? -0.969 -20.553 23.549 1.00 96.88 326 VAL A N 1
ATOM 2541 C CA . VAL A 1 326 ? -0.015 -19.571 23.015 1.00 96.88 326 VAL A CA 1
ATOM 2542 C C . VAL A 1 326 ? 1.334 -20.245 22.771 1.00 96.88 326 VAL A C 1
ATOM 2544 O O . VAL A 1 326 ? 1.929 -20.794 23.701 1.00 96.88 326 VAL A O 1
ATOM 2547 N N . GLU A 1 327 ? 1.825 -20.195 21.532 1.00 95.06 327 GLU A N 1
ATOM 2548 C CA . GLU A 1 327 ? 3.094 -20.814 21.127 1.00 95.06 327 GLU A CA 1
ATOM 2549 C C . GLU A 1 327 ? 3.958 -19.866 20.291 1.00 95.06 327 GLU A C 1
ATOM 2551 O O . GLU A 1 327 ? 3.473 -19.245 19.350 1.00 95.06 327 GLU A O 1
ATOM 2556 N N . GLU A 1 328 ? 5.260 -19.812 20.588 1.00 93.94 328 GLU A N 1
ATOM 2557 C CA . GLU A 1 328 ? 6.280 -19.027 19.866 1.00 93.94 328 GLU A CA 1
ATOM 2558 C C . GLU A 1 328 ? 6.675 -19.686 18.528 1.00 93.94 328 GLU A C 1
ATOM 2560 O O . GLU A 1 328 ? 7.836 -20.014 18.278 1.00 93.94 328 GLU A O 1
ATOM 2565 N N . ARG A 1 329 ? 5.678 -19.942 17.678 1.00 94.50 329 ARG A N 1
ATOM 2566 C CA . ARG A 1 329 ? 5.848 -20.360 16.283 1.00 94.50 329 ARG A CA 1
ATOM 2567 C C . ARG A 1 329 ? 4.629 -19.981 15.449 1.00 94.50 329 ARG A C 1
ATOM 2569 O O . ARG A 1 329 ? 3.533 -19.803 15.983 1.00 94.50 329 ARG A O 1
ATOM 2576 N N . ALA A 1 330 ? 4.810 -19.952 14.134 1.00 93.94 330 ALA A N 1
ATOM 2577 C CA . ALA A 1 330 ? 3.704 -20.035 13.187 1.00 93.94 330 ALA A CA 1
ATOM 2578 C C . ALA A 1 330 ? 3.093 -21.450 13.189 1.00 93.94 330 ALA A C 1
ATOM 2580 O O . ALA A 1 330 ? 3.804 -22.451 13.357 1.00 93.94 330 ALA A O 1
ATOM 2581 N N . LEU A 1 331 ? 1.778 -21.539 12.990 1.00 94.38 331 LEU A N 1
ATOM 2582 C CA . LEU A 1 331 ? 1.106 -22.814 12.741 1.00 94.38 331 LEU A CA 1
ATOM 2583 C C . LEU A 1 331 ? 1.298 -23.236 11.282 1.00 94.38 331 LEU A C 1
ATOM 2585 O O . LEU A 1 331 ? 1.390 -22.398 10.385 1.00 94.38 331 LEU A O 1
ATOM 2589 N N . ASN A 1 332 ? 1.327 -24.542 11.027 1.00 91.81 332 ASN A N 1
ATOM 2590 C CA . ASN A 1 332 ? 1.281 -25.043 9.656 1.00 91.81 332 ASN A CA 1
ATOM 2591 C C . ASN A 1 332 ? -0.156 -25.008 9.100 1.00 91.81 332 ASN A C 1
ATOM 2593 O O . ASN A 1 332 ? -1.132 -24.931 9.850 1.00 91.81 332 ASN A O 1
ATOM 2597 N N . PHE A 1 333 ? -0.299 -25.128 7.777 1.00 85.31 333 PHE A N 1
ATOM 2598 C CA . PHE A 1 333 ? -1.601 -25.017 7.113 1.00 85.31 333 PHE A CA 1
ATOM 2599 C C . PHE A 1 333 ? -2.656 -26.000 7.649 1.00 85.31 333 PHE A C 1
ATOM 2601 O O . PHE A 1 333 ? -3.822 -25.639 7.787 1.00 85.31 333 PHE A O 1
ATOM 2608 N N . SER A 1 334 ? -2.265 -27.233 7.992 1.00 88.69 334 SER A N 1
ATOM 2609 C CA . SER A 1 334 ? -3.205 -28.237 8.513 1.00 88.69 334 SER A CA 1
ATOM 2610 C C . SER A 1 334 ? -3.730 -27.886 9.909 1.00 88.69 334 SER A C 1
ATOM 2612 O O . SER A 1 334 ? -4.907 -28.105 10.202 1.00 88.69 334 SER A O 1
ATOM 2614 N N . GLU A 1 335 ? -2.883 -27.286 10.748 1.00 95.88 335 GLU A N 1
ATOM 2615 C CA . GLU A 1 335 ? -3.269 -26.765 12.059 1.00 95.88 335 GLU A CA 1
ATOM 2616 C C . GLU A 1 335 ? -4.216 -25.570 11.906 1.00 95.88 335 GLU A C 1
ATOM 2618 O O . GLU A 1 335 ? -5.253 -25.534 12.566 1.00 95.88 335 GLU A O 1
ATOM 2623 N N . VAL A 1 336 ? -3.919 -24.645 10.982 1.00 92.31 336 VAL A N 1
ATOM 2624 C CA . VAL A 1 336 ? -4.798 -23.504 10.672 1.00 92.31 336 VAL A CA 1
ATOM 2625 C C . VAL A 1 336 ? -6.164 -23.981 10.193 1.00 92.31 336 VAL A C 1
ATOM 2627 O O . VAL A 1 336 ? -7.191 -23.600 10.753 1.00 92.31 336 VAL A O 1
ATOM 2630 N N . LYS A 1 337 ? -6.179 -24.870 9.196 1.00 85.56 337 LYS A N 1
ATOM 2631 C CA . LYS A 1 337 ? -7.397 -25.452 8.633 1.00 85.56 337 LYS A CA 1
ATOM 2632 C C . LYS A 1 337 ? -8.283 -26.063 9.719 1.00 85.56 337 LYS A C 1
ATOM 2634 O O . LYS A 1 337 ? -9.479 -25.793 9.752 1.00 85.56 337 LYS A O 1
ATOM 2639 N N . LYS A 1 338 ? -7.698 -26.847 10.632 1.00 91.56 338 LYS A N 1
ATOM 2640 C CA . LYS A 1 338 ? -8.419 -27.489 11.742 1.00 91.56 338 LYS A CA 1
ATOM 2641 C C . LYS A 1 338 ? -9.126 -26.479 12.652 1.00 91.56 338 LYS A C 1
ATOM 2643 O O . LYS A 1 338 ? -10.224 -26.760 13.130 1.00 91.56 338 LYS A O 1
ATOM 2648 N N . GLU A 1 339 ? -8.503 -25.336 12.922 1.00 92.56 339 GLU A N 1
ATOM 2649 C CA . GLU A 1 339 ? -9.096 -24.290 13.758 1.00 92.56 339 GLU A CA 1
ATOM 2650 C C . GLU A 1 339 ? -10.232 -23.562 13.032 1.00 92.56 339 GLU A C 1
ATOM 2652 O O . GLU A 1 339 ? -11.327 -23.442 13.591 1.00 92.56 339 GLU A O 1
ATOM 2657 N N . ILE A 1 340 ? -10.008 -23.163 11.774 1.00 87.19 340 ILE A N 1
ATOM 2658 C CA . ILE A 1 340 ? -11.020 -22.485 10.950 1.00 87.19 340 ILE A CA 1
ATOM 2659 C C . ILE A 1 340 ? -12.242 -23.382 10.719 1.00 87.19 340 ILE A C 1
ATOM 2661 O O . ILE A 1 340 ? -13.371 -22.931 10.910 1.00 87.19 340 ILE A O 1
ATOM 2665 N N . ASP A 1 341 ? -12.043 -24.663 10.385 1.00 81.12 341 ASP A N 1
ATOM 2666 C CA . ASP A 1 341 ? -13.132 -25.634 10.180 1.00 81.12 341 ASP A CA 1
ATOM 2667 C C . ASP A 1 341 ? -13.986 -25.818 11.446 1.00 81.12 341 ASP A C 1
ATOM 2669 O O . ASP A 1 341 ? -15.177 -26.122 11.376 1.00 81.12 341 ASP A O 1
ATOM 2673 N N . ALA A 1 342 ? -13.392 -25.612 12.624 1.00 84.00 342 ALA A N 1
ATOM 2674 C CA . ALA A 1 342 ? -14.098 -25.642 13.897 1.00 84.00 342 ALA A CA 1
ATOM 2675 C C . ALA A 1 342 ? -14.761 -24.297 14.263 1.00 84.00 342 ALA A C 1
ATOM 2677 O O . ALA A 1 342 ? -15.273 -24.145 15.376 1.00 84.00 342 ALA A O 1
ATOM 2678 N N . GLY A 1 343 ? -14.754 -23.321 13.349 1.00 77.75 343 GLY A N 1
ATOM 2679 C CA . GLY A 1 343 ? -15.331 -21.989 13.524 1.00 77.75 343 GLY A CA 1
ATOM 2680 C C . GLY A 1 343 ? -14.532 -21.083 14.461 1.00 77.75 343 GLY A C 1
ATOM 2681 O O . GLY A 1 343 ? -15.101 -20.134 15.008 1.00 77.75 343 GLY A O 1
ATOM 2682 N N . ARG A 1 344 ? -13.246 -21.378 14.685 1.00 87.19 344 ARG A N 1
ATOM 2683 C CA . ARG A 1 344 ? -12.332 -20.580 15.514 1.00 87.19 344 ARG A CA 1
ATOM 2684 C C . ARG A 1 344 ? -11.413 -19.752 14.623 1.00 87.19 344 ARG A C 1
ATOM 2686 O O . ARG A 1 344 ? -11.115 -20.159 13.509 1.00 87.19 344 ARG A O 1
ATOM 2693 N N . ILE A 1 345 ? -10.974 -18.600 15.118 1.00 94.19 345 ILE A N 1
ATOM 2694 C CA . ILE A 1 345 ? -9.938 -17.788 14.463 1.00 94.19 345 ILE A CA 1
ATOM 2695 C C . ILE A 1 345 ? -8.604 -17.981 15.186 1.00 94.19 345 ILE A C 1
ATOM 2697 O O . ILE A 1 345 ? -8.575 -18.490 16.309 1.00 94.19 345 ILE A O 1
ATOM 2701 N N . ILE A 1 346 ? -7.506 -17.575 14.558 1.00 97.94 346 ILE A N 1
ATOM 2702 C CA . ILE A 1 346 ? -6.157 -17.666 15.133 1.00 97.94 346 ILE A CA 1
ATOM 2703 C C . ILE A 1 346 ? -5.567 -16.269 15.225 1.00 97.94 346 ILE A C 1
ATOM 2705 O O . ILE A 1 346 ? -5.594 -15.540 14.242 1.00 97.94 346 ILE A O 1
ATOM 2709 N N . GLU A 1 347 ? -4.999 -15.912 16.370 1.00 98.12 347 GLU A N 1
ATOM 2710 C CA . GLU A 1 347 ? -4.164 -14.716 16.474 1.00 98.12 347 GLU A CA 1
ATOM 2711 C C . GLU A 1 347 ? -2.776 -15.018 15.917 1.00 98.12 347 GLU A C 1
ATOM 2713 O O . GLU A 1 347 ? -2.126 -15.993 16.307 1.00 98.12 347 GLU A O 1
ATOM 2718 N N . MET A 1 348 ? -2.343 -14.172 14.996 1.00 95.81 348 MET A N 1
ATOM 2719 C CA . MET A 1 348 ? -1.033 -14.153 14.376 1.00 95.81 348 MET A CA 1
ATOM 2720 C C . MET A 1 348 ? -0.271 -12.950 14.924 1.00 95.81 348 MET A C 1
ATOM 2722 O O . MET A 1 348 ? -0.492 -11.820 14.493 1.00 95.81 348 MET A O 1
ATOM 2726 N N . ASP A 1 349 ? 0.655 -13.215 15.840 1.00 95.19 349 ASP A N 1
ATOM 2727 C CA . ASP A 1 349 ? 1.605 -12.221 16.319 1.00 95.19 349 ASP A CA 1
ATOM 2728 C C . ASP A 1 349 ? 2.793 -12.169 15.362 1.00 95.19 349 ASP A C 1
ATOM 2730 O O . ASP A 1 349 ? 3.557 -13.135 15.196 1.00 95.19 349 ASP A O 1
ATOM 2734 N N . ALA A 1 350 ? 2.918 -11.025 14.701 1.00 87.19 350 ALA A N 1
ATOM 2735 C CA . ALA A 1 350 ? 3.890 -10.781 13.663 1.00 87.19 350 ALA A CA 1
ATOM 2736 C C . ALA A 1 350 ? 4.859 -9.670 14.061 1.00 87.19 350 ALA A C 1
ATOM 2738 O O . ALA A 1 350 ? 4.481 -8.646 14.627 1.00 87.19 350 ALA A O 1
ATOM 2739 N N . TYR A 1 351 ? 6.130 -9.862 13.724 1.00 80.81 351 TYR A N 1
ATOM 2740 C CA . TYR A 1 351 ? 7.206 -8.965 14.131 1.00 80.81 351 TYR A CA 1
ATOM 2741 C C . TYR A 1 351 ? 8.036 -8.501 12.943 1.00 80.81 351 TYR A C 1
ATOM 2743 O O . TYR A 1 351 ? 8.233 -9.262 11.991 1.00 80.81 351 TYR A O 1
ATOM 2751 N N . ASN A 1 352 ? 8.529 -7.262 13.018 1.00 75.56 352 ASN A N 1
ATOM 2752 C CA . ASN A 1 352 ? 9.400 -6.685 12.001 1.00 75.56 352 ASN A CA 1
ATOM 2753 C C . ASN A 1 352 ? 10.676 -7.522 11.858 1.00 75.56 352 ASN A C 1
ATOM 2755 O O . ASN A 1 352 ? 11.431 -7.684 12.818 1.00 75.56 352 ASN A O 1
ATOM 2759 N N . ILE A 1 353 ? 10.941 -8.026 10.653 1.00 70.44 353 ILE A N 1
ATOM 2760 C CA . ILE A 1 353 ? 12.148 -8.819 10.375 1.00 70.44 353 ILE A CA 1
ATOM 2761 C C . ILE A 1 353 ? 13.430 -7.987 10.428 1.00 70.44 353 ILE A C 1
ATOM 2763 O O . ILE A 1 353 ? 14.511 -8.556 10.538 1.00 70.44 353 ILE A O 1
ATOM 2767 N N . ASN A 1 354 ? 13.301 -6.664 10.319 1.00 63.12 354 ASN A N 1
ATOM 2768 C CA . ASN A 1 354 ? 14.411 -5.719 10.329 1.00 63.12 354 ASN A CA 1
ATOM 2769 C C . ASN A 1 354 ? 14.633 -5.090 11.714 1.00 63.12 354 ASN A C 1
ATOM 2771 O O . ASN A 1 354 ? 15.409 -4.149 11.813 1.00 63.12 354 ASN A O 1
ATOM 2775 N N . ALA A 1 355 ? 13.930 -5.541 12.760 1.00 60.38 355 ALA A N 1
ATOM 2776 C CA . ALA A 1 355 ? 14.212 -5.096 14.123 1.00 60.38 355 ALA A CA 1
ATOM 2777 C C . ALA A 1 355 ? 15.560 -5.673 14.580 1.00 60.38 355 ALA A C 1
ATOM 2779 O O . ALA A 1 355 ? 15.744 -6.893 14.579 1.00 60.38 355 ALA A O 1
ATOM 2780 N N . GLU A 1 356 ? 16.491 -4.805 14.971 1.00 58.91 356 GLU A N 1
ATOM 2781 C CA . GLU A 1 356 ? 17.831 -5.199 15.422 1.00 58.91 356 GLU A CA 1
ATOM 2782 C C . GLU A 1 356 ? 17.873 -5.390 16.945 1.00 58.91 356 GLU A C 1
ATOM 2784 O O . GLU A 1 356 ? 18.706 -6.139 17.461 1.00 58.91 356 GLU A O 1
ATOM 2789 N N . THR A 1 357 ? 16.937 -4.764 17.668 1.00 60.34 357 THR A N 1
ATOM 2790 C CA . THR A 1 357 ? 16.820 -4.848 19.131 1.00 60.34 357 THR A CA 1
ATOM 2791 C C . THR A 1 357 ? 15.516 -5.505 19.588 1.00 60.34 357 THR A C 1
ATOM 2793 O O . THR A 1 357 ? 14.525 -5.595 18.856 1.00 60.34 357 THR A O 1
ATOM 2796 N N . TYR A 1 358 ? 15.502 -5.985 20.836 1.00 65.88 358 TYR A N 1
ATOM 2797 C CA . TYR A 1 358 ? 14.291 -6.539 21.445 1.00 65.88 358 TYR A CA 1
ATOM 2798 C C . TYR A 1 358 ? 13.224 -5.455 21.641 1.00 65.88 358 TYR A C 1
ATOM 2800 O O . TYR A 1 358 ? 12.040 -5.707 21.429 1.00 65.88 358 TYR A O 1
ATOM 2808 N N . GLU A 1 359 ? 13.641 -4.242 21.990 1.00 64.06 359 GLU A N 1
ATOM 2809 C CA . GLU A 1 359 ? 12.783 -3.075 22.153 1.00 64.06 359 GLU A CA 1
ATOM 2810 C C . GLU A 1 359 ? 12.077 -2.725 20.838 1.00 64.06 359 GLU A C 1
ATOM 2812 O O . GLU A 1 359 ? 10.849 -2.680 20.811 1.00 64.06 359 GLU A O 1
ATOM 2817 N N . GLU A 1 360 ? 12.814 -2.611 19.730 1.00 59.44 360 GLU A N 1
ATOM 2818 C CA . GLU A 1 360 ? 12.238 -2.374 18.396 1.00 59.44 360 GLU A CA 1
ATOM 2819 C C . GLU A 1 360 ? 11.293 -3.495 17.968 1.00 59.44 360 GLU A C 1
ATOM 2821 O O . GLU A 1 360 ? 10.234 -3.248 17.382 1.00 59.44 360 GLU A O 1
ATOM 2826 N N . LYS A 1 361 ? 11.654 -4.749 18.267 1.00 65.56 361 LYS A N 1
ATOM 2827 C CA . LYS A 1 361 ? 10.797 -5.901 17.985 1.00 65.56 361 LYS A CA 1
ATOM 2828 C C . LYS A 1 361 ? 9.461 -5.753 18.715 1.00 65.56 361 LYS A C 1
ATOM 2830 O O . LYS A 1 361 ? 8.413 -5.968 18.120 1.00 65.56 361 LYS A O 1
ATOM 2835 N N . ILE A 1 362 ? 9.478 -5.361 19.984 1.00 66.94 362 ILE A N 1
ATOM 2836 C CA . ILE A 1 362 ? 8.263 -5.174 20.783 1.00 66.94 362 ILE A CA 1
ATOM 2837 C C . ILE A 1 362 ? 7.455 -3.954 20.313 1.00 66.94 362 ILE A C 1
ATOM 2839 O O . ILE A 1 362 ? 6.235 -4.054 20.210 1.00 66.94 362 ILE A O 1
ATOM 2843 N N . GLU A 1 363 ? 8.103 -2.834 19.987 1.00 65.81 363 GLU A N 1
ATOM 2844 C CA . GLU A 1 363 ? 7.435 -1.612 19.506 1.00 65.81 363 GLU A CA 1
ATOM 2845 C C . GLU A 1 363 ? 6.756 -1.796 18.146 1.00 65.81 363 GLU A C 1
ATOM 2847 O O . GLU A 1 363 ? 5.724 -1.184 17.872 1.00 65.81 363 GLU A O 1
ATOM 2852 N N . THR A 1 364 ? 7.312 -2.665 17.303 1.00 66.69 364 THR A N 1
ATOM 2853 C CA . THR A 1 364 ? 6.770 -2.948 15.970 1.00 66.69 364 THR A CA 1
ATOM 2854 C C . THR A 1 364 ? 5.861 -4.171 15.921 1.00 66.69 364 THR A C 1
ATOM 2856 O O . THR A 1 364 ? 5.259 -4.420 14.877 1.00 66.69 364 THR A O 1
ATOM 2859 N N . GLY A 1 365 ? 5.743 -4.927 17.017 1.00 78.19 365 GLY A N 1
ATOM 2860 C CA . GLY A 1 365 ? 4.944 -6.147 17.086 1.00 78.19 365 GLY A CA 1
ATOM 2861 C C . GLY A 1 365 ? 3.466 -5.883 16.812 1.00 78.19 365 GLY A C 1
ATOM 2862 O O . GLY A 1 365 ? 2.851 -5.041 17.471 1.00 78.19 365 GLY A O 1
ATOM 2863 N N . HIS A 1 366 ? 2.890 -6.628 15.868 1.00 87.75 366 HIS A N 1
ATOM 2864 C CA . HIS A 1 366 ? 1.506 -6.475 15.424 1.00 87.75 366 HIS A CA 1
ATOM 2865 C C . HIS A 1 366 ? 0.719 -7.780 15.516 1.00 87.75 366 HIS A C 1
ATOM 2867 O O . HIS A 1 366 ? 1.187 -8.810 15.032 1.00 87.75 366 HIS A O 1
ATOM 2873 N N . ALA A 1 367 ? -0.476 -7.720 16.103 1.00 95.00 367 ALA A N 1
ATOM 2874 C CA . ALA A 1 367 ? -1.406 -8.841 16.148 1.00 95.00 367 ALA A CA 1
ATOM 2875 C C . ALA A 1 367 ? -2.416 -8.738 15.002 1.00 95.00 367 ALA A C 1
ATOM 2877 O O . ALA A 1 367 ? -3.022 -7.693 14.755 1.00 95.00 367 ALA A O 1
ATOM 2878 N N . LEU A 1 368 ? -2.603 -9.854 14.310 1.00 91.81 368 LEU A N 1
ATOM 2879 C CA . LEU A 1 368 ? -3.507 -10.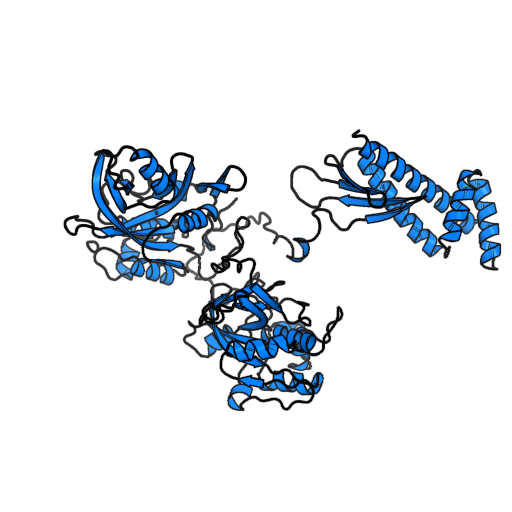038 13.178 1.00 91.81 368 LEU A CA 1
ATOM 2880 C C . LEU A 1 368 ? -4.367 -11.274 13.449 1.00 91.81 368 LEU A C 1
ATOM 2882 O O . LEU A 1 368 ? -4.004 -12.097 14.284 1.00 91.81 368 LEU A O 1
ATOM 2886 N N . ALA A 1 369 ? -5.475 -11.457 12.738 1.00 92.56 369 ALA A N 1
ATOM 2887 C CA . ALA A 1 369 ? -6.278 -12.671 12.872 1.00 92.56 369 ALA A CA 1
ATOM 2888 C C . ALA A 1 369 ? -6.298 -13.473 11.573 1.00 92.56 369 ALA A C 1
ATOM 2890 O O . ALA A 1 369 ? -6.651 -12.928 10.536 1.00 92.56 369 ALA A O 1
ATOM 2891 N N . ILE A 1 370 ? -6.003 -14.771 11.615 1.00 87.31 370 ILE A N 1
ATOM 2892 C CA . ILE A 1 370 ? -6.375 -15.693 10.538 1.00 87.31 370 ILE A CA 1
ATOM 2893 C C . ILE A 1 370 ? -7.830 -16.088 10.755 1.00 87.31 370 ILE A C 1
ATOM 2895 O O . ILE A 1 370 ? -8.173 -16.679 11.782 1.00 87.31 370 ILE A O 1
ATOM 2899 N N . VAL A 1 371 ? -8.681 -15.750 9.794 1.00 76.81 371 VAL A N 1
ATOM 2900 C CA . VAL A 1 371 ? -10.141 -15.896 9.894 1.00 76.81 371 VAL A CA 1
ATOM 2901 C C . VAL A 1 371 ? -10.707 -16.868 8.869 1.00 76.81 371 VAL A C 1
ATOM 2903 O O . VAL A 1 371 ? -11.868 -17.258 8.968 1.00 76.81 371 VAL A O 1
ATOM 2906 N N . GLY A 1 372 ? -9.881 -17.297 7.919 1.00 68.44 372 GLY A N 1
ATOM 2907 C CA . GLY A 1 372 ? -10.259 -18.226 6.871 1.00 68.44 372 GLY A CA 1
ATOM 2908 C C . GLY A 1 372 ? -9.059 -18.764 6.105 1.00 68.44 372 GLY A C 1
ATOM 2909 O O . GLY A 1 372 ? -7.906 -18.423 6.380 1.00 68.44 372 GLY A O 1
ATOM 2910 N N . TYR A 1 373 ? -9.333 -19.614 5.125 1.00 67.69 373 TYR A N 1
ATOM 2911 C CA . TYR A 1 373 ? -8.350 -20.105 4.173 1.00 67.69 373 TYR A CA 1
ATOM 2912 C C . TYR A 1 373 ? -8.989 -20.389 2.813 1.00 67.69 373 TYR A C 1
ATOM 2914 O O . TYR A 1 373 ? -10.207 -20.549 2.686 1.00 67.69 373 TYR A O 1
ATOM 2922 N N . VAL A 1 374 ? -8.142 -20.497 1.792 1.00 58.28 374 VAL A N 1
ATOM 2923 C CA . VAL A 1 374 ? -8.533 -20.853 0.428 1.00 58.28 374 VAL A CA 1
ATOM 2924 C C . VAL A 1 374 ? -7.691 -22.024 -0.056 1.00 58.28 374 VAL A C 1
ATOM 2926 O O . VAL A 1 374 ? -6.464 -22.005 0.056 1.00 58.28 374 VAL A O 1
ATOM 2929 N N . THR A 1 375 ? -8.352 -23.037 -0.612 1.00 58.66 375 THR A N 1
ATOM 2930 C CA . THR A 1 375 ? -7.714 -24.185 -1.273 1.00 58.66 375 THR A CA 1
ATOM 2931 C C . THR A 1 375 ? -8.201 -24.320 -2.709 1.00 58.66 375 THR A C 1
ATOM 2933 O O . THR A 1 375 ? -9.319 -23.916 -3.035 1.00 58.66 375 THR A O 1
ATOM 2936 N N . SER A 1 376 ? -7.380 -24.937 -3.557 1.00 52.97 376 SER A N 1
ATOM 2937 C CA . SER A 1 376 ? -7.790 -25.336 -4.905 1.00 52.97 376 SER A CA 1
ATOM 2938 C C . SER A 1 376 ? -8.842 -26.456 -4.862 1.00 52.97 376 SER A C 1
ATOM 2940 O O . SER A 1 376 ? -8.756 -27.353 -4.024 1.00 52.97 376 SER A O 1
ATOM 2942 N N . ASN A 1 377 ? -9.823 -26.422 -5.767 1.00 47.12 377 ASN A N 1
ATOM 2943 C CA . ASN A 1 377 ? -10.915 -27.410 -5.891 1.00 47.12 377 ASN A CA 1
ATOM 2944 C C . ASN A 1 377 ? -10.727 -28.382 -7.046 1.00 47.12 377 ASN A C 1
ATOM 2946 O O . ASN A 1 377 ? -11.579 -29.236 -7.272 1.00 47.12 377 ASN A O 1
ATOM 2950 N N . ASP A 1 378 ? -9.646 -28.244 -7.799 1.00 44.66 378 ASP A N 1
ATOM 2951 C CA . ASP A 1 378 ? -9.310 -29.130 -8.910 1.00 44.66 378 ASP A CA 1
ATOM 2952 C C . ASP A 1 378 ? -8.599 -30.419 -8.462 1.00 44.66 378 ASP A C 1
ATOM 2954 O O . ASP A 1 378 ? -8.273 -31.259 -9.296 1.00 44.66 378 ASP A O 1
ATOM 2958 N N . GLY A 1 379 ? -8.386 -30.601 -7.153 1.00 43.06 379 GLY A N 1
ATOM 2959 C CA . GLY A 1 379 ? -7.722 -31.779 -6.592 1.00 43.06 379 GLY A CA 1
ATOM 2960 C C . GLY A 1 379 ? -6.195 -31.757 -6.712 1.00 43.06 379 GLY A C 1
ATOM 2961 O O . GLY A 1 379 ? -5.555 -32.736 -6.330 1.00 43.06 379 GLY A O 1
ATOM 2962 N N . ASP A 1 380 ? -5.602 -30.661 -7.198 1.00 48.16 380 ASP A N 1
ATOM 2963 C CA . ASP A 1 380 ? -4.152 -30.505 -7.298 1.00 48.16 380 ASP A CA 1
ATOM 2964 C C . ASP A 1 380 ? -3.546 -30.090 -5.948 1.00 48.16 380 ASP A C 1
ATOM 2966 O O . ASP A 1 380 ? -3.568 -28.924 -5.547 1.00 48.16 380 ASP A O 1
ATOM 2970 N N . SER A 1 381 ? -2.971 -31.063 -5.240 1.00 52.91 381 SER A N 1
ATOM 2971 C CA . SER A 1 381 ? -2.292 -30.848 -3.958 1.00 52.91 381 SER A CA 1
ATOM 2972 C C . SER A 1 381 ? -0.954 -30.104 -4.070 1.00 52.91 381 SER A C 1
ATOM 2974 O O . SER A 1 381 ? -0.338 -29.842 -3.040 1.00 52.91 381 SER A O 1
ATOM 2976 N N . SER A 1 382 ? -0.470 -29.799 -5.282 1.00 52.66 382 SER A N 1
ATOM 2977 C CA . SER A 1 382 ? 0.765 -29.026 -5.492 1.00 52.66 382 SER A CA 1
ATOM 2978 C C . SER A 1 382 ? 0.554 -27.509 -5.424 1.00 52.66 382 SER A C 1
ATOM 2980 O O . SER A 1 382 ? 1.521 -26.761 -5.272 1.00 52.66 382 SER A O 1
ATOM 2982 N N . LYS A 1 383 ? -0.701 -27.041 -5.492 1.00 56.09 383 LYS A N 1
ATOM 2983 C CA . LYS A 1 383 ? -1.041 -25.618 -5.392 1.00 56.09 383 LYS A CA 1
ATOM 2984 C C . LYS A 1 383 ? -0.981 -25.135 -3.945 1.00 56.09 383 LYS A C 1
ATOM 2986 O O . LYS A 1 383 ? -1.578 -25.723 -3.045 1.00 56.09 383 LYS A O 1
ATOM 2991 N N . VAL A 1 384 ? -0.286 -24.020 -3.746 1.00 58.84 384 VAL A N 1
ATOM 2992 C CA . VAL A 1 384 ? -0.116 -23.369 -2.445 1.00 58.84 384 VAL A CA 1
ATOM 2993 C C . VAL A 1 384 ? -1.462 -22.808 -1.953 1.00 58.84 384 VAL A C 1
ATOM 2995 O O . VAL A 1 384 ? -2.081 -22.013 -2.664 1.00 58.84 384 VAL A O 1
ATOM 2998 N N . PRO A 1 385 ? -1.936 -23.195 -0.754 1.00 62.03 385 PRO A N 1
ATOM 2999 C CA . PRO A 1 385 ? -3.129 -22.606 -0.151 1.00 62.03 385 PRO A CA 1
ATOM 3000 C C . PRO A 1 385 ? -2.928 -21.143 0.259 1.00 62.03 385 PRO A C 1
ATOM 3002 O O . PRO A 1 385 ? -1.801 -20.685 0.410 1.00 62.03 385 PRO A O 1
ATOM 3005 N N . TYR A 1 386 ? -4.016 -20.427 0.536 1.00 60.50 386 TYR A N 1
ATOM 3006 C CA . TYR A 1 386 ? -3.962 -19.061 1.070 1.00 60.50 386 TYR A CA 1
ATOM 3007 C C . TYR A 1 386 ? -4.623 -18.986 2.444 1.00 60.50 386 TYR A C 1
ATOM 3009 O O . TYR A 1 386 ? -5.597 -19.690 2.705 1.00 60.50 386 TYR A O 1
ATOM 3017 N N . TYR A 1 387 ? -4.134 -18.098 3.302 1.00 68.12 387 TYR A N 1
ATOM 3018 C CA . TYR A 1 387 ? -4.816 -17.670 4.519 1.00 68.12 387 TYR A CA 1
ATOM 3019 C C . TYR A 1 387 ? -5.628 -16.407 4.246 1.00 68.12 387 TYR A C 1
ATOM 3021 O O . TYR A 1 387 ? -5.140 -15.502 3.573 1.00 68.12 387 TYR A O 1
ATOM 3029 N N . GLU A 1 388 ? -6.839 -16.332 4.792 1.00 68.44 388 GLU A N 1
ATOM 3030 C CA . GLU A 1 388 ? -7.607 -15.094 4.915 1.00 68.44 388 GLU A CA 1
ATOM 3031 C C . GLU A 1 388 ? -7.285 -14.448 6.264 1.00 68.44 388 GLU A C 1
ATOM 3033 O O . GLU A 1 388 ? -7.471 -15.062 7.318 1.00 68.44 388 GLU A O 1
ATOM 3038 N N . ILE A 1 389 ? -6.804 -13.212 6.229 1.00 74.19 389 ILE A N 1
ATOM 3039 C CA . ILE A 1 389 ? -6.296 -12.472 7.376 1.00 74.19 389 ILE A CA 1
ATOM 3040 C C . ILE A 1 389 ? -7.144 -11.221 7.599 1.00 74.19 389 ILE A C 1
ATOM 3042 O O . ILE A 1 389 ? -7.411 -10.467 6.665 1.00 74.19 389 ILE A O 1
ATOM 3046 N N . TRP A 1 390 ? -7.517 -10.949 8.844 1.00 75.94 390 TRP A N 1
ATOM 3047 C CA . TRP A 1 390 ? -8.007 -9.652 9.287 1.00 75.94 390 TRP A CA 1
ATOM 3048 C C . TRP A 1 390 ? -6.887 -8.874 9.980 1.00 75.94 390 TRP A C 1
ATOM 3050 O O . TRP A 1 390 ? -6.230 -9.374 10.895 1.00 75.94 390 TRP A O 1
ATOM 3060 N N . ASN A 1 391 ? -6.686 -7.632 9.543 1.00 78.69 391 ASN A N 1
ATOM 3061 C CA . ASN A 1 391 ? -5.837 -6.666 10.221 1.00 78.69 391 ASN A CA 1
ATOM 3062 C C . ASN A 1 391 ? -6.721 -5.727 11.053 1.00 78.69 391 ASN A C 1
ATOM 3064 O O . ASN A 1 391 ? -7.577 -5.080 10.448 1.00 78.69 391 ASN A O 1
ATOM 3068 N N . PRO A 1 392 ? -6.510 -5.584 12.377 1.00 77.06 392 PRO A N 1
ATOM 3069 C CA . PRO A 1 392 ? -7.291 -4.674 13.217 1.00 77.06 392 PRO A CA 1
ATOM 3070 C C . PRO A 1 392 ? -7.394 -3.238 12.697 1.00 77.06 392 PRO A C 1
ATOM 3072 O O . PRO A 1 392 ? -8.359 -2.544 13.000 1.00 77.06 392 PRO A O 1
ATOM 3075 N N . TRP A 1 393 ? -6.437 -2.780 11.888 1.00 68.19 393 TRP A N 1
ATOM 3076 C CA . TRP A 1 393 ? -6.470 -1.451 11.270 1.00 68.19 393 TRP A CA 1
ATOM 3077 C C . TRP A 1 393 ? -7.553 -1.289 10.194 1.00 68.19 393 TRP A C 1
ATOM 3079 O O . TRP A 1 393 ? -7.828 -0.164 9.778 1.00 68.19 393 TRP A O 1
ATOM 3089 N N . TRP A 1 394 ? -8.130 -2.386 9.696 1.00 56.28 394 TRP A N 1
ATOM 3090 C CA . TRP A 1 394 ? -8.971 -2.407 8.502 1.00 56.28 394 TRP A CA 1
ATOM 3091 C C . TRP A 1 394 ? -10.365 -2.968 8.784 1.00 56.28 394 TRP A C 1
ATOM 3093 O O . TRP A 1 394 ? -10.553 -3.894 9.571 1.00 56.28 394 TRP A O 1
ATOM 3103 N N . SER A 1 395 ? -11.352 -2.452 8.052 1.00 51.06 395 SER A N 1
ATOM 3104 C CA . SER A 1 395 ? -12.734 -2.949 8.039 1.00 51.06 395 SER A CA 1
ATOM 3105 C C . SER A 1 395 ? -12.949 -4.127 7.075 1.00 51.06 395 SER A C 1
ATOM 3107 O O . SER A 1 395 ? -14.084 -4.468 6.750 1.00 51.06 395 SER A O 1
ATOM 3109 N N . SER A 1 396 ? -11.869 -4.744 6.585 1.00 45.00 396 SER A N 1
ATOM 3110 C CA . SER A 1 396 ? -11.905 -5.850 5.622 1.00 45.00 396 SER A CA 1
ATOM 3111 C C . SER A 1 396 ? -10.767 -6.850 5.848 1.00 45.00 396 SER A C 1
ATOM 3113 O O . SER A 1 396 ? -9.818 -6.576 6.588 1.00 45.00 396 SER A O 1
ATOM 3115 N N . THR A 1 397 ? -10.884 -8.022 5.222 1.00 53.31 397 THR A N 1
ATOM 3116 C CA . THR A 1 397 ? -9.867 -9.081 5.214 1.00 53.31 397 THR A CA 1
ATOM 3117 C C . THR A 1 397 ? -9.014 -9.030 3.942 1.00 53.31 397 THR A C 1
ATOM 3119 O O . THR A 1 397 ? -9.372 -8.396 2.948 1.00 53.31 397 THR A O 1
ATOM 3122 N N . PHE A 1 398 ? -7.862 -9.696 3.969 1.00 51.59 398 PHE A N 1
ATOM 3123 C CA . PHE A 1 398 ? -6.951 -9.854 2.835 1.00 51.59 398 PHE A CA 1
ATOM 3124 C C . PHE A 1 398 ? -6.372 -11.270 2.800 1.00 51.59 398 PHE A C 1
ATOM 3126 O O . PHE A 1 398 ? -6.508 -12.017 3.764 1.00 51.59 398 PHE A O 1
ATOM 3133 N N . TYR A 1 399 ? -5.712 -11.648 1.703 1.00 53.84 399 TYR A N 1
ATOM 3134 C CA . TYR A 1 399 ? -5.164 -12.996 1.537 1.00 53.84 399 TYR A CA 1
ATOM 3135 C C . TYR A 1 399 ? -3.638 -12.996 1.452 1.00 53.84 399 TYR A C 1
ATOM 3137 O O . TYR A 1 399 ? -3.052 -12.153 0.770 1.00 53.84 399 TYR A O 1
ATOM 3145 N N . ILE A 1 400 ? -3.004 -13.978 2.096 1.00 53.69 400 ILE A N 1
ATOM 3146 C CA . ILE A 1 400 ? -1.566 -14.263 1.967 1.00 53.69 400 ILE A CA 1
ATOM 3147 C C . ILE A 1 400 ? -1.349 -15.738 1.602 1.00 53.69 400 ILE A C 1
ATOM 3149 O O . ILE A 1 400 ? -2.096 -16.583 2.099 1.00 53.69 400 ILE A O 1
ATOM 3153 N N . PRO A 1 401 ? -0.359 -16.086 0.758 1.00 56.91 401 PRO A N 1
ATOM 3154 C CA . PRO A 1 401 ? 0.002 -17.485 0.533 1.00 56.91 401 PRO A CA 1
ATOM 3155 C C . PRO A 1 401 ? 0.440 -18.152 1.843 1.00 56.91 401 PRO A C 1
ATOM 3157 O O . PRO A 1 401 ? 1.138 -17.540 2.652 1.00 56.91 401 PRO A O 1
ATOM 3160 N N . ALA A 1 402 ? 0.033 -19.400 2.060 1.00 65.25 402 ALA A N 1
ATOM 3161 C CA . ALA A 1 402 ? 0.281 -20.130 3.302 1.00 65.25 402 ALA A CA 1
ATOM 3162 C C . ALA A 1 402 ? 1.752 -20.531 3.501 1.00 65.25 402 ALA A C 1
ATOM 3164 O O . ALA A 1 402 ? 2.166 -20.808 4.626 1.00 65.25 402 ALA A O 1
ATOM 3165 N N . ASP A 1 403 ? 2.530 -20.563 2.419 1.00 67.69 403 ASP A N 1
ATOM 3166 C CA . ASP A 1 403 ? 3.976 -20.793 2.415 1.00 67.69 403 ASP A CA 1
ATOM 3167 C C . ASP A 1 403 ? 4.791 -19.493 2.524 1.00 67.69 403 ASP A C 1
ATOM 3169 O O . ASP A 1 403 ? 6.024 -19.530 2.579 1.00 67.69 403 ASP A O 1
ATOM 3173 N N . ASN A 1 404 ? 4.123 -18.336 2.570 1.00 63.81 404 ASN A N 1
ATOM 3174 C CA . ASN A 1 404 ? 4.813 -17.065 2.593 1.00 63.81 404 ASN A CA 1
ATOM 3175 C C . ASN A 1 404 ? 5.461 -16.824 3.964 1.00 63.81 404 ASN A C 1
ATOM 3177 O O . ASN A 1 404 ? 4.792 -16.757 4.995 1.00 63.81 404 ASN A O 1
ATOM 3181 N N . SER A 1 405 ? 6.782 -16.652 3.972 1.00 65.12 405 SER A N 1
ATOM 3182 C CA . SER A 1 405 ? 7.557 -16.463 5.204 1.00 65.12 405 SER A CA 1
ATOM 3183 C C . SER A 1 405 ? 7.607 -15.010 5.690 1.00 65.12 405 SER A C 1
ATOM 3185 O O . SER A 1 405 ? 7.978 -14.765 6.843 1.00 65.12 405 SER A O 1
ATOM 3187 N N . ILE A 1 406 ? 7.275 -14.047 4.818 1.00 62.62 406 ILE A N 1
ATOM 3188 C CA . ILE A 1 406 ? 7.321 -12.605 5.085 1.00 62.62 406 ILE A CA 1
ATOM 3189 C C . ILE A 1 406 ? 6.155 -11.921 4.364 1.00 62.62 406 ILE A C 1
ATOM 3191 O O . ILE A 1 406 ? 5.949 -12.115 3.169 1.00 62.62 406 ILE A O 1
ATOM 3195 N N . PHE A 1 407 ? 5.420 -11.062 5.059 1.00 54.31 407 PHE A N 1
ATOM 3196 C CA . PHE A 1 407 ? 4.367 -10.242 4.462 1.00 54.31 407 PHE A CA 1
ATOM 3197 C C . PHE A 1 407 ? 4.520 -8.785 4.892 1.00 54.31 407 PHE A C 1
ATOM 3199 O O . PHE A 1 407 ? 4.963 -8.500 5.998 1.00 54.31 407 PHE A O 1
ATOM 3206 N N . ARG A 1 408 ? 4.173 -7.843 4.012 1.00 52.00 408 ARG A N 1
ATOM 3207 C CA . ARG A 1 408 ? 4.373 -6.411 4.262 1.00 52.00 408 ARG A CA 1
ATOM 3208 C C . ARG A 1 408 ? 3.062 -5.737 4.650 1.00 52.00 408 ARG A C 1
ATOM 3210 O O . ARG A 1 408 ? 2.080 -5.858 3.924 1.00 52.00 408 ARG A O 1
ATOM 3217 N N . LEU A 1 409 ? 3.068 -4.989 5.754 1.00 50.22 409 LEU A N 1
ATOM 3218 C CA . LEU A 1 409 ? 1.945 -4.161 6.211 1.00 50.22 409 LEU A CA 1
ATOM 3219 C C . LEU A 1 409 ? 2.463 -2.779 6.608 1.00 50.22 409 LEU A C 1
ATOM 3221 O O . LEU A 1 409 ? 3.438 -2.683 7.348 1.00 50.22 409 LEU A O 1
ATOM 3225 N N . ALA A 1 410 ? 1.827 -1.712 6.114 1.00 50.59 410 ALA A N 1
ATOM 3226 C CA . ALA A 1 410 ? 2.215 -0.322 6.397 1.00 50.59 410 ALA A CA 1
ATOM 3227 C C . ALA A 1 410 ? 3.732 -0.053 6.243 1.00 50.59 410 ALA A C 1
ATOM 3229 O O . ALA A 1 410 ? 4.344 0.649 7.042 1.00 50.59 410 ALA A O 1
ATOM 3230 N N . GLY A 1 411 ? 4.357 -0.649 5.220 1.00 45.38 411 GLY A N 1
ATOM 3231 C CA . GLY A 1 411 ? 5.790 -0.508 4.940 1.00 45.38 411 GLY A CA 1
ATOM 3232 C C . GLY A 1 411 ? 6.729 -1.394 5.771 1.00 45.38 411 GLY A C 1
ATOM 3233 O O . GLY A 1 411 ? 7.901 -1.503 5.407 1.00 45.38 411 GLY A O 1
ATOM 3234 N N . ILE A 1 412 ? 6.238 -2.079 6.805 1.00 50.03 412 ILE A N 1
ATOM 3235 C CA . ILE A 1 412 ? 7.022 -2.979 7.661 1.00 50.03 412 ILE A CA 1
ATOM 3236 C C . ILE A 1 412 ? 6.926 -4.412 7.125 1.00 50.03 412 ILE A C 1
ATOM 3238 O O . ILE A 1 412 ? 5.836 -4.901 6.825 1.00 50.03 412 ILE A O 1
ATOM 3242 N N . ASP A 1 413 ? 8.075 -5.080 7.000 1.00 62.94 413 ASP A N 1
ATOM 3243 C CA . ASP A 1 413 ? 8.141 -6.504 6.672 1.00 62.94 413 ASP A CA 1
ATOM 3244 C C . ASP A 1 413 ? 7.949 -7.334 7.933 1.00 62.94 413 ASP A C 1
ATOM 3246 O O . ASP A 1 413 ? 8.806 -7.367 8.816 1.00 62.94 413 ASP A O 1
ATOM 3250 N N . TYR A 1 414 ? 6.824 -8.024 7.993 1.00 71.25 414 TYR A N 1
ATOM 3251 C CA . TYR A 1 414 ? 6.416 -8.841 9.112 1.00 71.25 414 TYR A CA 1
ATOM 3252 C C . TYR A 1 414 ? 6.692 -10.316 8.859 1.00 71.25 414 TYR A C 1
ATOM 3254 O O . TYR A 1 414 ? 6.447 -10.848 7.776 1.00 71.25 414 TYR A O 1
ATOM 3262 N N . ARG A 1 415 ? 7.143 -10.999 9.909 1.00 84.38 415 ARG A N 1
ATOM 3263 C CA . ARG A 1 415 ? 7.145 -12.458 9.997 1.00 84.38 415 ARG A CA 1
ATOM 3264 C C . ARG A 1 415 ? 6.223 -12.886 11.123 1.00 84.38 415 ARG A C 1
ATOM 3266 O O . ARG A 1 415 ? 6.330 -12.366 12.230 1.00 84.38 415 ARG A O 1
ATOM 3273 N N . TRP A 1 416 ? 5.361 -13.859 10.854 1.00 92.25 416 TRP A N 1
ATOM 3274 C CA . TRP A 1 416 ? 4.568 -14.526 11.882 1.00 92.25 416 TRP A CA 1
ATOM 3275 C C . TRP A 1 416 ? 5.491 -15.344 12.788 1.00 92.25 416 TRP A C 1
ATOM 3277 O O . TRP A 1 416 ? 6.146 -16.275 12.318 1.00 92.25 416 TRP A O 1
ATOM 3287 N N . THR A 1 417 ? 5.581 -14.993 14.074 1.00 91.00 417 THR A N 1
ATOM 3288 C CA . THR A 1 417 ? 6.453 -15.718 15.016 1.00 91.00 417 THR A CA 1
ATOM 3289 C C . THR A 1 417 ? 5.724 -16.311 16.206 1.00 91.00 417 THR A C 1
ATOM 3291 O O . THR A 1 417 ? 6.315 -17.150 16.876 1.00 91.00 417 THR A O 1
ATOM 3294 N N . ARG A 1 418 ? 4.479 -15.913 16.488 1.00 94.25 418 ARG A N 1
ATOM 3295 C CA . ARG A 1 418 ? 3.696 -16.479 17.591 1.00 94.25 418 ARG A CA 1
ATOM 3296 C C . ARG A 1 418 ? 2.226 -16.637 17.231 1.00 94.25 418 ARG A C 1
ATOM 3298 O O . ARG A 1 418 ? 1.665 -15.832 16.495 1.00 94.25 418 ARG A O 1
ATOM 3305 N N . SER A 1 419 ? 1.612 -17.690 17.756 1.00 97.50 419 SER A N 1
ATOM 3306 C CA . SER A 1 419 ? 0.223 -18.048 17.480 1.00 97.50 419 SER A CA 1
ATOM 3307 C C . SER A 1 419 ? -0.589 -18.159 18.760 1.00 97.50 419 SER A C 1
ATOM 3309 O O . SER A 1 419 ? -0.144 -18.825 19.699 1.00 97.50 419 SER A O 1
ATOM 3311 N N . TRP A 1 420 ? -1.801 -17.599 18.758 1.00 97.94 420 TRP A N 1
ATOM 3312 C CA . TRP A 1 420 ? -2.822 -17.905 19.760 1.00 97.94 420 TRP A CA 1
ATOM 3313 C C . TRP A 1 420 ? -3.978 -18.644 19.107 1.00 97.94 420 TRP A C 1
ATOM 3315 O O . TRP A 1 420 ? -4.615 -18.156 18.173 1.00 97.94 420 TRP A O 1
ATOM 3325 N N . TYR A 1 421 ? -4.239 -19.854 19.581 1.00 96.31 421 TYR A N 1
ATOM 3326 C CA . TYR A 1 421 ? -5.159 -20.774 18.927 1.00 96.31 421 TYR A CA 1
ATOM 3327 C C . TYR A 1 421 ? -5.811 -21.723 19.934 1.00 96.31 421 TYR A C 1
ATOM 3329 O O . TYR A 1 421 ? -5.556 -21.655 21.141 1.00 96.31 421 TYR A O 1
ATOM 3337 N N . ASN A 1 422 ? -6.668 -22.625 19.445 1.00 93.25 422 ASN A N 1
ATOM 3338 C CA . ASN A 1 422 ? -7.386 -23.596 20.268 1.00 93.25 422 ASN A CA 1
ATOM 3339 C C . ASN A 1 422 ? -8.258 -22.921 21.343 1.00 93.25 422 ASN A C 1
ATOM 3341 O O . ASN A 1 422 ? -8.307 -23.354 22.499 1.00 93.25 422 ASN A O 1
ATOM 3345 N N . TRP A 1 423 ? -8.937 -21.836 20.964 1.00 92.12 423 TRP A N 1
ATOM 3346 C CA . TRP A 1 423 ? -9.915 -21.143 21.804 1.00 92.12 423 TRP A CA 1
ATOM 3347 C C . TRP A 1 423 ? -11.013 -22.119 22.237 1.00 92.12 423 TRP A C 1
ATOM 3349 O O . TRP A 1 423 ? -11.666 -22.740 21.397 1.00 92.12 423 TRP A O 1
ATOM 3359 N N . ARG A 1 424 ? -11.198 -22.313 23.544 1.00 90.75 424 ARG A N 1
ATOM 3360 C CA . ARG A 1 424 ? -12.040 -23.402 24.063 1.00 90.75 424 ARG A CA 1
ATOM 3361 C C . ARG A 1 424 ? -12.756 -23.046 25.354 1.00 90.75 424 ARG A C 1
ATOM 3363 O O . ARG A 1 424 ? -12.248 -22.304 26.188 1.00 90.75 424 ARG A O 1
ATOM 3370 N N . GLN A 1 425 ? -13.924 -23.644 25.535 1.00 88.69 425 GLN A N 1
ATOM 3371 C CA . GLN A 1 425 ? -14.721 -23.529 26.748 1.00 88.69 425 GLN A CA 1
ATOM 3372 C C . GLN A 1 425 ? -14.035 -24.309 27.875 1.00 88.69 425 GLN A C 1
ATOM 3374 O O . GLN A 1 425 ? -13.557 -25.417 27.637 1.00 88.69 425 GLN A O 1
ATOM 3379 N N . ASP A 1 426 ? -13.958 -23.732 29.077 1.00 75.19 426 ASP A N 1
ATOM 3380 C CA . ASP A 1 426 ? -13.453 -24.386 30.299 1.00 75.19 426 ASP A CA 1
ATOM 3381 C C . ASP A 1 426 ? -12.011 -24.935 30.250 1.00 75.19 426 ASP A C 1
ATOM 3383 O O . ASP A 1 426 ? -11.518 -25.466 31.241 1.00 75.19 426 ASP A O 1
ATOM 3387 N N . GLY A 1 427 ? -11.265 -24.735 29.161 1.00 64.06 427 GLY A N 1
ATOM 3388 C CA . GLY A 1 427 ? -9.906 -25.258 29.029 1.00 64.06 427 GLY A CA 1
ATOM 3389 C C . GLY A 1 427 ? -8.886 -24.561 29.932 1.00 64.06 427 GLY A C 1
ATOM 3390 O O . GLY A 1 427 ? -9.031 -23.378 30.257 1.00 64.06 427 GLY A O 1
ATOM 3391 N N . LEU A 1 428 ? -7.834 -25.298 30.305 1.00 70.38 428 LEU A N 1
ATOM 3392 C CA . LEU A 1 428 ? -6.606 -24.739 30.880 1.00 70.38 428 LEU A CA 1
ATOM 3393 C C . LEU A 1 428 ? -5.972 -23.774 29.878 1.00 70.38 428 LEU A C 1
ATOM 3395 O O . LEU A 1 428 ? -5.936 -24.087 28.691 1.00 70.38 428 LEU A O 1
ATOM 3399 N N . VAL A 1 429 ? -5.452 -22.638 30.332 1.00 82.19 429 VAL A N 1
ATOM 3400 C CA . VAL A 1 429 ? -4.564 -21.812 29.504 1.00 82.19 429 VAL A CA 1
ATOM 3401 C C . VAL A 1 429 ? -3.250 -22.569 29.324 1.00 82.19 429 VAL A C 1
ATOM 3403 O O . VAL A 1 429 ? -2.704 -23.087 30.295 1.00 82.19 429 VAL A O 1
ATOM 3406 N N . SER A 1 430 ? -2.751 -22.642 28.091 1.00 86.94 430 SER A N 1
ATOM 3407 C CA . SER A 1 430 ? -1.462 -23.268 27.791 1.00 86.94 430 SER A CA 1
ATOM 3408 C C . SER A 1 430 ? -0.503 -22.215 27.258 1.00 86.94 430 SER A C 1
ATOM 3410 O O . SER A 1 430 ? -0.572 -21.855 26.086 1.00 86.94 430 SER A O 1
ATOM 3412 N N . VAL A 1 431 ? 0.380 -21.723 28.122 1.00 89.44 431 VAL A N 1
ATOM 3413 C CA . VAL A 1 431 ? 1.443 -20.771 27.786 1.00 89.44 431 VAL A CA 1
ATOM 3414 C C . VAL A 1 431 ? 2.679 -21.110 28.618 1.00 89.44 431 VAL A C 1
ATOM 3416 O O . VAL A 1 431 ? 2.561 -21.440 29.797 1.00 89.44 431 VAL A O 1
ATOM 3419 N N . ASN A 1 432 ? 3.867 -21.066 28.012 1.00 88.56 432 ASN A N 1
ATOM 3420 C CA . ASN A 1 432 ? 5.121 -21.243 28.747 1.00 88.56 432 ASN A CA 1
ATOM 3421 C C . ASN A 1 432 ? 5.331 -20.059 29.711 1.00 88.56 432 ASN A C 1
ATOM 3423 O O . ASN A 1 432 ? 5.049 -18.920 29.345 1.00 88.56 432 ASN A O 1
ATOM 3427 N N . GLU A 1 433 ? 5.863 -20.297 30.912 1.00 88.12 433 GLU A N 1
ATOM 3428 C CA . GLU A 1 433 ? 6.181 -19.242 31.884 1.00 88.12 433 GLU A CA 1
ATOM 3429 C C . GLU A 1 433 ? 7.047 -18.110 31.310 1.00 88.12 433 GLU A C 1
ATOM 3431 O O . GLU A 1 433 ? 6.853 -16.948 31.671 1.00 88.12 433 GLU A O 1
ATOM 3436 N N . SER A 1 434 ? 7.999 -18.418 30.421 1.00 88.38 434 SER A N 1
ATOM 3437 C CA . SER A 1 434 ? 8.842 -17.397 29.787 1.00 88.38 434 SER A CA 1
ATOM 3438 C C . SER A 1 434 ? 8.048 -16.537 28.802 1.00 88.38 434 SER A C 1
ATOM 3440 O O . SER A 1 434 ? 8.188 -15.315 28.815 1.00 88.38 434 SER A O 1
ATOM 3442 N N . THR A 1 435 ? 7.169 -17.150 28.006 1.00 88.06 435 THR A N 1
ATOM 3443 C CA . THR A 1 435 ? 6.252 -16.461 27.087 1.00 88.06 435 THR A CA 1
ATOM 3444 C C . THR A 1 435 ? 5.228 -15.628 27.853 1.00 88.06 435 THR A C 1
ATOM 3446 O O . THR A 1 435 ? 4.999 -14.479 27.503 1.00 88.06 435 THR A O 1
ATOM 3449 N N . ALA A 1 436 ? 4.675 -16.136 28.956 1.00 90.56 436 ALA A N 1
ATOM 3450 C CA . ALA A 1 436 ? 3.678 -15.422 29.756 1.00 90.56 436 ALA A CA 1
ATOM 3451 C C . ALA A 1 436 ? 4.179 -14.062 30.283 1.00 90.56 436 ALA A C 1
ATOM 3453 O O . ALA A 1 436 ? 3.383 -13.143 30.459 1.00 90.56 436 ALA A O 1
ATOM 3454 N N . LYS A 1 437 ? 5.493 -13.918 30.508 1.00 90.50 437 LYS A N 1
ATOM 3455 C CA . LYS A 1 437 ? 6.126 -12.666 30.961 1.00 90.50 437 LYS A CA 1
ATOM 3456 C C . LYS A 1 437 ? 6.378 -11.659 29.833 1.00 90.50 437 LYS A C 1
ATOM 3458 O O . LYS A 1 437 ? 6.696 -10.507 30.120 1.00 90.50 437 LYS A O 1
ATOM 3463 N N . GLN A 1 438 ? 6.279 -12.072 28.570 1.00 89.56 438 GLN A N 1
ATOM 3464 C CA . GLN A 1 438 ? 6.466 -11.175 27.433 1.00 89.56 438 GLN A CA 1
ATOM 3465 C C . GLN A 1 438 ? 5.264 -10.246 27.264 1.00 89.56 438 GLN A C 1
ATOM 3467 O O . GLN A 1 438 ? 4.154 -10.544 27.713 1.00 89.56 438 GLN A O 1
ATOM 3472 N N . LYS A 1 439 ? 5.488 -9.117 26.591 1.00 89.50 439 LYS A N 1
ATOM 3473 C CA . LYS A 1 439 ? 4.407 -8.215 26.190 1.00 89.50 439 LYS A CA 1
ATOM 3474 C C . LYS A 1 439 ? 3.637 -8.800 25.006 1.00 89.50 439 LYS A C 1
ATOM 3476 O O . LYS A 1 439 ? 4.219 -9.465 24.142 1.00 89.50 439 LYS A O 1
ATOM 3481 N N . VAL A 1 440 ? 2.337 -8.525 24.967 1.00 91.00 440 VAL A N 1
ATOM 3482 C CA . VAL A 1 440 ? 1.539 -8.743 23.752 1.00 91.00 440 VAL A CA 1
ATOM 3483 C C . VAL A 1 440 ? 2.016 -7.812 22.634 1.00 91.00 440 VAL A C 1
ATOM 3485 O O . VAL A 1 440 ? 2.650 -6.788 22.905 1.00 91.00 440 VAL A O 1
ATOM 3488 N N . ALA A 1 441 ? 1.725 -8.162 21.381 1.00 87.50 441 ALA A N 1
ATOM 3489 C CA . ALA A 1 441 ? 1.914 -7.244 20.264 1.00 87.50 441 ALA A CA 1
ATOM 3490 C C . ALA A 1 441 ? 1.069 -5.974 20.479 1.00 87.50 441 ALA A C 1
ATOM 3492 O O . ALA A 1 441 ? -0.068 -6.042 20.953 1.00 87.50 441 ALA A O 1
ATOM 3493 N N . SER A 1 442 ? 1.647 -4.804 20.202 1.00 82.12 442 SER A N 1
ATOM 3494 C CA . SER A 1 442 ? 1.070 -3.538 20.663 1.00 82.12 442 SER A CA 1
ATOM 3495 C C . SER A 1 442 ? 1.359 -2.345 19.756 1.00 82.12 442 SER A C 1
ATOM 3497 O O . SER A 1 442 ? 1.452 -1.225 20.244 1.00 82.12 442 SER A O 1
ATOM 3499 N N . ILE A 1 443 ? 1.539 -2.526 18.452 1.00 74.12 443 ILE A N 1
ATOM 3500 C CA . ILE A 1 443 ? 1.632 -1.369 17.555 1.00 74.12 443 ILE A CA 1
ATOM 3501 C C . ILE A 1 443 ? 0.241 -0.727 17.355 1.00 74.12 443 ILE A C 1
ATOM 3503 O O . ILE A 1 443 ? -0.769 -1.420 17.201 1.00 74.12 443 ILE A O 1
ATOM 3507 N N . GLY A 1 444 ? 0.177 0.608 17.397 1.00 59.41 444 GLY A N 1
ATOM 3508 C CA . GLY A 1 444 ? -1.008 1.393 17.021 1.00 59.41 444 GLY A CA 1
ATOM 3509 C C . GLY A 1 444 ? -1.247 1.373 15.510 1.00 59.41 444 GLY A C 1
ATOM 3510 O O . GLY A 1 444 ? -0.356 0.987 14.759 1.00 59.41 444 GLY A O 1
ATOM 3511 N N . ASN A 1 445 ? -2.411 1.817 15.027 1.00 60.62 445 ASN A N 1
ATOM 3512 C CA . ASN A 1 445 ? -2.597 2.022 13.590 1.00 60.62 445 ASN A CA 1
ATOM 3513 C C . ASN A 1 445 ? -1.734 3.213 13.131 1.00 60.62 445 ASN A C 1
ATOM 3515 O O . ASN A 1 445 ? -2.066 4.357 13.463 1.00 60.62 445 ASN A O 1
ATOM 3519 N N . PRO A 1 446 ? -0.669 3.000 12.338 1.00 47.62 446 PRO A N 1
ATOM 3520 C CA . PRO A 1 446 ? 0.248 4.072 11.955 1.00 47.62 446 PRO A CA 1
ATOM 3521 C C . PRO A 1 446 ? -0.420 5.148 11.082 1.00 47.62 446 PRO A C 1
ATOM 3523 O O . PRO A 1 446 ? 0.098 6.254 10.971 1.00 47.62 446 PRO A O 1
ATOM 3526 N N . ILE A 1 447 ? -1.587 4.855 10.495 1.00 43.25 447 ILE A N 1
ATOM 3527 C CA . ILE A 1 447 ? -2.360 5.772 9.642 1.00 43.25 447 ILE A CA 1
ATOM 3528 C C . ILE A 1 447 ? -3.307 6.657 10.476 1.00 43.25 447 ILE A C 1
ATOM 3530 O O . ILE A 1 447 ? -3.724 7.725 10.037 1.00 43.25 447 ILE A O 1
ATOM 3534 N N . SER A 1 448 ? -3.638 6.241 11.701 1.00 36.00 448 SER A N 1
ATOM 3535 C CA . SER A 1 448 ? -4.566 6.959 12.589 1.00 36.00 448 SER A CA 1
ATOM 3536 C C . SER A 1 448 ? -3.911 8.091 13.395 1.00 36.00 448 SER A C 1
ATOM 3538 O O . SER A 1 448 ? -4.602 8.958 13.932 1.00 36.00 448 SER A O 1
ATOM 3540 N N . VAL A 1 449 ? -2.576 8.110 13.464 1.00 31.34 449 VAL A N 1
ATOM 3541 C CA . VAL A 1 449 ? -1.793 9.150 14.137 1.00 31.34 449 VAL A CA 1
ATOM 3542 C C . VAL A 1 449 ? -1.600 10.323 13.172 1.00 31.34 449 VAL A C 1
ATOM 3544 O O . VAL A 1 449 ? -0.531 10.531 12.603 1.00 31.34 449 VAL A O 1
ATOM 3547 N N . VAL A 1 450 ? -2.648 11.124 12.981 1.00 33.94 450 VAL A N 1
ATOM 3548 C CA . VAL A 1 450 ? -2.460 12.507 12.530 1.00 33.94 450 VAL A CA 1
ATOM 3549 C C . VAL A 1 450 ? -1.898 13.257 13.744 1.00 33.94 450 VAL A C 1
ATOM 3551 O O . VAL A 1 450 ? -2.625 13.497 14.697 1.00 33.94 450 VAL A O 1
ATOM 3554 N N . GLU A 1 451 ? -0.594 13.554 13.720 1.00 28.61 451 GLU A N 1
ATOM 3555 C CA . GLU A 1 451 ? 0.195 14.274 14.746 1.00 28.61 451 GLU A CA 1
ATOM 3556 C C . GLU A 1 451 ? 0.757 13.463 15.937 1.00 28.61 451 GLU A C 1
ATOM 3558 O O . GLU A 1 451 ? 0.353 13.629 17.085 1.00 28.61 451 GLU A O 1
ATOM 3563 N N . LYS A 1 452 ? 1.814 12.676 15.694 1.00 25.83 452 LYS A N 1
ATOM 3564 C CA . LYS A 1 452 ? 3.037 12.671 16.526 1.00 25.83 452 LYS A CA 1
ATOM 3565 C C . LYS A 1 452 ? 4.121 11.827 15.859 1.00 25.83 452 LYS A C 1
ATOM 3567 O O . LYS A 1 452 ? 4.056 10.604 15.832 1.00 25.83 452 LYS A O 1
ATOM 3572 N N . ASN A 1 453 ? 5.129 12.511 15.328 1.00 26.06 453 ASN A N 1
ATOM 3573 C CA . ASN A 1 453 ? 6.368 11.893 14.878 1.00 26.06 453 ASN A CA 1
ATOM 3574 C C . ASN A 1 453 ? 7.026 11.181 16.072 1.00 26.06 453 ASN A C 1
ATOM 3576 O O . ASN A 1 453 ? 7.402 11.842 17.037 1.00 26.06 453 ASN A O 1
ATOM 3580 N N . PHE A 1 454 ? 7.193 9.860 16.005 1.00 26.34 454 PHE A N 1
ATOM 3581 C CA . PHE A 1 454 ? 8.006 9.103 16.971 1.00 26.3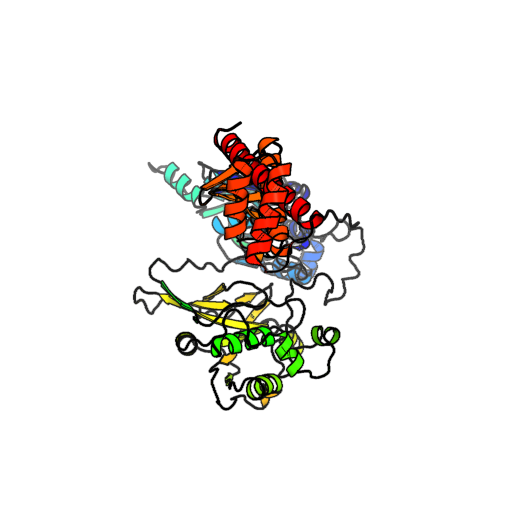4 454 PHE A CA 1
ATOM 3582 C C . PHE A 1 454 ? 9.520 9.202 16.693 1.00 26.34 454 PHE A C 1
ATOM 3584 O O . PHE A 1 454 ? 10.318 8.546 17.348 1.00 26.34 454 PHE A O 1
ATOM 3591 N N . ILE A 1 455 ? 9.932 10.064 15.758 1.00 28.70 455 ILE A N 1
ATOM 3592 C CA . ILE A 1 455 ? 11.329 10.425 15.505 1.00 28.70 455 ILE A CA 1
ATOM 3593 C C . ILE A 1 455 ? 11.391 11.953 15.457 1.00 28.70 455 ILE A C 1
ATOM 3595 O O . ILE A 1 455 ? 10.603 12.570 14.735 1.00 28.70 455 ILE A O 1
ATOM 3599 N N . GLU A 1 456 ? 12.280 12.576 16.238 1.00 25.77 456 GLU A N 1
ATOM 3600 C CA . GLU A 1 456 ? 12.464 14.031 16.193 1.00 25.77 456 GLU A CA 1
ATOM 3601 C C . GLU A 1 456 ? 12.684 14.500 14.739 1.00 25.77 456 GLU A C 1
ATOM 3603 O O . GLU A 1 456 ? 13.494 13.909 14.017 1.00 25.77 456 GLU A O 1
ATOM 3608 N N . PRO A 1 457 ? 11.970 15.546 14.277 1.00 28.89 457 PRO A N 1
ATOM 3609 C CA . PRO A 1 457 ? 12.190 16.124 12.959 1.00 28.89 457 PRO A CA 1
ATOM 3610 C C . PRO A 1 457 ? 13.657 16.513 12.783 1.00 28.89 457 PRO A C 1
ATOM 3612 O O . PRO A 1 457 ? 14.215 17.216 13.625 1.00 28.89 457 PRO A O 1
ATOM 3615 N N . ASN A 1 458 ? 14.265 16.098 11.670 1.00 32.00 458 ASN A N 1
ATOM 3616 C CA . ASN A 1 458 ? 15.630 16.484 11.333 1.00 32.00 458 ASN A CA 1
ATOM 3617 C C . ASN A 1 458 ? 15.727 18.029 11.271 1.00 32.00 458 ASN A C 1
ATOM 3619 O O . ASN A 1 458 ? 15.078 18.644 10.417 1.00 32.00 458 ASN A O 1
ATOM 3623 N N . PRO A 1 459 ? 16.521 18.671 12.147 1.00 31.73 459 PRO A N 1
ATOM 3624 C CA . PRO A 1 459 ? 16.560 20.127 12.291 1.00 31.73 459 PRO A CA 1
ATOM 3625 C C . PRO A 1 459 ? 17.121 20.868 11.066 1.00 31.73 459 PRO A C 1
ATOM 3627 O O . PRO A 1 459 ? 17.018 22.092 11.009 1.00 31.73 459 PRO A O 1
ATOM 3630 N N . ILE A 1 460 ? 17.674 20.146 10.084 1.00 34.56 460 ILE A N 1
ATOM 3631 C CA . ILE A 1 460 ? 18.232 20.697 8.841 1.00 34.56 460 ILE A CA 1
ATOM 3632 C C . ILE A 1 460 ? 17.119 21.137 7.862 1.00 34.56 460 ILE A C 1
ATOM 3634 O O . ILE A 1 460 ? 17.357 21.960 6.985 1.00 34.56 460 ILE A O 1
ATOM 3638 N N . LEU A 1 461 ? 15.874 20.674 8.043 1.00 34.78 461 LEU A N 1
ATOM 3639 C CA . LEU A 1 461 ? 14.728 21.007 7.183 1.00 34.78 461 LEU A CA 1
ATOM 3640 C C . LEU A 1 461 ? 13.866 22.137 7.782 1.00 34.78 461 LEU A C 1
ATOM 3642 O O . LEU A 1 461 ? 12.701 21.936 8.129 1.00 34.78 461 LEU A O 1
ATOM 3646 N N . ARG A 1 462 ? 14.424 23.347 7.933 1.00 29.66 462 ARG A N 1
ATOM 3647 C CA . ARG A 1 462 ? 13.645 24.558 8.268 1.00 29.66 462 ARG A CA 1
ATOM 3648 C C . ARG A 1 462 ? 13.612 25.523 7.086 1.00 29.66 462 ARG A C 1
ATOM 3650 O O . ARG A 1 462 ? 14.517 26.333 6.938 1.00 29.66 462 ARG A O 1
ATOM 3657 N N . GLY A 1 463 ? 12.519 25.529 6.320 1.00 26.56 463 GLY A N 1
ATOM 3658 C CA . GLY A 1 463 ? 12.332 26.555 5.292 1.00 26.56 463 GLY A CA 1
ATOM 3659 C C . GLY A 1 463 ? 11.069 26.428 4.445 1.00 26.56 463 GLY A C 1
ATOM 3660 O O . GLY A 1 463 ? 11.054 25.736 3.443 1.00 26.56 463 GLY A O 1
ATOM 3661 N N . LYS A 1 464 ? 10.027 27.184 4.816 1.00 26.39 464 LYS A N 1
ATOM 3662 C CA . LYS A 1 464 ? 8.905 27.636 3.963 1.00 26.39 464 LYS A CA 1
ATOM 3663 C C . LYS A 1 464 ? 8.017 26.579 3.276 1.00 26.39 464 LYS A C 1
ATOM 3665 O O . LYS A 1 464 ? 7.652 26.737 2.116 1.00 26.39 464 LYS A O 1
ATOM 3670 N N . THR A 1 465 ? 7.448 25.648 4.034 1.00 27.69 465 THR A N 1
ATOM 3671 C CA . THR A 1 465 ? 6.053 25.240 3.784 1.00 27.69 465 THR A CA 1
ATOM 3672 C C . THR A 1 465 ? 5.131 26.196 4.539 1.00 27.69 465 THR A C 1
ATOM 3674 O O . THR A 1 465 ? 4.750 25.972 5.685 1.00 27.69 465 THR A O 1
ATOM 3677 N N . PHE A 1 466 ? 4.791 27.325 3.908 1.00 21.81 466 PHE A N 1
ATOM 3678 C CA . PHE A 1 466 ? 3.620 28.091 4.332 1.00 21.81 466 PHE A CA 1
ATOM 3679 C C . PHE A 1 466 ? 2.414 27.160 4.180 1.00 21.81 466 PHE A C 1
ATOM 3681 O O . PHE A 1 466 ? 2.020 26.820 3.064 1.00 21.81 466 PHE A O 1
ATOM 3688 N N . TYR A 1 467 ? 1.850 26.731 5.307 1.00 27.11 467 TYR A N 1
ATOM 3689 C CA . TYR A 1 467 ? 0.547 26.093 5.370 1.00 27.11 467 TYR A CA 1
ATOM 3690 C C . TYR A 1 467 ? -0.491 27.054 4.782 1.00 27.11 467 TYR A C 1
ATOM 3692 O O . TYR A 1 467 ? -1.072 27.879 5.481 1.00 27.11 467 TYR A O 1
ATOM 3700 N N . SER A 1 468 ? -0.755 26.937 3.483 1.00 21.86 468 SER A N 1
ATOM 3701 C CA . SER A 1 468 ? -2.109 27.143 2.996 1.00 21.86 468 SER A CA 1
ATOM 3702 C C . SER A 1 468 ? -2.774 25.776 3.030 1.00 21.86 468 SER A C 1
ATOM 3704 O O . SER A 1 468 ? -2.635 24.952 2.130 1.00 21.86 468 SER A O 1
ATOM 3706 N N . ASN A 1 469 ? -3.459 25.525 4.146 1.00 24.30 469 ASN A N 1
ATOM 3707 C CA . ASN A 1 469 ? -4.449 24.468 4.275 1.00 24.30 469 ASN A CA 1
ATOM 3708 C C . ASN A 1 469 ? -5.558 24.714 3.242 1.00 24.30 469 ASN A C 1
ATOM 3710 O O . ASN A 1 469 ? -6.638 25.210 3.563 1.00 24.30 469 ASN A O 1
ATOM 3714 N N . ILE A 1 470 ? -5.323 24.343 1.985 1.00 22.70 470 ILE A N 1
ATOM 3715 C CA . ILE A 1 470 ? -6.421 23.964 1.109 1.00 22.70 470 ILE A CA 1
ATOM 3716 C C . ILE A 1 470 ? -6.820 22.574 1.580 1.00 22.70 470 ILE A C 1
ATOM 3718 O O . ILE A 1 470 ? -6.248 21.586 1.142 1.00 22.70 470 ILE A O 1
ATOM 3722 N N . ASN A 1 471 ? -7.751 22.559 2.539 1.00 27.97 471 ASN A N 1
ATOM 3723 C CA . ASN A 1 471 ? -8.635 21.456 2.916 1.00 27.97 471 ASN A CA 1
ATOM 3724 C C . ASN A 1 471 ? -8.447 20.180 2.074 1.00 27.97 471 ASN A C 1
ATOM 3726 O O . ASN A 1 471 ? -9.265 19.871 1.207 1.00 27.97 471 ASN A O 1
ATOM 3730 N N . LEU A 1 472 ? -7.432 19.388 2.401 1.00 25.12 472 LEU A N 1
ATOM 3731 C CA . LEU A 1 472 ? -7.495 17.947 2.234 1.00 25.12 472 LEU A CA 1
ATOM 3732 C C . LEU A 1 472 ? -8.060 17.426 3.548 1.00 25.12 472 LEU A C 1
ATOM 3734 O O . LEU A 1 472 ? -7.364 16.883 4.396 1.00 25.12 472 LEU A O 1
ATOM 3738 N N . LYS A 1 473 ? -9.357 17.696 3.745 1.00 24.97 473 LYS A N 1
ATOM 3739 C CA . LYS A 1 473 ? -10.138 16.925 4.702 1.00 24.97 473 LYS A CA 1
ATOM 3740 C C . LYS A 1 473 ? -10.028 15.483 4.241 1.00 24.97 473 LYS A C 1
ATOM 3742 O O . LYS A 1 473 ? -10.425 15.203 3.109 1.00 24.97 473 LYS A O 1
ATOM 3747 N N . ASN A 1 474 ? -9.497 14.633 5.114 1.00 27.67 474 ASN A N 1
ATOM 3748 C CA . ASN A 1 474 ? -9.615 13.188 5.032 1.00 27.67 474 ASN A CA 1
ATOM 3749 C C . ASN A 1 474 ? -11.001 12.849 4.487 1.00 27.67 474 ASN A C 1
ATOM 3751 O O . ASN A 1 474 ? -12.036 13.137 5.098 1.00 27.67 474 ASN A O 1
ATOM 3755 N N . SER A 1 475 ? -10.988 12.345 3.262 1.00 29.02 475 SER A N 1
ATOM 3756 C CA . SER A 1 475 ? -12.113 11.691 2.637 1.00 29.02 475 SER A CA 1
ATOM 3757 C C . SER A 1 475 ? -12.551 10.568 3.564 1.00 29.02 475 SER A C 1
ATOM 3759 O O . SER A 1 475 ? -11.805 9.620 3.768 1.00 29.02 475 SER A O 1
ATOM 3761 N N . GLN A 1 476 ? -13.726 10.766 4.154 1.00 28.19 476 GLN A N 1
ATOM 3762 C CA . GLN A 1 476 ? -14.764 9.768 4.379 1.00 28.19 476 GLN A CA 1
ATOM 3763 C C . GLN A 1 476 ? -14.289 8.372 4.796 1.00 28.19 476 GLN A C 1
ATOM 3765 O O . GLN A 1 476 ? -13.768 7.601 3.998 1.00 28.19 476 GLN A O 1
ATOM 3770 N N . ASP A 1 477 ? -14.602 8.064 6.054 1.00 27.72 477 ASP A N 1
ATOM 3771 C CA . ASP A 1 477 ? -14.916 6.738 6.580 1.00 27.72 477 ASP A CA 1
ATOM 3772 C C . ASP A 1 477 ? -15.255 5.710 5.480 1.00 27.72 477 ASP A C 1
ATOM 3774 O O . ASP A 1 477 ? -16.192 5.893 4.695 1.00 27.72 477 ASP A O 1
ATOM 3778 N N . VAL A 1 478 ? -14.482 4.624 5.438 1.00 27.50 478 VAL A N 1
ATOM 3779 C CA . VAL A 1 478 ? -14.596 3.517 4.475 1.00 27.50 478 VAL A CA 1
ATOM 3780 C C . VAL A 1 478 ? -15.987 2.861 4.535 1.00 27.50 478 VAL A C 1
ATOM 3782 O O . VAL A 1 478 ? -16.442 2.290 3.544 1.00 27.50 478 VAL A O 1
ATOM 3785 N N . MET A 1 479 ? -16.737 3.049 5.630 1.00 24.55 479 MET A N 1
ATOM 3786 C CA . MET A 1 479 ? -18.145 2.647 5.749 1.00 24.55 479 MET A CA 1
ATOM 3787 C C . MET A 1 479 ? -19.100 3.434 4.830 1.00 24.55 479 MET A C 1
ATOM 3789 O O . MET A 1 479 ? -20.234 3.007 4.630 1.00 24.55 479 MET A O 1
ATOM 3793 N N . GLN A 1 480 ? -18.671 4.550 4.224 1.00 29.70 480 GLN A N 1
ATOM 3794 C CA . GLN A 1 480 ? -19.460 5.292 3.228 1.00 29.70 480 GLN A CA 1
ATOM 3795 C C . GLN A 1 480 ? -19.225 4.839 1.782 1.00 29.70 480 GLN A C 1
ATOM 3797 O O . GLN A 1 480 ? -19.984 5.241 0.904 1.00 29.70 480 GLN A O 1
ATOM 3802 N N . GLN A 1 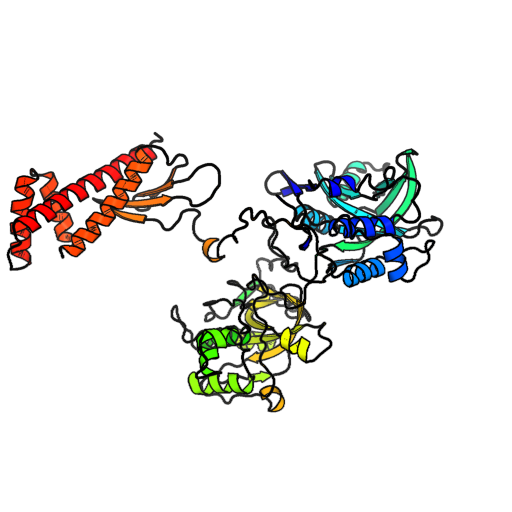481 ? -18.224 3.994 1.504 1.00 29.06 481 GLN A N 1
ATOM 3803 C CA . GLN A 1 481 ? -17.904 3.587 0.126 1.00 29.06 481 GLN A CA 1
ATOM 3804 C C . GLN A 1 481 ? -18.857 2.527 -0.454 1.00 29.06 481 GLN A C 1
ATOM 3806 O O . GLN A 1 481 ? -18.865 2.318 -1.665 1.00 29.06 481 GLN A O 1
ATOM 3811 N N . TYR A 1 482 ? -19.700 1.905 0.378 1.00 28.22 482 TYR A N 1
ATOM 3812 C CA . TYR A 1 482 ? -20.724 0.940 -0.055 1.00 28.22 482 TYR A CA 1
ATOM 3813 C C . TYR A 1 482 ? -22.166 1.388 0.217 1.00 28.22 482 TYR A C 1
ATOM 3815 O O . TYR A 1 482 ? -23.106 0.632 -0.030 1.00 28.22 482 TYR A O 1
ATOM 3823 N N . VAL A 1 483 ? -22.373 2.622 0.680 1.00 32.78 483 VAL A N 1
ATOM 3824 C CA . VAL A 1 483 ? -23.714 3.207 0.788 1.00 32.78 483 VAL A CA 1
ATOM 3825 C C . VAL A 1 483 ? -23.971 3.990 -0.493 1.00 32.78 483 VAL A 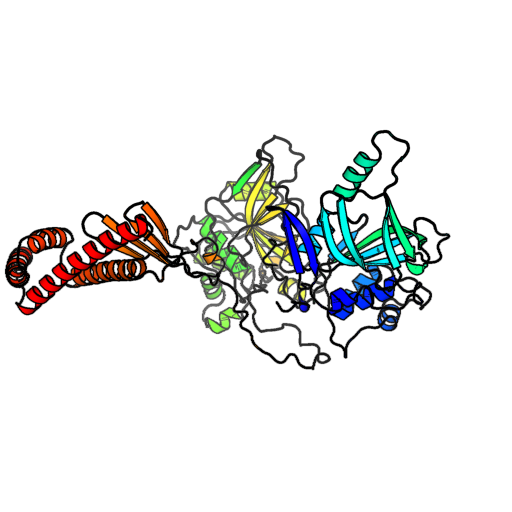C 1
ATOM 3827 O O . VAL A 1 483 ? -23.066 4.640 -1.006 1.00 32.78 483 VAL A O 1
ATOM 3830 N N . SER A 1 484 ? -25.180 3.876 -1.050 1.00 39.69 484 SER A N 1
ATOM 3831 C CA . SER A 1 484 ? -25.558 4.527 -2.309 1.00 39.69 484 SER A CA 1
ATOM 3832 C C . SER A 1 484 ? -25.057 5.979 -2.370 1.00 39.69 484 SER A C 1
ATOM 3834 O O . SER A 1 484 ? -25.052 6.655 -1.348 1.00 39.69 484 SER A O 1
ATOM 3836 N N . GLU A 1 485 ? -24.696 6.498 -3.549 1.00 44.69 485 GLU A N 1
ATOM 3837 C CA . GLU A 1 485 ? -24.261 7.904 -3.732 1.00 44.69 485 GLU A CA 1
ATOM 3838 C C . GLU A 1 485 ? -25.270 8.952 -3.214 1.00 44.69 485 GLU A C 1
ATOM 3840 O O . GLU A 1 485 ? -24.980 10.150 -3.149 1.00 44.69 485 GLU A O 1
ATOM 3845 N N . PHE A 1 486 ? -26.469 8.496 -2.863 1.00 44.88 486 PHE A N 1
ATOM 3846 C CA . PHE A 1 486 ? -27.488 9.234 -2.157 1.00 44.88 486 PHE A CA 1
ATOM 3847 C C . PHE A 1 486 ? -27.396 8.963 -0.650 1.00 44.88 486 PHE A C 1
ATOM 3849 O O . PHE A 1 486 ? -27.287 7.814 -0.223 1.00 44.88 486 PHE A O 1
ATOM 3856 N N . GLY A 1 487 ? -27.486 10.023 0.162 1.00 48.66 487 GLY A N 1
ATOM 3857 C CA . GLY A 1 487 ? -27.616 9.876 1.617 1.00 48.66 487 GLY A CA 1
ATOM 3858 C C . GLY A 1 487 ? -28.821 9.007 2.009 1.00 48.66 487 GLY A C 1
ATOM 3859 O O . GLY A 1 487 ? -29.605 8.606 1.151 1.00 48.66 487 GLY A O 1
ATOM 3860 N N . ALA A 1 488 ? -28.987 8.724 3.306 1.00 51.25 488 ALA A N 1
ATOM 3861 C CA . ALA A 1 488 ? -30.113 7.927 3.799 1.00 51.25 488 ALA A CA 1
ATOM 3862 C C . ALA A 1 488 ? -31.444 8.394 3.177 1.00 51.25 488 ALA A C 1
ATOM 3864 O O . ALA A 1 488 ? -31.767 9.583 3.216 1.00 51.25 488 ALA A O 1
ATOM 3865 N N . GLU A 1 489 ? -32.181 7.463 2.567 1.00 61.62 489 GLU A N 1
ATOM 3866 C CA . GLU A 1 489 ? -33.437 7.786 1.896 1.00 61.62 489 GLU A CA 1
ATOM 3867 C C . GLU A 1 489 ? -34.484 8.187 2.937 1.00 61.62 489 GLU A C 1
ATOM 3869 O O . GLU A 1 489 ? -34.848 7.406 3.819 1.00 61.62 489 GLU A O 1
ATOM 3874 N N . GLU A 1 490 ? -34.984 9.416 2.834 1.00 74.62 490 GLU A N 1
ATOM 3875 C CA . GLU A 1 490 ? -36.111 9.864 3.638 1.00 74.62 490 GLU A CA 1
ATOM 3876 C C . GLU A 1 490 ? -37.391 9.323 3.012 1.00 74.62 490 GLU A C 1
ATOM 3878 O O . GLU A 1 490 ? -37.676 9.596 1.846 1.00 74.62 490 GLU A O 1
ATOM 3883 N N . THR A 1 491 ? -38.167 8.561 3.784 1.00 80.50 491 THR A N 1
ATOM 3884 C CA . THR A 1 491 ? -39.402 7.930 3.309 1.00 80.50 491 THR A CA 1
ATOM 3885 C C . THR A 1 491 ? -40.584 8.324 4.183 1.00 80.50 491 THR A C 1
ATOM 3887 O O . THR A 1 491 ? -40.450 8.491 5.397 1.00 80.50 491 THR A O 1
ATOM 3890 N N . ALA A 1 492 ? -41.744 8.497 3.557 1.00 80.81 492 ALA A N 1
ATOM 3891 C CA . ALA A 1 492 ? -42.996 8.780 4.235 1.00 80.81 492 ALA A CA 1
ATOM 3892 C C . ALA A 1 492 ? -44.156 8.086 3.515 1.00 80.81 492 ALA A C 1
ATOM 3894 O O . ALA A 1 492 ? -44.295 8.148 2.291 1.00 80.81 492 ALA A O 1
ATOM 3895 N N . GLU A 1 493 ? -45.017 7.435 4.286 1.00 81.56 493 GLU A N 1
ATOM 3896 C CA . GLU A 1 493 ? -46.270 6.887 3.778 1.00 81.56 493 GLU A CA 1
ATOM 3897 C C . GLU A 1 493 ? -47.288 8.019 3.584 1.00 81.56 493 GLU A C 1
ATOM 3899 O O . GLU A 1 493 ? -47.628 8.742 4.531 1.00 81.56 493 GLU A O 1
ATOM 3904 N N . GLY A 1 494 ? -47.786 8.149 2.357 1.00 82.38 494 GLY A N 1
ATOM 3905 C CA . GLY A 1 494 ? -48.922 8.990 2.001 1.00 82.38 494 GLY A CA 1
ATOM 3906 C C . GLY A 1 494 ? -50.168 8.155 1.700 1.00 82.38 494 GLY A C 1
ATOM 3907 O O . GLY A 1 494 ? -50.241 6.957 1.967 1.00 82.38 494 GLY A O 1
ATOM 3908 N N . ILE A 1 495 ? -51.166 8.794 1.103 1.00 82.06 495 ILE A N 1
ATOM 3909 C CA . ILE A 1 495 ? -52.422 8.164 0.698 1.00 82.06 495 ILE A CA 1
ATOM 3910 C C . ILE A 1 495 ? -52.150 7.226 -0.487 1.00 82.06 495 ILE A C 1
ATOM 3912 O O . ILE A 1 495 ? -51.840 7.676 -1.591 1.00 82.06 495 ILE A O 1
ATOM 3916 N N . GLY A 1 496 ? -52.258 5.916 -0.245 1.00 76.44 496 GLY A N 1
ATOM 3917 C CA . GLY A 1 496 ? -52.179 4.866 -1.269 1.00 76.44 496 GLY A CA 1
ATOM 3918 C C . GLY A 1 496 ? -50.785 4.597 -1.851 1.00 76.44 496 GLY A C 1
ATOM 3919 O O . GLY A 1 496 ? -50.672 3.813 -2.792 1.00 76.44 496 GLY A O 1
ATOM 3920 N N . ALA A 1 497 ? -49.733 5.237 -1.334 1.00 82.88 497 ALA A N 1
ATOM 3921 C CA . ALA A 1 497 ? -48.356 5.011 -1.766 1.00 82.88 497 ALA A CA 1
ATOM 3922 C C . ALA A 1 497 ? -47.340 5.484 -0.720 1.00 82.88 497 ALA A C 1
ATOM 3924 O O . ALA A 1 497 ? -47.584 6.431 0.032 1.00 82.88 497 ALA A O 1
ATOM 3925 N N . THR A 1 498 ? -46.166 4.862 -0.741 1.00 85.69 498 THR A N 1
ATOM 3926 C CA . THR A 1 498 ? -45.002 5.291 0.036 1.00 85.69 498 THR A CA 1
ATOM 3927 C C . THR A 1 498 ? -44.085 6.113 -0.847 1.00 85.69 498 THR A C 1
ATOM 3929 O O . THR A 1 498 ? -43.637 5.643 -1.891 1.00 85.69 498 THR A O 1
ATOM 3932 N N . TYR A 1 499 ? -43.776 7.330 -0.421 1.00 85.56 499 TYR A N 1
ATOM 3933 C CA . TYR A 1 499 ? -42.888 8.231 -1.144 1.00 85.56 499 TYR A CA 1
ATOM 3934 C C . TYR A 1 499 ? -41.526 8.258 -0.469 1.00 85.56 499 TYR A C 1
ATOM 3936 O O . TYR A 1 499 ? -41.432 8.149 0.753 1.00 85.56 499 TYR A O 1
ATOM 3944 N N . GLY A 1 500 ? -40.473 8.398 -1.262 1.00 81.94 500 GLY A N 1
ATOM 3945 C CA . GLY A 1 500 ? -39.121 8.530 -0.749 1.00 81.94 500 GLY A CA 1
ATOM 3946 C C . GLY A 1 500 ? -38.291 9.472 -1.594 1.00 81.94 500 GLY A C 1
ATOM 3947 O O . GLY A 1 500 ? -38.567 9.663 -2.780 1.00 81.94 500 GLY A O 1
ATOM 3948 N N . PHE A 1 501 ? -37.279 10.082 -0.997 1.00 77.12 501 PHE A N 1
ATOM 3949 C CA . PHE A 1 501 ? -36.250 10.768 -1.758 1.00 77.12 501 PHE A CA 1
ATOM 3950 C C . PHE A 1 501 ? -34.893 10.647 -1.076 1.00 77.12 501 PHE A C 1
ATOM 3952 O O . PHE A 1 501 ? -34.781 10.546 0.144 1.00 77.12 501 PHE A O 1
ATOM 3959 N N . ALA A 1 502 ? -33.849 10.707 -1.888 1.00 66.38 502 ALA A N 1
ATOM 3960 C CA . ALA A 1 502 ? -32.477 10.742 -1.437 1.00 66.38 502 ALA A CA 1
ATOM 3961 C C . ALA A 1 502 ? -31.703 11.696 -2.354 1.00 66.38 502 ALA A C 1
ATOM 3963 O O . ALA A 1 502 ? -31.837 11.648 -3.575 1.00 66.38 502 ALA A O 1
ATOM 3964 N N . SER A 1 503 ? -30.938 12.621 -1.777 1.00 62.28 503 SER A N 1
ATOM 3965 C CA . SER A 1 503 ? -30.122 13.574 -2.543 1.00 62.28 503 SER A CA 1
ATOM 3966 C C . SER A 1 503 ? -28.672 13.116 -2.559 1.00 62.28 503 SER A C 1
ATOM 3968 O O . SER A 1 503 ? -28.158 12.661 -1.534 1.00 62.28 503 SER A O 1
ATOM 3970 N N . SER A 1 504 ? -28.012 13.240 -3.710 1.00 57.81 504 SER A N 1
ATOM 3971 C CA . SER A 1 504 ? -26.600 12.904 -3.824 1.00 57.81 504 SER A CA 1
ATOM 3972 C C . SER A 1 504 ? -25.751 13.904 -3.043 1.00 57.81 504 SER A C 1
ATOM 3974 O O . SER A 1 504 ? -26.007 15.112 -3.043 1.00 57.81 504 SER A O 1
ATOM 3976 N N . THR A 1 505 ? -24.749 13.394 -2.332 1.00 52.31 505 THR A N 1
ATOM 3977 C CA . THR A 1 505 ? -23.895 14.192 -1.434 1.00 52.31 505 THR A CA 1
ATOM 3978 C C . THR A 1 505 ? -22.555 14.581 -2.075 1.00 52.31 505 THR A C 1
ATOM 3980 O O . THR A 1 505 ? -21.758 15.296 -1.466 1.00 52.31 505 THR A O 1
ATOM 3983 N N . GLY A 1 506 ? -22.304 14.158 -3.321 1.00 43.97 506 GLY A N 1
ATOM 3984 C CA . GLY A 1 506 ? -21.036 14.344 -4.033 1.00 43.97 506 GLY A CA 1
ATOM 3985 C C . GLY A 1 506 ? -20.860 15.709 -4.716 1.00 43.97 506 GLY A C 1
ATOM 3986 O O . GLY A 1 506 ? -21.772 16.243 -5.339 1.00 43.97 506 GLY A O 1
ATOM 3987 N N . LYS A 1 507 ? -19.633 16.251 -4.665 1.00 43.06 507 LYS A N 1
ATOM 3988 C CA . LYS A 1 507 ? -19.181 17.495 -5.332 1.00 43.06 507 LYS A CA 1
ATOM 3989 C C . LYS A 1 507 ? -18.940 17.360 -6.854 1.00 43.06 507 LYS A C 1
ATOM 3991 O O . LYS A 1 507 ? -18.159 18.129 -7.415 1.00 43.06 507 LYS A O 1
ATOM 3996 N N . LEU A 1 508 ? -19.566 16.403 -7.542 1.00 37.69 508 LEU A N 1
ATOM 3997 C CA . LEU A 1 508 ? -19.559 16.371 -9.011 1.00 37.69 508 LEU A CA 1
ATOM 3998 C C . LEU A 1 508 ? -20.598 17.370 -9.540 1.00 37.69 508 LEU A C 1
ATOM 4000 O O . LEU A 1 508 ? -21.593 17.660 -8.882 1.00 37.69 508 LEU A O 1
ATOM 4004 N N . LYS A 1 509 ? -20.331 17.964 -10.705 1.00 41.75 509 LYS A N 1
ATOM 4005 C CA . LYS A 1 509 ? -21.188 18.978 -11.336 1.00 41.75 509 LYS A CA 1
ATOM 4006 C C . LYS A 1 509 ? -22.628 18.455 -11.502 1.00 41.75 509 LYS A C 1
ATOM 4008 O O . LYS A 1 509 ? -22.904 17.726 -12.445 1.00 41.75 509 LYS A O 1
ATOM 4013 N N . GLY A 1 510 ? -23.516 18.878 -10.599 1.00 49.50 510 GLY A N 1
ATOM 4014 C CA . GLY A 1 510 ? -24.952 18.577 -10.584 1.00 49.50 510 GLY A CA 1
ATOM 4015 C C . GLY A 1 510 ? -25.353 17.728 -9.376 1.00 49.50 510 GLY A C 1
ATOM 4016 O O . GLY A 1 510 ? -25.019 16.551 -9.306 1.00 49.50 510 GLY A O 1
ATOM 4017 N N . LYS A 1 511 ? -26.094 18.312 -8.419 1.00 58.12 511 LYS A N 1
ATOM 4018 C CA . LYS A 1 511 ? -26.822 17.529 -7.403 1.00 58.12 511 LYS A CA 1
ATOM 4019 C C . LYS A 1 511 ? -27.741 16.554 -8.162 1.00 58.12 511 LYS A C 1
ATOM 4021 O O . LYS A 1 511 ? -28.365 16.976 -9.126 1.00 58.12 511 LYS A O 1
ATOM 4026 N N . ILE A 1 512 ? -27.841 15.291 -7.765 1.00 59.06 512 ILE A N 1
ATOM 4027 C CA . ILE A 1 512 ? -28.791 14.322 -8.337 1.00 59.06 512 ILE A CA 1
ATOM 4028 C C . ILE A 1 512 ? -29.795 14.000 -7.233 1.00 59.06 512 ILE A C 1
ATOM 4030 O O . ILE A 1 512 ? -29.402 13.763 -6.093 1.00 59.06 512 ILE A O 1
ATOM 4034 N N . LEU A 1 513 ? -31.089 14.009 -7.535 1.00 71.44 513 LEU A N 1
ATOM 4035 C CA . LEU A 1 513 ? -32.141 13.617 -6.598 1.00 71.44 513 LEU A CA 1
ATOM 4036 C C . LEU A 1 513 ? -32.729 12.282 -7.047 1.00 71.44 513 LEU A C 1
ATOM 4038 O O . LEU A 1 513 ? -33.327 12.204 -8.115 1.00 71.44 513 LEU A O 1
ATOM 4042 N N . ARG A 1 514 ? -32.584 11.234 -6.240 1.00 76.94 514 ARG A N 1
ATOM 4043 C CA . ARG A 1 514 ? -33.339 9.994 -6.412 1.00 76.94 514 ARG A CA 1
ATOM 4044 C C . ARG A 1 514 ? -34.687 10.163 -5.731 1.00 76.94 514 ARG A C 1
ATOM 4046 O O . ARG A 1 514 ? -34.738 10.491 -4.552 1.00 76.94 514 ARG A O 1
ATOM 4053 N N . ILE A 1 515 ? -35.765 9.930 -6.463 1.00 77.94 515 ILE A N 1
ATOM 4054 C CA . ILE A 1 515 ? -37.131 9.915 -5.937 1.00 77.94 515 ILE A CA 1
ATOM 4055 C C . ILE A 1 515 ? -37.694 8.498 -6.018 1.00 77.94 515 ILE A C 1
ATOM 4057 O O . ILE A 1 515 ? -37.379 7.748 -6.945 1.00 77.94 515 ILE A O 1
ATOM 4061 N N . ARG A 1 516 ? -38.540 8.136 -5.057 1.00 84.50 516 ARG A N 1
ATOM 4062 C CA . ARG A 1 516 ? -39.185 6.831 -4.940 1.00 84.50 516 ARG A CA 1
ATOM 4063 C C . ARG A 1 516 ? -40.691 6.987 -4.783 1.00 84.50 516 ARG A C 1
ATOM 4065 O O . ARG A 1 516 ? -41.161 7.844 -4.032 1.00 84.50 516 ARG A O 1
ATOM 4072 N N . LYS A 1 517 ? -41.435 6.107 -5.449 1.00 87.00 517 LYS A N 1
ATOM 4073 C CA . LYS A 1 517 ? -42.843 5.831 -5.171 1.00 87.00 517 LYS A CA 1
ATOM 4074 C C . LYS A 1 517 ? -43.032 4.318 -5.131 1.00 87.00 517 LYS A C 1
ATOM 4076 O O . LYS A 1 517 ? -42.854 3.641 -6.140 1.00 87.00 517 LYS A O 1
ATOM 4081 N N . ASN A 1 518 ? -43.399 3.799 -3.965 1.00 85.00 518 ASN A N 1
ATOM 4082 C CA . ASN A 1 518 ? -43.404 2.371 -3.653 1.00 85.00 518 ASN A CA 1
ATOM 4083 C C . ASN A 1 518 ? -42.032 1.754 -3.963 1.00 85.00 518 ASN A C 1
ATOM 4085 O O . ASN A 1 518 ? -41.036 2.197 -3.401 1.00 85.00 518 ASN A O 1
ATOM 4089 N N . GLU A 1 519 ? -41.970 0.779 -4.864 1.00 77.38 519 GLU A N 1
ATOM 4090 C CA . GLU A 1 519 ? -40.728 0.115 -5.276 1.00 77.38 519 GLU A CA 1
ATOM 4091 C C . GLU A 1 519 ? -40.052 0.807 -6.474 1.00 77.38 519 GLU A C 1
ATOM 4093 O O . GLU A 1 519 ? -38.896 0.529 -6.784 1.00 77.38 519 GLU A O 1
ATOM 4098 N N . SER A 1 520 ? -40.743 1.742 -7.140 1.00 74.44 520 SER A N 1
ATOM 4099 C CA . SER A 1 520 ? -40.217 2.431 -8.320 1.00 74.44 520 SER A CA 1
ATOM 4100 C C . SER A 1 520 ? -39.309 3.591 -7.923 1.00 74.44 520 SER A C 1
ATOM 4102 O O . SER A 1 520 ? -39.719 4.489 -7.179 1.00 74.44 520 SER A O 1
ATOM 4104 N N . THR A 1 521 ? -38.083 3.599 -8.452 1.00 75.44 521 THR A N 1
ATOM 4105 C CA . THR A 1 521 ? -37.081 4.646 -8.210 1.00 75.44 521 THR A CA 1
ATOM 4106 C C . THR A 1 521 ? -36.680 5.338 -9.507 1.00 75.44 521 THR A C 1
ATOM 4108 O O . THR A 1 521 ? -36.572 4.709 -10.559 1.00 75.44 521 THR A O 1
ATOM 4111 N N . LYS A 1 522 ? -36.443 6.652 -9.439 1.00 72.50 522 LYS A N 1
ATOM 4112 C CA . LYS A 1 522 ? -36.001 7.455 -10.584 1.00 72.50 522 LYS A CA 1
ATOM 4113 C C . LYS A 1 522 ? -34.959 8.482 -10.157 1.00 72.50 522 LYS A C 1
ATOM 4115 O O . LYS A 1 522 ? -35.106 9.113 -9.114 1.00 72.50 522 LYS A O 1
ATOM 4120 N N . ASN A 1 523 ? -33.920 8.662 -10.970 1.00 74.81 523 ASN A N 1
ATOM 4121 C CA . ASN A 1 523 ? -32.878 9.661 -10.733 1.00 74.81 523 ASN A CA 1
ATOM 4122 C C . ASN A 1 523 ? -33.177 10.940 -11.528 1.00 74.81 523 ASN A C 1
ATOM 4124 O O . ASN A 1 523 ? -33.418 10.888 -12.733 1.00 74.81 523 ASN A O 1
ATOM 4128 N N . ILE A 1 524 ? -33.128 12.085 -10.852 1.00 69.25 524 ILE A N 1
ATOM 4129 C CA . ILE A 1 524 ? -33.357 13.419 -11.403 1.00 69.25 524 ILE A CA 1
ATOM 4130 C C . ILE A 1 524 ? -32.036 14.182 -11.385 1.00 69.25 524 ILE A C 1
ATOM 4132 O O . ILE A 1 524 ? -31.493 14.485 -10.325 1.00 69.25 524 ILE A O 1
ATOM 4136 N N . TYR A 1 525 ? -31.531 14.516 -12.569 1.00 66.00 525 TYR A N 1
ATOM 4137 C CA . TYR A 1 525 ? -30.222 15.154 -12.748 1.00 66.00 525 TYR A CA 1
ATOM 4138 C C . TYR A 1 525 ? -30.273 16.698 -12.660 1.00 66.00 525 TYR A C 1
ATOM 4140 O O . TYR A 1 525 ? -29.230 17.347 -12.676 1.00 66.00 525 TYR A O 1
ATOM 4148 N N . SER A 1 526 ? -31.475 17.276 -12.498 1.00 63.06 526 SER A N 1
ATOM 4149 C CA . SER A 1 526 ? -31.736 18.719 -12.325 1.00 63.06 526 SER A CA 1
ATOM 4150 C C . SER A 1 526 ? -32.611 19.006 -11.086 1.00 63.06 526 SER A C 1
ATOM 4152 O O . SER A 1 526 ? -33.761 19.420 -11.209 1.00 63.06 526 SER A O 1
ATOM 4154 N N . PRO A 1 527 ? -32.114 18.813 -9.855 1.00 57.16 527 PRO A N 1
ATOM 4155 C CA . PRO A 1 527 ? -32.923 18.881 -8.632 1.00 57.16 527 PRO A CA 1
ATOM 4156 C C . PRO A 1 527 ? -33.315 20.300 -8.205 1.00 57.16 527 PRO A C 1
ATOM 4158 O O . PRO A 1 527 ? -34.020 20.462 -7.216 1.00 57.16 527 PRO A O 1
ATOM 4161 N N . ALA A 1 528 ? -32.868 21.328 -8.932 1.00 59.56 528 ALA A N 1
ATOM 4162 C CA . ALA A 1 528 ? -33.344 22.702 -8.772 1.00 59.56 528 ALA A CA 1
ATOM 4163 C C . ALA A 1 528 ? -34.695 22.958 -9.474 1.00 59.56 528 ALA A C 1
ATOM 4165 O O . ALA A 1 528 ? -35.221 24.065 -9.388 1.00 59.56 528 ALA A O 1
ATOM 4166 N N . LEU A 1 529 ? -35.260 21.963 -10.173 1.00 70.38 529 LEU A N 1
ATOM 4167 C CA . LEU A 1 529 ? -36.603 22.052 -10.746 1.00 70.38 529 LEU A CA 1
ATOM 4168 C C . LEU A 1 529 ? -37.642 22.289 -9.630 1.00 70.38 529 LEU A C 1
ATOM 4170 O O . LEU A 1 529 ? -37.619 21.568 -8.628 1.00 70.38 529 LEU A O 1
ATOM 4174 N N . PRO A 1 530 ? -38.596 23.228 -9.797 1.00 76.06 530 PRO A N 1
ATOM 4175 C CA . PRO A 1 530 ? -39.623 23.499 -8.789 1.00 76.06 530 PRO A CA 1
ATOM 4176 C C . PRO A 1 530 ? -40.391 22.244 -8.357 1.00 76.06 530 PRO A C 1
ATOM 4178 O O . PRO A 1 530 ? -40.628 22.046 -7.170 1.00 76.06 530 PRO A O 1
ATOM 4181 N N . ALA A 1 531 ? -40.702 21.345 -9.298 1.00 78.12 531 ALA A N 1
ATOM 4182 C CA . ALA A 1 531 ? -41.369 20.079 -8.998 1.00 78.12 531 ALA A CA 1
ATOM 4183 C C . ALA A 1 531 ? -40.523 19.153 -8.101 1.00 78.12 531 ALA A C 1
ATOM 4185 O O . ALA A 1 531 ? -41.074 18.491 -7.225 1.00 78.12 531 ALA A O 1
ATOM 4186 N N . ALA A 1 532 ? -39.196 19.131 -8.266 1.00 76.62 532 ALA A N 1
ATOM 4187 C CA . ALA A 1 532 ? -38.289 18.335 -7.436 1.00 76.62 532 ALA A CA 1
ATOM 4188 C C . ALA A 1 532 ? -38.211 18.876 -6.001 1.00 76.62 532 ALA A C 1
ATOM 4190 O O . ALA A 1 532 ? -38.292 18.103 -5.048 1.00 76.62 532 ALA A O 1
ATOM 4191 N N . LEU A 1 533 ? -38.132 20.200 -5.842 1.00 80.75 533 LEU A N 1
ATOM 4192 C CA . LEU A 1 533 ? -38.141 20.850 -4.528 1.00 80.75 533 LEU A CA 1
ATOM 4193 C C . LEU A 1 533 ? -39.483 20.651 -3.812 1.00 80.75 533 LEU A C 1
ATOM 4195 O O . LEU A 1 533 ? -39.506 20.192 -2.672 1.00 80.75 533 LEU A O 1
ATOM 4199 N N . SER A 1 534 ? -40.600 20.889 -4.506 1.00 84.88 534 SER A N 1
ATOM 4200 C CA . SER A 1 534 ? -41.939 20.684 -3.945 1.00 84.88 534 SER A CA 1
ATOM 4201 C C . SER A 1 534 ? -42.232 19.217 -3.618 1.00 84.88 534 SER A C 1
ATOM 4203 O O . SER A 1 534 ? -42.972 18.942 -2.675 1.00 84.88 534 SER A O 1
ATOM 4205 N N . PHE A 1 535 ? -41.653 18.261 -4.354 1.00 86.94 535 PHE A N 1
ATOM 4206 C CA . PHE A 1 535 ? -41.731 16.842 -4.003 1.00 86.94 535 PHE A CA 1
ATOM 4207 C C . PHE A 1 535 ? -41.009 16.551 -2.681 1.00 86.94 535 PHE A C 1
ATOM 4209 O O . PHE A 1 535 ? -41.588 15.932 -1.790 1.00 86.94 535 PHE A O 1
ATOM 4216 N N . VAL A 1 536 ? -39.775 17.038 -2.526 1.00 86.56 536 VAL A N 1
ATOM 4217 C CA . VAL A 1 536 ? -38.978 16.866 -1.299 1.00 86.56 536 VAL A CA 1
ATOM 4218 C C . VAL A 1 536 ? -39.683 17.477 -0.087 1.00 86.56 536 VAL A C 1
ATOM 4220 O O . VAL A 1 536 ? -39.804 16.825 0.951 1.00 86.56 536 VAL A O 1
ATOM 4223 N N . GLU A 1 537 ? -40.189 18.703 -0.215 1.00 89.00 537 GLU A N 1
ATOM 4224 C CA . GLU A 1 537 ? -40.930 19.384 0.853 1.00 89.00 537 GLU A CA 1
ATOM 4225 C C . GLU A 1 537 ? -42.198 18.621 1.245 1.00 89.00 537 GLU A C 1
ATOM 4227 O O . GLU A 1 537 ? -42.474 18.449 2.432 1.00 89.00 537 GLU A O 1
ATOM 4232 N N . ALA A 1 538 ? -42.932 18.091 0.265 1.00 88.62 538 ALA A N 1
ATOM 4233 C CA . ALA A 1 538 ? -44.129 17.302 0.518 1.00 88.62 538 ALA A CA 1
ATOM 4234 C C . ALA A 1 538 ? -43.828 16.000 1.282 1.00 88.62 538 ALA A C 1
ATOM 4236 O O . ALA A 1 538 ? -44.554 15.660 2.218 1.00 88.62 538 ALA A O 1
ATOM 4237 N N . VAL A 1 539 ? -42.745 15.287 0.941 1.00 86.31 539 VAL A N 1
ATOM 4238 C CA . VAL A 1 539 ? -42.333 14.064 1.659 1.00 86.31 539 VAL A CA 1
ATOM 4239 C C . VAL A 1 539 ? -41.907 14.382 3.097 1.00 86.31 539 VAL A C 1
ATOM 4241 O O . VAL A 1 539 ? -42.317 13.682 4.025 1.00 86.31 539 VAL A O 1
ATOM 4244 N N . LYS A 1 540 ? -41.168 15.477 3.313 1.00 87.00 540 LYS A N 1
ATOM 4245 C CA . LYS A 1 540 ? -40.811 15.944 4.665 1.00 87.00 540 LYS A CA 1
ATOM 4246 C C . LYS A 1 540 ? -42.040 16.341 5.484 1.00 87.00 540 LYS A C 1
ATOM 4248 O O . LYS A 1 540 ? -42.147 15.968 6.651 1.00 87.00 540 LYS A O 1
ATOM 4253 N N . GLY A 1 541 ? -42.991 17.034 4.860 1.00 85.94 541 GLY A N 1
ATOM 4254 C CA . GLY A 1 541 ? -44.263 17.398 5.481 1.00 85.94 541 GLY A CA 1
ATOM 4255 C C . GLY A 1 541 ? -45.094 16.176 5.883 1.00 85.94 541 GLY A C 1
ATOM 4256 O O . GLY A 1 541 ? -45.640 16.140 6.980 1.00 85.94 541 GLY A O 1
ATOM 4257 N N . LEU A 1 542 ? -45.146 15.128 5.052 1.00 85.06 542 LEU A N 1
ATOM 4258 C CA . LEU A 1 542 ? -45.824 13.871 5.403 1.00 85.06 542 LEU A CA 1
ATOM 4259 C C . LEU A 1 542 ? -45.214 13.203 6.637 1.00 85.06 542 LEU A C 1
ATOM 4261 O O . LEU A 1 542 ? -45.948 12.715 7.499 1.00 85.06 542 LEU A O 1
ATOM 4265 N N . LYS A 1 543 ? -43.882 13.183 6.721 1.00 82.56 543 LYS A N 1
ATOM 4266 C CA . LYS A 1 543 ? -43.162 12.605 7.856 1.00 82.56 543 LYS A CA 1
ATOM 4267 C C . LYS A 1 543 ? -43.451 13.369 9.148 1.00 82.56 543 LYS A C 1
ATOM 4269 O O . LYS A 1 543 ? -43.861 12.755 10.130 1.00 82.56 543 LYS A O 1
ATOM 4274 N N . SER A 1 544 ? -43.333 14.697 9.116 1.00 85.50 544 SER A N 1
ATOM 4275 C CA . SER A 1 544 ? -43.641 15.550 10.271 1.00 85.50 544 SER A CA 1
ATOM 4276 C C . SER A 1 544 ? -45.095 15.387 10.726 1.00 85.50 544 SER A C 1
ATOM 4278 O O . SER A 1 544 ? -45.364 15.243 11.918 1.00 85.50 544 SER A O 1
ATOM 4280 N N . ASN A 1 545 ? -46.035 15.286 9.782 1.00 83.81 545 ASN A N 1
ATOM 4281 C CA . ASN A 1 545 ? -47.439 15.094 10.126 1.00 83.81 545 ASN A CA 1
ATOM 4282 C C . ASN A 1 545 ? -47.691 13.753 10.830 1.00 83.81 545 ASN A C 1
ATOM 4284 O O . ASN A 1 545 ? -48.504 13.686 11.750 1.00 83.81 545 ASN A O 1
ATOM 4288 N N . ARG A 1 546 ? -46.975 12.686 10.447 1.00 76.50 546 ARG A N 1
ATOM 4289 C CA . ARG A 1 546 ? -47.047 11.386 11.135 1.00 76.50 546 ARG A CA 1
ATOM 4290 C C . ARG A 1 546 ? -46.497 11.425 12.551 1.00 76.50 546 ARG A C 1
ATOM 4292 O O . ARG A 1 546 ? -47.116 10.853 13.443 1.00 76.50 546 ARG A O 1
ATOM 4299 N N . GLU A 1 547 ? -45.379 12.105 12.765 1.00 76.81 547 GLU A N 1
ATOM 4300 C CA . GLU A 1 547 ? -44.814 12.291 14.105 1.00 76.81 547 GLU A CA 1
ATOM 4301 C C . GLU A 1 547 ? -45.797 13.047 15.014 1.00 76.81 547 GLU A C 1
ATOM 4303 O O . GLU A 1 547 ? -46.007 12.665 16.166 1.00 76.81 547 GLU A O 1
ATOM 4308 N N . LEU A 1 548 ? -46.494 14.048 14.469 1.00 76.88 548 LEU A N 1
ATOM 4309 C CA . LEU A 1 548 ? -47.544 14.765 15.189 1.00 76.88 548 LEU A CA 1
ATOM 4310 C C . LEU A 1 548 ? -48.776 13.888 15.460 1.00 76.88 548 LEU A C 1
ATOM 4312 O O . LEU A 1 548 ? -49.319 13.946 16.559 1.00 76.88 548 LEU A O 1
ATOM 4316 N N . PHE A 1 549 ? -49.202 13.024 14.534 1.00 73.12 549 PHE A N 1
ATOM 4317 C CA . PHE A 1 549 ? -50.291 12.076 14.813 1.00 73.12 549 PHE A CA 1
ATOM 4318 C C . PHE A 1 549 ? -49.955 11.119 15.966 1.00 73.12 549 PHE A C 1
ATOM 4320 O O . PHE A 1 549 ? -50.813 10.857 16.810 1.00 73.12 549 PHE A O 1
ATOM 4327 N N . ILE A 1 550 ? -48.704 10.651 16.045 1.00 69.25 550 ILE A N 1
ATOM 4328 C CA . ILE A 1 550 ? -48.221 9.830 17.166 1.00 69.25 550 ILE A CA 1
ATOM 4329 C C . ILE A 1 550 ? -48.281 10.623 18.476 1.00 69.25 550 ILE A C 1
ATOM 4331 O O . ILE A 1 550 ? -48.726 10.088 19.489 1.00 69.25 550 ILE A O 1
ATOM 4335 N N . TYR A 1 551 ? -47.905 11.905 18.456 1.00 68.88 551 TYR A N 1
ATOM 4336 C CA . TYR A 1 551 ? -48.020 12.789 19.620 1.00 68.88 551 TYR A CA 1
ATOM 4337 C C . TYR A 1 551 ? -49.473 12.957 20.098 1.00 68.88 551 TYR A C 1
ATOM 4339 O O . TYR A 1 551 ? -49.731 12.956 21.300 1.00 68.88 551 TYR A O 1
ATOM 4347 N N . TYR A 1 552 ? -50.436 13.024 19.174 1.00 63.97 552 TYR A N 1
ATOM 4348 C CA . TYR A 1 552 ? -51.868 13.023 19.500 1.00 63.97 552 TYR A CA 1
ATOM 4349 C C . TYR A 1 552 ? -52.412 11.642 19.918 1.00 63.97 552 TYR A C 1
ATOM 4351 O O . TYR A 1 552 ? -53.596 11.528 20.233 1.00 63.97 552 TYR A O 1
ATOM 4359 N N . GLY A 1 553 ? -51.579 10.595 19.934 1.00 59.97 553 GLY A N 1
ATOM 4360 C CA . GLY A 1 553 ? -51.955 9.248 20.369 1.00 59.97 553 GLY A CA 1
ATOM 4361 C C . GLY A 1 553 ? -52.942 8.538 19.440 1.00 59.97 553 GLY A C 1
ATOM 4362 O O . GLY A 1 553 ? -53.616 7.601 19.869 1.00 59.97 553 GLY A O 1
ATOM 4363 N N . VAL A 1 554 ? -53.066 8.975 18.181 1.00 66.19 554 VAL A N 1
ATOM 4364 C CA . VAL A 1 554 ? -54.040 8.417 17.233 1.00 66.19 554 VAL A CA 1
ATOM 4365 C C . VAL A 1 554 ? -53.427 7.322 16.360 1.00 66.19 554 VAL A C 1
ATOM 4367 O O . VAL A 1 554 ? -52.292 7.419 15.896 1.00 66.19 554 VAL A O 1
ATOM 4370 N N . SER A 1 555 ? -54.191 6.254 16.128 1.00 59.56 555 SER A N 1
ATOM 4371 C CA . SER A 1 555 ? -53.735 5.097 15.352 1.00 59.56 555 SER A CA 1
ATOM 4372 C C . SER A 1 555 ? -53.789 5.344 13.840 1.00 59.56 555 SER A C 1
ATOM 4374 O O . SER A 1 555 ? -54.541 6.182 13.343 1.00 59.56 555 SER A O 1
ATOM 4376 N N . THR A 1 556 ? -53.058 4.541 13.065 1.00 63.22 556 THR A N 1
ATOM 4377 C CA . THR A 1 556 ? -53.087 4.585 11.591 1.00 63.22 556 THR A CA 1
ATOM 4378 C C . THR A 1 556 ? -54.494 4.372 11.015 1.00 63.22 556 THR A C 1
ATOM 4380 O O . THR A 1 556 ? -54.850 4.979 10.007 1.00 63.22 556 THR A O 1
ATOM 4383 N N . ALA A 1 557 ? -55.331 3.565 11.678 1.00 61.78 557 ALA A N 1
ATOM 4384 C CA . ALA A 1 557 ? -56.727 3.350 11.288 1.00 61.78 557 ALA A CA 1
ATOM 4385 C C . ALA A 1 557 ? -57.582 4.623 11.442 1.00 61.78 557 ALA A C 1
ATOM 4387 O O . ALA A 1 557 ? -58.430 4.915 10.594 1.00 61.78 557 ALA A O 1
ATOM 4388 N N . PHE A 1 558 ? -57.317 5.419 12.484 1.00 68.75 558 PHE A N 1
ATOM 4389 C CA . PHE A 1 558 ? -57.938 6.730 12.652 1.00 68.75 558 PHE A CA 1
ATOM 4390 C C . PHE A 1 558 ? -57.506 7.692 11.541 1.00 68.75 558 PHE A C 1
ATOM 4392 O O . PHE A 1 558 ? -58.359 8.350 10.954 1.00 68.75 558 PHE A O 1
ATOM 4399 N N . ILE A 1 559 ? -56.214 7.722 11.190 1.00 66.81 559 ILE A N 1
ATOM 4400 C CA . ILE A 1 559 ? -55.693 8.580 10.110 1.00 66.81 559 ILE A CA 1
ATOM 4401 C C . ILE A 1 559 ? -56.397 8.263 8.783 1.00 66.81 559 ILE A C 1
ATOM 4403 O O . ILE A 1 559 ? -56.868 9.178 8.116 1.00 66.81 559 ILE A O 1
ATOM 4407 N N . LEU A 1 560 ? -56.539 6.983 8.421 1.00 65.94 560 LEU A N 1
ATOM 4408 C CA . LEU A 1 560 ? -57.237 6.570 7.193 1.00 65.94 560 LEU A CA 1
ATOM 4409 C C . LEU A 1 560 ? -58.708 7.017 7.176 1.00 65.94 560 LEU A C 1
ATOM 4411 O O . LEU A 1 560 ? -59.198 7.504 6.156 1.00 65.94 560 LEU A O 1
ATOM 4415 N N . THR A 1 561 ? -59.392 6.902 8.315 1.00 67.00 561 THR A N 1
ATOM 4416 C CA . THR A 1 561 ? -60.794 7.319 8.472 1.00 67.00 561 THR A CA 1
ATOM 4417 C C . THR A 1 561 ? -60.935 8.842 8.388 1.00 67.00 561 THR A C 1
ATOM 4419 O O . THR A 1 561 ? -61.774 9.357 7.651 1.00 67.00 561 THR A O 1
ATOM 4422 N N . ALA A 1 562 ? -60.069 9.577 9.084 1.00 70.50 562 ALA A N 1
ATOM 4423 C CA . ALA A 1 562 ? -60.038 11.034 9.088 1.00 70.50 562 ALA A CA 1
ATOM 4424 C C . ALA A 1 562 ? -59.713 11.609 7.701 1.00 70.50 562 ALA A C 1
ATOM 4426 O O . ALA A 1 562 ? -60.338 12.578 7.272 1.00 70.50 562 ALA A O 1
ATOM 4427 N N . VAL A 1 563 ? -58.787 10.978 6.972 1.00 73.06 563 VAL A N 1
ATOM 4428 C CA . VAL A 1 563 ? -58.462 11.317 5.582 1.00 73.06 563 VAL A CA 1
ATOM 4429 C C . VAL A 1 563 ? -59.682 11.123 4.682 1.00 73.06 563 VAL A C 1
ATOM 4431 O O . VAL A 1 563 ? -60.034 12.048 3.952 1.00 73.06 563 VAL A O 1
ATOM 4434 N N . ALA A 1 564 ? -60.378 9.984 4.767 1.00 70.19 564 ALA A N 1
ATOM 4435 C CA . ALA A 1 564 ? -61.575 9.729 3.963 1.00 70.19 564 ALA A CA 1
ATOM 4436 C C . ALA A 1 564 ? -62.686 10.766 4.215 1.00 70.19 564 ALA A C 1
ATOM 4438 O O . ALA A 1 564 ? -63.300 11.256 3.268 1.00 70.19 564 ALA A O 1
ATOM 4439 N N . ILE A 1 565 ? -62.897 11.155 5.477 1.00 70.50 565 ILE A N 1
ATOM 4440 C CA . ILE A 1 565 ? -63.873 12.187 5.857 1.00 70.50 565 ILE A CA 1
ATOM 4441 C C . ILE A 1 565 ? -63.430 13.565 5.353 1.00 70.50 565 ILE A C 1
ATOM 4443 O O . ILE A 1 565 ? -64.241 14.304 4.802 1.00 70.50 565 ILE A O 1
ATOM 4447 N N . SER A 1 566 ? -62.143 13.906 5.474 1.00 70.75 566 SER A N 1
ATOM 4448 C CA . SER A 1 566 ? -61.611 15.209 5.044 1.00 70.75 566 SER A CA 1
ATOM 4449 C C . SER A 1 566 ? -61.753 15.478 3.541 1.00 70.75 566 SER A C 1
ATOM 4451 O O . SER A 1 566 ? -61.776 16.633 3.124 1.00 70.75 566 SER A O 1
ATOM 4453 N N . LEU A 1 567 ? -61.886 14.424 2.726 1.00 67.06 567 LEU A N 1
ATOM 4454 C CA . LEU A 1 567 ? -62.164 14.527 1.292 1.00 67.06 567 LEU A CA 1
ATOM 4455 C C . LEU A 1 567 ? -63.648 14.805 0.988 1.00 67.06 567 LEU A C 1
ATOM 4457 O O . LEU A 1 567 ? -63.968 15.194 -0.133 1.00 67.06 567 LEU A O 1
ATOM 4461 N N . ALA A 1 568 ? -64.543 14.615 1.963 1.00 68.56 568 ALA A N 1
ATOM 4462 C CA . ALA A 1 568 ? -65.994 14.710 1.806 1.00 68.56 568 ALA A CA 1
ATOM 4463 C C . ALA A 1 568 ? -66.627 15.931 2.501 1.00 68.56 568 ALA A C 1
ATOM 4465 O O . ALA A 1 568 ? -67.784 16.245 2.219 1.00 68.56 568 ALA A O 1
ATOM 4466 N N . VAL A 1 569 ? -65.910 16.626 3.399 1.00 68.44 569 VAL A N 1
ATOM 4467 C CA . VAL A 1 569 ? -66.459 17.755 4.176 1.00 68.44 569 VAL A CA 1
ATOM 4468 C C . VAL A 1 569 ? -65.502 18.957 4.280 1.00 68.44 569 VAL A C 1
ATOM 4470 O O . VAL A 1 569 ? -64.283 18.782 4.262 1.00 68.44 569 VAL A O 1
ATOM 4473 N N . PRO A 1 570 ? -66.016 20.194 4.446 1.00 62.69 570 PRO A N 1
ATOM 4474 C CA . PRO A 1 570 ? -65.193 21.374 4.720 1.00 62.69 570 PRO A CA 1
ATOM 4475 C C . PRO A 1 570 ? -64.455 21.295 6.069 1.00 62.69 570 PRO A C 1
ATOM 4477 O O . PRO A 1 570 ? -64.962 20.733 7.039 1.00 62.69 570 PRO A O 1
ATOM 4480 N N . GLY A 1 571 ? -63.288 21.942 6.174 1.00 58.19 571 GLY A N 1
ATOM 4481 C CA . GLY A 1 571 ? -62.392 21.822 7.337 1.00 58.19 571 GLY A CA 1
ATOM 4482 C C . GLY A 1 571 ? -62.984 22.219 8.699 1.00 58.19 571 GLY A C 1
ATOM 4483 O O . GLY A 1 571 ? -62.603 21.641 9.713 1.00 58.19 571 GLY A O 1
ATOM 4484 N N . PHE A 1 572 ? -63.952 23.142 8.745 1.00 58.31 572 PHE A N 1
ATOM 4485 C CA . PHE A 1 572 ? -64.631 23.502 10.000 1.00 58.31 572 PHE A CA 1
ATOM 4486 C C . PHE A 1 572 ? -65.580 22.396 10.498 1.00 58.31 572 PHE A C 1
ATOM 4488 O O . PHE A 1 572 ? -65.733 22.223 11.703 1.00 58.31 572 PHE A O 1
ATOM 4495 N N . ALA A 1 573 ? -66.175 21.614 9.589 1.00 64.31 573 ALA A N 1
ATOM 4496 C CA . ALA A 1 573 ? -66.998 20.453 9.931 1.00 64.31 573 ALA A CA 1
ATOM 4497 C C . ALA A 1 573 ? -66.129 19.246 10.322 1.00 64.31 573 ALA A C 1
ATOM 4499 O O . ALA A 1 573 ? -66.506 18.466 11.194 1.00 64.31 573 ALA A O 1
ATOM 4500 N N . LEU A 1 574 ? -64.931 19.133 9.735 1.00 72.12 574 LEU A N 1
ATOM 4501 C CA . LEU A 1 574 ? -63.961 18.084 10.053 1.00 72.12 574 LEU A CA 1
ATOM 4502 C C . LEU A 1 574 ? -63.536 18.113 11.532 1.00 72.12 574 LEU A C 1
ATOM 4504 O O . LEU A 1 574 ? -63.447 17.062 12.153 1.00 72.12 574 LEU A O 1
ATOM 4508 N N . ALA A 1 575 ? -63.320 19.297 12.116 1.00 65.06 575 ALA A N 1
ATOM 4509 C CA . ALA A 1 575 ? -62.917 19.425 13.520 1.00 65.06 575 ALA A CA 1
ATOM 4510 C C . ALA A 1 575 ? -63.974 18.902 14.504 1.00 65.06 575 ALA A C 1
ATOM 4512 O O . ALA A 1 575 ? -63.625 18.200 15.452 1.00 65.06 575 ALA A O 1
ATOM 4513 N N . ALA A 1 576 ? -65.254 19.190 14.255 1.00 65.94 576 ALA A N 1
ATOM 4514 C CA . ALA A 1 576 ? -66.352 18.677 15.073 1.00 65.94 576 ALA A CA 1
ATOM 4515 C C . ALA A 1 576 ? -66.472 17.146 14.957 1.00 65.94 576 ALA A C 1
ATOM 4517 O O . ALA A 1 576 ? -66.547 16.454 15.967 1.00 65.94 576 ALA A O 1
ATOM 4518 N N . ILE A 1 577 ? -66.381 16.609 13.735 1.00 70.81 577 ILE A N 1
ATOM 4519 C CA . ILE A 1 577 ? -66.478 15.164 13.478 1.00 70.81 577 ILE A CA 1
ATOM 4520 C C . ILE A 1 577 ? -65.304 14.397 14.111 1.00 70.81 577 ILE A C 1
ATOM 4522 O O . ILE A 1 577 ? -65.499 13.327 14.685 1.00 70.81 577 ILE A O 1
ATOM 4526 N N . LEU A 1 578 ? -64.078 14.930 14.047 1.00 69.00 578 LEU A N 1
ATOM 4527 C CA . LEU A 1 578 ? -62.910 14.287 14.659 1.00 69.00 578 LEU A CA 1
ATOM 4528 C C . LEU A 1 578 ? -62.951 14.336 16.193 1.00 69.00 578 LEU A C 1
ATOM 4530 O O . LEU A 1 578 ? -62.506 13.379 16.824 1.00 69.00 578 LEU A O 1
ATOM 4534 N N . ALA A 1 579 ? -63.509 15.396 16.791 1.00 64.75 579 ALA A N 1
ATOM 4535 C CA . ALA A 1 579 ? -63.712 15.474 18.239 1.00 64.75 579 ALA A CA 1
ATOM 4536 C C . ALA A 1 579 ? -64.642 14.357 18.744 1.00 64.75 579 ALA A C 1
ATOM 4538 O O . ALA A 1 579 ? -64.325 13.707 19.742 1.00 64.75 579 ALA A O 1
ATOM 4539 N N . ASP A 1 580 ? -65.734 14.096 18.019 1.00 65.25 580 ASP A N 1
ATOM 4540 C CA . ASP A 1 580 ? -66.696 13.036 18.344 1.00 65.25 580 ASP A CA 1
ATOM 4541 C C . ASP A 1 580 ? -66.091 11.634 18.167 1.00 65.25 580 ASP A C 1
ATOM 4543 O O . ASP A 1 580 ? -66.252 10.772 19.033 1.00 65.25 580 ASP A O 1
ATOM 4547 N N . ILE A 1 581 ? -65.335 11.404 17.084 1.00 64.56 581 ILE A N 1
ATOM 4548 C CA . ILE A 1 581 ? -64.670 10.114 16.828 1.00 64.56 581 ILE A CA 1
ATOM 4549 C C . ILE A 1 581 ? -63.623 9.817 17.906 1.00 64.56 581 ILE A C 1
ATOM 4551 O O . ILE A 1 581 ? -63.586 8.701 18.423 1.00 64.56 581 ILE A O 1
ATOM 4555 N N . VAL A 1 582 ? -62.777 10.789 18.270 1.00 60.06 582 VAL A N 1
ATOM 4556 C CA . VAL A 1 582 ? -61.768 10.560 19.315 1.00 60.06 582 VAL A CA 1
ATOM 4557 C C . VAL A 1 582 ? -62.429 10.406 20.685 1.00 60.06 582 VAL A C 1
ATOM 4559 O O . VAL A 1 582 ? -62.078 9.479 21.408 1.00 60.06 582 VAL A O 1
ATOM 4562 N N . GLY A 1 583 ? -63.442 11.220 21.007 1.00 56.69 583 GLY A N 1
ATOM 4563 C CA . GLY A 1 583 ? -64.210 11.098 22.250 1.00 56.69 583 GLY A CA 1
ATOM 4564 C C . GLY A 1 583 ? -64.888 9.733 22.424 1.00 56.69 583 GLY A C 1
ATOM 4565 O O . GLY A 1 583 ? -64.932 9.212 23.538 1.00 56.69 583 GLY A O 1
ATOM 4566 N N . GLY A 1 584 ? -65.344 9.113 21.329 1.00 54.97 584 GLY A N 1
ATOM 4567 C CA . GLY A 1 584 ? -65.882 7.748 21.328 1.00 54.97 584 GLY A CA 1
ATOM 4568 C C . GLY A 1 584 ? -64.833 6.641 21.512 1.00 54.97 584 GLY A C 1
ATOM 4569 O O . GLY A 1 584 ? -65.173 5.564 21.995 1.00 54.97 584 GLY A O 1
ATOM 4570 N N . ILE A 1 585 ? -63.565 6.893 21.162 1.00 52.28 585 ILE A N 1
ATOM 4571 C CA . ILE A 1 585 ? -62.462 5.917 21.251 1.00 52.28 585 ILE A CA 1
ATOM 4572 C C . ILE A 1 585 ? -61.739 5.993 22.605 1.00 52.28 585 ILE A C 1
ATOM 4574 O O . ILE A 1 585 ? -61.327 4.963 23.135 1.00 52.28 585 ILE A O 1
ATOM 4578 N N . THR A 1 586 ? -61.571 7.188 23.180 1.00 49.69 586 THR A N 1
ATOM 4579 C CA . THR A 1 586 ? -60.742 7.399 24.383 1.00 49.69 586 THR A CA 1
ATOM 4580 C C . THR A 1 586 ? -61.539 7.514 25.683 1.00 49.69 586 THR A C 1
ATOM 4582 O O . THR A 1 586 ? -60.937 7.579 26.752 1.00 49.69 586 THR A O 1
ATOM 4585 N N . GLY A 1 587 ? -62.877 7.566 25.629 1.00 45.94 587 GLY A N 1
ATOM 4586 C CA . GLY A 1 587 ? -63.750 7.674 26.810 1.00 45.94 587 GLY A CA 1
ATOM 4587 C C . GLY A 1 587 ? -63.648 9.004 27.577 1.00 45.94 587 GLY A C 1
ATOM 4588 O O . GLY A 1 587 ? -64.370 9.211 28.550 1.00 45.94 587 GLY A O 1
ATOM 4589 N N . GLY A 1 588 ? -62.781 9.917 27.132 1.00 51.94 588 GLY A N 1
ATOM 4590 C CA . GLY A 1 588 ? -62.625 11.279 27.631 1.00 51.94 588 GLY A CA 1
ATOM 4591 C C . GLY A 1 588 ? -62.623 12.246 26.452 1.00 51.94 588 GLY A C 1
ATOM 4592 O O . GLY A 1 588 ? -61.854 12.068 25.507 1.00 51.94 588 GLY A O 1
ATOM 4593 N N . GLY A 1 589 ? -63.511 13.242 26.484 1.00 54.69 589 GLY A N 1
ATOM 4594 C CA . GLY A 1 589 ? -63.685 14.195 25.389 1.00 54.69 589 GLY A CA 1
ATOM 4595 C C . GLY A 1 589 ? -62.402 14.969 25.074 1.00 54.69 589 GLY A C 1
ATOM 4596 O O . GLY A 1 589 ? -61.710 15.450 25.971 1.00 54.69 589 GLY A O 1
ATOM 4597 N N . MET A 1 590 ? -62.096 15.108 23.785 1.00 62.28 590 MET A N 1
ATOM 4598 C CA . MET A 1 590 ? -61.007 15.953 23.304 1.00 62.28 590 MET A CA 1
ATOM 4599 C C . MET A 1 590 ? -61.430 17.426 23.378 1.00 62.28 590 MET A C 1
ATOM 4601 O O . MET A 1 590 ? -62.488 17.801 22.878 1.00 62.28 590 MET A O 1
ATOM 4605 N N . GLY A 1 591 ? -60.607 18.282 23.991 1.00 59.69 591 GLY A N 1
ATOM 4606 C CA . GLY A 1 591 ? -60.876 19.721 24.028 1.00 59.69 591 GLY A CA 1
ATOM 4607 C C . GLY A 1 591 ? -60.923 20.330 22.620 1.00 59.69 591 GLY A C 1
ATOM 4608 O O . GLY A 1 591 ? -60.148 19.942 21.747 1.00 59.69 591 GLY A O 1
ATOM 4609 N N . VAL A 1 592 ? -61.792 21.325 22.405 1.00 60.34 592 VAL A N 1
ATOM 4610 C CA . VAL A 1 592 ? -62.048 21.951 21.086 1.00 60.34 592 VAL A CA 1
ATOM 4611 C C . VAL A 1 592 ? -60.762 22.430 20.392 1.00 60.34 592 VAL A C 1
ATOM 4613 O O . VAL A 1 592 ? -60.620 22.285 19.180 1.00 60.34 592 VAL A O 1
ATOM 4616 N N . GLY A 1 593 ? -59.788 22.941 21.155 1.00 61.84 593 GLY A N 1
ATOM 4617 C CA . GLY A 1 593 ? -58.486 23.359 20.620 1.00 61.84 593 GLY A CA 1
ATOM 4618 C C . GLY A 1 593 ? -57.634 22.201 20.085 1.00 61.84 593 GLY A C 1
ATOM 4619 O O . GLY A 1 593 ? -57.018 22.332 19.030 1.00 61.84 593 GLY A O 1
ATOM 4620 N N . ALA A 1 594 ? -57.647 21.047 20.759 1.00 65.31 594 ALA A N 1
ATOM 4621 C CA . ALA A 1 594 ? -56.935 19.853 20.307 1.00 65.31 594 ALA A CA 1
ATOM 4622 C C . ALA A 1 594 ? -57.607 19.232 19.070 1.00 65.31 594 ALA A C 1
ATOM 4624 O O . ALA A 1 594 ? -56.916 18.824 18.139 1.00 65.31 594 ALA A O 1
ATOM 4625 N N . ALA A 1 595 ? -58.943 19.252 19.006 1.00 67.19 595 ALA A N 1
ATOM 4626 C CA . ALA A 1 595 ? -59.690 18.782 17.840 1.00 67.19 595 ALA A CA 1
ATOM 4627 C C . ALA A 1 595 ? -59.456 19.655 16.593 1.00 67.19 595 ALA A C 1
ATOM 4629 O O . ALA A 1 595 ? -59.265 19.136 15.493 1.00 67.19 595 ALA A O 1
ATOM 4630 N N . ALA A 1 596 ? -59.405 20.982 16.756 1.00 68.69 596 ALA A N 1
ATOM 4631 C CA . ALA A 1 596 ? -59.065 21.903 15.671 1.00 68.69 596 ALA A CA 1
ATOM 4632 C C . ALA A 1 596 ? -57.613 21.720 15.183 1.00 68.69 596 ALA A C 1
ATOM 4634 O O . ALA A 1 596 ? -57.357 21.735 13.974 1.00 68.69 596 ALA A O 1
ATOM 4635 N N . GLY A 1 597 ? -56.672 21.487 16.106 1.00 73.94 597 GLY A N 1
ATOM 4636 C CA . GLY A 1 597 ? -55.283 21.152 15.780 1.00 73.94 597 GLY A CA 1
ATOM 4637 C C . GLY A 1 597 ? -55.171 19.847 14.989 1.00 73.94 597 GLY A C 1
ATOM 4638 O O . GLY A 1 597 ? -54.518 19.805 13.947 1.00 73.94 597 GLY A O 1
ATOM 4639 N N . LEU A 1 598 ? -55.890 18.808 15.419 1.00 75.12 598 LEU A N 1
ATOM 4640 C CA . LEU A 1 598 ? -55.920 17.513 14.744 1.00 75.12 598 LEU A CA 1
ATOM 4641 C C . LEU A 1 598 ? -56.567 17.592 13.350 1.00 75.12 598 LEU A C 1
ATOM 4643 O O . LEU A 1 598 ? -56.055 17.003 12.402 1.00 75.12 598 LEU A O 1
ATOM 4647 N N . ALA A 1 599 ? -57.646 18.361 13.183 1.00 74.69 599 ALA A N 1
ATOM 4648 C CA . ALA A 1 599 ? -58.264 18.585 11.873 1.00 74.69 599 ALA A CA 1
ATOM 4649 C C . ALA A 1 599 ? -57.332 19.316 10.899 1.00 74.69 599 ALA A C 1
ATOM 4651 O O . ALA A 1 599 ? -57.243 18.950 9.726 1.00 74.69 599 ALA A O 1
ATOM 4652 N N . THR A 1 600 ? -56.601 20.318 11.393 1.00 80.12 600 THR A N 1
ATOM 4653 C CA . THR A 1 600 ? -55.590 21.038 10.605 1.00 80.12 600 THR A CA 1
ATOM 4654 C C . THR A 1 600 ? -54.488 20.084 10.149 1.00 80.12 600 THR A C 1
ATOM 4656 O O . THR A 1 600 ? -54.157 20.048 8.963 1.00 80.12 600 THR A O 1
ATOM 4659 N N . LEU A 1 601 ? -54.017 19.221 11.053 1.00 81.06 601 LEU A N 1
ATOM 4660 C CA . LEU A 1 601 ? -53.008 18.204 10.768 1.00 81.06 601 LEU A CA 1
ATOM 4661 C C . LEU A 1 601 ? -53.460 17.194 9.696 1.00 81.06 601 LEU A C 1
ATOM 4663 O O . LEU A 1 601 ? -52.693 16.853 8.794 1.00 81.06 601 LEU A O 1
ATOM 4667 N N . VAL A 1 602 ? -54.722 16.747 9.739 1.00 81.25 602 VAL A N 1
ATOM 4668 C CA . VAL A 1 602 ? -55.316 15.864 8.713 1.00 81.25 602 VAL A CA 1
ATOM 4669 C C . VAL A 1 602 ? -55.366 16.542 7.345 1.00 81.25 602 VAL A C 1
ATOM 4671 O O . VAL A 1 602 ? -55.005 15.928 6.336 1.00 81.25 602 VAL A O 1
ATOM 4674 N N . ILE A 1 603 ? -55.754 17.817 7.292 1.00 81.44 603 ILE A N 1
ATOM 4675 C CA . ILE A 1 603 ? -55.800 18.589 6.042 1.00 81.44 603 ILE A CA 1
ATOM 4676 C C . ILE A 1 603 ? -54.392 18.766 5.463 1.00 81.44 603 ILE A C 1
ATOM 4678 O O . ILE A 1 603 ? -54.192 18.598 4.258 1.00 81.44 603 ILE A O 1
ATOM 4682 N N . GLU A 1 604 ? -53.406 19.082 6.300 1.00 84.38 604 GLU A N 1
ATOM 4683 C CA . GLU A 1 604 ? -52.008 19.210 5.885 1.00 84.38 604 GLU A CA 1
ATOM 4684 C C . GLU A 1 604 ? -51.439 17.878 5.390 1.00 84.38 604 GLU A C 1
ATOM 4686 O O . GLU A 1 604 ? -50.756 17.846 4.367 1.00 84.38 604 GLU A O 1
ATOM 4691 N N . TYR A 1 605 ? -51.777 16.761 6.042 1.00 85.00 605 TYR A N 1
ATOM 4692 C CA . TYR A 1 605 ? -51.382 15.425 5.593 1.00 85.00 605 TYR A CA 1
ATOM 4693 C C . TYR A 1 605 ? -51.948 15.103 4.202 1.00 85.00 605 TYR A C 1
ATOM 4695 O O . TYR A 1 605 ? -51.208 14.656 3.322 1.00 85.00 605 TYR A O 1
ATOM 4703 N N . CYS A 1 606 ? -53.221 15.423 3.952 1.00 83.75 606 CYS A N 1
ATOM 4704 C CA . CYS A 1 606 ? -53.835 15.250 2.633 1.00 83.75 606 CYS A CA 1
ATOM 4705 C C . CYS A 1 606 ? -53.175 16.131 1.562 1.00 83.75 606 CYS A C 1
ATOM 4707 O O . CYS A 1 606 ? -52.879 15.658 0.461 1.00 83.75 606 CYS A O 1
ATOM 4709 N N . LYS A 1 607 ? -52.898 17.402 1.881 1.00 87.19 607 LYS A N 1
ATOM 4710 C CA . LYS A 1 607 ? -52.216 18.336 0.969 1.00 87.19 607 LYS A CA 1
ATOM 4711 C C . LYS A 1 607 ? -50.815 17.849 0.606 1.00 87.19 607 LYS A C 1
ATOM 4713 O O . LYS A 1 607 ? -50.484 17.792 -0.579 1.00 87.19 607 LYS A O 1
ATOM 4718 N N . ASN A 1 608 ? -50.028 17.442 1.600 1.00 88.94 608 ASN A N 1
ATOM 4719 C CA . ASN A 1 608 ? -48.673 16.938 1.394 1.00 88.94 608 ASN A CA 1
ATOM 4720 C C . ASN A 1 608 ? -48.686 15.633 0.581 1.00 88.94 608 ASN A C 1
ATOM 4722 O O . ASN A 1 608 ? -47.912 15.493 -0.363 1.00 88.94 608 ASN A O 1
ATOM 4726 N N . SER A 1 609 ? -49.635 14.726 0.835 1.00 87.19 609 SER A N 1
ATOM 4727 C CA . SER A 1 609 ? -49.774 13.493 0.048 1.00 87.19 609 SER A CA 1
ATOM 4728 C C . SER A 1 609 ? -50.106 13.760 -1.422 1.00 87.19 609 SER A C 1
ATOM 4730 O O . SER A 1 609 ? -49.516 13.157 -2.321 1.00 87.19 609 SER A O 1
ATOM 4732 N N . ASN A 1 610 ? -51.043 14.671 -1.686 1.00 88.25 610 ASN A N 1
ATOM 4733 C CA . ASN A 1 610 ? -51.433 15.022 -3.050 1.00 88.25 610 ASN A CA 1
ATOM 4734 C C . ASN A 1 610 ? -50.304 15.752 -3.791 1.00 88.25 610 ASN A C 1
ATOM 4736 O O . ASN A 1 610 ? -50.069 15.486 -4.973 1.00 88.25 610 ASN A O 1
ATOM 4740 N N . SER A 1 611 ? -49.576 16.624 -3.090 1.00 88.25 611 SER A N 1
ATOM 4741 C CA . SER A 1 611 ? -48.411 17.328 -3.629 1.00 88.25 611 SER A CA 1
ATOM 4742 C C . SER A 1 611 ? -47.279 16.360 -3.993 1.00 88.25 611 SER A C 1
ATOM 4744 O O . SER A 1 611 ? -46.750 16.436 -5.104 1.00 88.25 611 SER A O 1
ATOM 4746 N N . ALA A 1 612 ? -46.963 15.388 -3.128 1.00 89.00 612 ALA A N 1
ATOM 4747 C CA . ALA A 1 612 ? -45.957 14.363 -3.415 1.00 89.00 612 ALA A CA 1
ATOM 4748 C C . ALA A 1 612 ? -46.334 13.537 -4.660 1.00 89.00 612 ALA A C 1
ATOM 4750 O O . ALA A 1 612 ? -45.533 13.387 -5.580 1.00 89.00 612 ALA A O 1
ATOM 4751 N N . ASN A 1 613 ? -47.582 13.070 -4.755 1.00 89.62 613 ASN A N 1
ATOM 4752 C CA . ASN A 1 613 ? -48.030 12.277 -5.903 1.00 89.62 613 ASN A CA 1
ATOM 4753 C C . ASN A 1 613 ? -48.015 13.066 -7.225 1.00 89.62 613 ASN A C 1
ATOM 4755 O O . ASN A 1 613 ? -47.585 12.547 -8.254 1.00 89.62 613 ASN A O 1
ATOM 4759 N N . SER A 1 614 ? -48.495 14.313 -7.205 1.00 89.94 614 SER A N 1
ATOM 4760 C CA . SER A 1 614 ? -48.561 15.171 -8.395 1.00 89.94 614 SER A CA 1
ATOM 4761 C C . SER A 1 614 ? -47.166 15.528 -8.908 1.00 89.94 614 SER A C 1
ATOM 4763 O O . SER A 1 614 ? -46.898 15.427 -10.104 1.00 89.94 614 SER A O 1
ATOM 4765 N N . ASN A 1 615 ? -46.249 15.883 -8.005 1.00 87.62 615 ASN A N 1
ATOM 4766 C CA . ASN A 1 615 ? -44.887 16.241 -8.387 1.00 87.62 615 ASN A CA 1
ATOM 4767 C C . ASN A 1 615 ? -44.051 15.022 -8.803 1.00 87.62 615 ASN A C 1
ATOM 4769 O O . ASN A 1 615 ? -43.257 15.148 -9.731 1.00 87.62 615 ASN A O 1
ATOM 4773 N N . TYR A 1 616 ? -44.280 13.836 -8.222 1.00 86.00 616 TYR A N 1
ATOM 4774 C CA . TYR A 1 616 ? -43.658 12.598 -8.710 1.00 86.00 616 TYR A CA 1
ATOM 4775 C C . TYR A 1 616 ? -44.016 12.332 -10.177 1.00 86.00 616 TYR A C 1
ATOM 4777 O O . TYR A 1 616 ? -43.121 12.098 -10.980 1.00 86.00 616 TYR A O 1
ATOM 4785 N N . LYS A 1 617 ? -45.301 12.447 -10.549 1.00 85.75 617 LYS A N 1
ATOM 4786 C CA . LYS A 1 617 ? -45.746 12.265 -11.943 1.00 85.75 617 LYS A CA 1
ATOM 4787 C C . LYS A 1 617 ? -45.116 13.279 -12.902 1.00 85.75 617 LYS A C 1
ATOM 4789 O O . LYS A 1 617 ? -44.622 12.903 -13.952 1.00 85.75 617 LYS A O 1
ATOM 4794 N N . LYS A 1 618 ? -45.044 14.559 -12.518 1.00 82.56 618 LYS A N 1
ATOM 4795 C CA . LYS A 1 618 ? -44.386 15.591 -13.347 1.00 82.56 618 LYS A CA 1
ATOM 4796 C C . LYS A 1 618 ? -42.909 15.276 -13.619 1.00 82.56 618 LYS A C 1
ATOM 4798 O O . LYS A 1 618 ? -42.431 15.477 -14.730 1.00 82.56 618 LYS A O 1
ATOM 4803 N N . LEU A 1 619 ? -42.203 14.755 -12.614 1.00 80.19 619 LEU A N 1
ATOM 4804 C CA . LEU A 1 619 ? -40.803 14.327 -12.729 1.00 80.19 619 LEU A CA 1
ATOM 4805 C C . LEU A 1 619 ? -40.662 12.994 -13.493 1.00 80.19 619 LEU A C 1
ATOM 4807 O O . LEU A 1 619 ? -39.625 12.709 -14.103 1.00 80.19 619 LEU A O 1
ATOM 4811 N N . GLU A 1 620 ? -41.702 12.162 -13.482 1.00 76.00 620 GLU A N 1
ATOM 4812 C CA . GLU A 1 620 ? -41.804 10.949 -14.290 1.00 76.00 620 GLU A CA 1
ATOM 4813 C C . GLU A 1 620 ? -41.926 11.279 -15.788 1.00 76.00 620 GLU A C 1
ATOM 4815 O O . GLU A 1 620 ? -41.203 10.687 -16.589 1.00 76.00 620 GLU A O 1
ATOM 4820 N N . ASP A 1 621 ? -42.702 12.303 -16.135 1.00 73.50 621 ASP A N 1
ATOM 4821 C CA . ASP A 1 621 ? -42.983 12.707 -17.519 1.00 73.50 621 ASP A CA 1
ATOM 4822 C C . ASP A 1 621 ? -41.898 13.612 -18.152 1.00 73.50 621 ASP A C 1
ATOM 4824 O O . ASP A 1 621 ? -41.975 13.941 -19.335 1.00 73.50 621 ASP A O 1
ATOM 4828 N N . GLY A 1 622 ? -40.849 13.975 -17.400 1.00 58.25 622 GLY A N 1
ATOM 4829 C CA . GLY A 1 622 ? -39.653 14.652 -17.928 1.00 58.25 622 GLY A CA 1
ATOM 4830 C C . GLY A 1 622 ? -39.753 16.175 -18.081 1.00 58.25 622 GLY A C 1
ATOM 4831 O O . GLY A 1 622 ? -39.063 16.728 -18.938 1.00 58.25 622 GLY A O 1
ATOM 4832 N N . VAL A 1 623 ? -40.584 16.838 -17.267 1.00 45.56 623 VAL A N 1
ATOM 4833 C CA . VAL A 1 623 ? -40.747 18.308 -17.239 1.00 45.56 623 VAL A CA 1
ATOM 4834 C C . VAL A 1 623 ? -39.788 18.986 -16.267 1.00 45.56 623 VAL A C 1
ATOM 4836 O O . VAL A 1 623 ? -39.680 18.518 -15.108 1.00 45.56 623 VAL A O 1
#